Protein AF-0000000069867166 (afdb_homodimer)

InterPro domains:
  IPR003135 ATP-grasp fold, ATP-dependent carboxylate-amine ligase-type [PF02222] (115-287)
  IPR005875 Phosphoribosylaminoimidazole carboxylase, ATPase subunit [MF_01928] (12-357)
  IPR011054 Rudiment single hybrid motif [SSF51246] (306-370)
  IPR011761 ATP-grasp fold [PS50975] (113-295)
  IPR013815 ATP-grasp fold, subdomain 1 [G3DSA:3.30.1490.20] (120-182)
  IPR016185 Pre-ATP-grasp domain superfamily [SSF52440] (5-100)
  IPR040686 Phosphoribosylaminoimidazole carboxylase, C-terminal domain [PF17769] (308-362)
  IPR054350 PurT/PurK-like, preATP-grasp domain [PF22660] (12-107)

Nearest PDB structures (foldseek):
  3qff-assembly1_B  TM=9.651E-01  e=4.246E-53  Bacillus anthracis str. A0248
  4e4t-assembly1_B  TM=9.404E-01  e=1.998E-42  Burkholderia ambifaria MC40-6
  4izo-assembly1_A  TM=9.239E-01  e=4.432E-42  Burkholderia thailandensis E264
  3aw8-assembly1_B  TM=9.382E-01  e=7.109E-38  Thermus thermophilus HB8
  3k5i-assembly2_D  TM=9.437E-01  e=6.627E-36  Aspergillus clavatus

Organism: Enterococcus faecalis (strain ATCC 700802 / V583) (NCBI:txid226185)

Structure (mmCIF, N/CA/C/O backbone):
data_AF-0000000069867166-model_v1
#
loop_
_entity.id
_entity.type
_entity.pdbx_description
1 polymer 'N5-carboxyaminoimidazole ribonucleotide synthase'
#
loop_
_atom_site.group_PDB
_atom_site.id
_atom_site.type_symbol
_atom_site.label_atom_id
_atom_site.label_alt_id
_atom_site.label_comp_id
_atom_site.label_asym_id
_atom_site.label_entity_id
_atom_site.label_seq_id
_atom_site.pdbx_PDB_ins_code
_atom_site.Cartn_x
_atom_site.Cartn_y
_atom_site.Cartn_z
_atom_site.occupancy
_atom_site.B_iso_or_equiv
_atom_site.auth_seq_id
_atom_site.auth_comp_id
_atom_site.auth_asym_id
_atom_site.auth_atom_id
_atom_site.pdbx_PDB_model_num
ATOM 1 N N . MET A 1 1 ? 27.422 -7.039 -14.344 1 36.5 1 MET A N 1
ATOM 2 C CA . MET A 1 1 ? 26.766 -6.477 -13.164 1 36.5 1 MET A CA 1
ATOM 3 C C . MET A 1 1 ? 26.812 -7.457 -11.992 1 36.5 1 MET A C 1
ATOM 5 O O . MET A 1 1 ? 26.547 -8.648 -12.164 1 36.5 1 MET A O 1
ATOM 9 N N . ASN A 1 2 ? 27.656 -7.266 -11.102 1 44.03 2 ASN A N 1
ATOM 10 C CA . ASN A 1 2 ? 27.812 -8.125 -9.938 1 44.03 2 ASN A CA 1
ATOM 11 C C . ASN A 1 2 ? 26.469 -8.445 -9.289 1 44.03 2 ASN A C 1
ATOM 13 O O . ASN A 1 2 ? 25.828 -7.57 -8.695 1 44.03 2 ASN A O 1
ATOM 17 N N . LEU A 1 3 ? 25.812 -9.578 -9.727 1 56.19 3 LEU A N 1
ATOM 18 C CA . LEU A 1 3 ? 24.5 -10.117 -9.414 1 56.19 3 LEU A CA 1
ATOM 19 C C . LEU A 1 3 ? 24.297 -10.219 -7.902 1 56.19 3 LEU A C 1
ATOM 21 O O . LEU A 1 3 ? 23.172 -10.445 -7.438 1 56.19 3 LEU A O 1
ATOM 25 N N . ASP A 1 4 ? 25.391 -9.836 -7.125 1 65.5 4 ASP A N 1
ATOM 26 C CA . ASP A 1 4 ? 25.281 -10.07 -5.688 1 65.5 4 ASP A CA 1
ATOM 27 C C . ASP A 1 4 ? 24.953 -8.781 -4.945 1 65.5 4 ASP A C 1
ATOM 29 O O . ASP A 1 4 ? 24.562 -8.82 -3.773 1 65.5 4 ASP A O 1
ATOM 33 N N . LYS A 1 5 ? 25.062 -7.617 -5.684 1 83.94 5 LYS A N 1
ATOM 34 C CA . LYS A 1 5 ? 24.781 -6.391 -4.945 1 83.94 5 LYS A CA 1
ATOM 35 C C . LYS A 1 5 ? 23.297 -6.059 -4.953 1 83.94 5 LYS A C 1
ATOM 37 O O . LYS A 1 5 ? 22.641 -6.16 -5.992 1 83.94 5 LYS A O 1
ATOM 42 N N . PRO A 1 6 ? 22.844 -5.66 -3.846 1 93.5 6 PRO A N 1
ATOM 43 C CA . PRO A 1 6 ? 21.422 -5.332 -3.787 1 93.5 6 PRO A CA 1
ATOM 44 C C . PRO A 1 6 ? 21.047 -4.129 -4.656 1 93.5 6 PRO A C 1
ATOM 46 O O . PRO A 1 6 ? 21.859 -3.209 -4.812 1 93.5 6 PRO A O 1
ATOM 49 N N . LEU A 1 7 ? 20.016 -4.266 -5.375 1 96 7 LEU A N 1
ATOM 50 C CA . LEU A 1 7 ? 19.453 -3.096 -6.043 1 96 7 LEU A CA 1
ATOM 51 C C . LEU A 1 7 ? 18.984 -2.059 -5.027 1 96 7 LEU A C 1
ATOM 53 O O . LEU A 1 7 ? 18.406 -2.408 -3.996 1 96 7 LEU A O 1
ATOM 57 N N . LEU A 1 8 ? 19.234 -0.828 -5.301 1 96.44 8 LEU A N 1
ATOM 58 C CA . LEU A 1 8 ? 18.891 0.23 -4.355 1 96.44 8 LEU A CA 1
ATOM 59 C C . LEU A 1 8 ? 17.781 1.122 -4.918 1 96.44 8 LEU A C 1
ATOM 61 O O . LEU A 1 8 ? 17.609 1.203 -6.137 1 96.44 8 LEU A O 1
ATOM 65 N N . PRO A 1 9 ? 17.047 1.856 -4.031 1 95.94 9 PRO A N 1
ATOM 66 C CA . PRO A 1 9 ? 16.031 2.807 -4.5 1 95.94 9 PRO A CA 1
ATOM 67 C C . PRO A 1 9 ? 16.578 3.779 -5.543 1 95.94 9 PRO A C 1
ATOM 69 O O . PRO A 1 9 ? 17.703 4.246 -5.43 1 95.94 9 PRO A O 1
ATOM 72 N N . GLY A 1 10 ? 15.75 4.094 -6.523 1 95.5 10 GLY A N 1
ATOM 73 C CA . GLY A 1 10 ? 16.156 4.918 -7.648 1 95.5 10 GLY A CA 1
ATOM 74 C C . GLY A 1 10 ? 16.484 4.109 -8.891 1 95.5 10 GLY A C 1
ATOM 75 O O . GLY A 1 10 ? 16.406 4.617 -10.008 1 95.5 10 GLY A O 1
ATOM 76 N N . GLN A 1 11 ? 16.922 2.881 -8.68 1 96.88 11 GLN A N 1
ATOM 77 C CA . GLN A 1 11 ? 17.219 2.006 -9.805 1 96.88 11 GLN A CA 1
ATOM 78 C C . GLN A 1 11 ? 15.93 1.438 -10.414 1 96.88 11 GLN A C 1
ATOM 80 O O . GLN A 1 11 ? 14.867 1.506 -9.797 1 96.88 11 GLN A O 1
ATOM 85 N N . VAL A 1 12 ? 16.016 0.834 -11.617 1 97.94 12 VAL A N 1
ATOM 86 C CA . VAL A 1 12 ? 14.836 0.533 -12.414 1 97.94 12 VAL A CA 1
ATOM 87 C C . VAL A 1 12 ? 14.57 -0.971 -12.398 1 97.94 12 VAL A C 1
ATOM 89 O O . VAL A 1 12 ? 15.477 -1.77 -12.648 1 97.94 12 VAL A O 1
ATOM 92 N N . ILE A 1 13 ? 13.352 -1.356 -12.141 1 98.25 13 ILE A N 1
ATOM 93 C CA . ILE A 1 13 ? 12.844 -2.715 -12.289 1 98.25 13 ILE A CA 1
ATOM 94 C C . ILE A 1 13 ? 11.969 -2.805 -13.539 1 98.25 13 ILE A C 1
ATOM 96 O O . ILE A 1 13 ? 10.992 -2.07 -13.672 1 98.25 13 ILE A O 1
ATOM 100 N N . GLY A 1 14 ? 12.367 -3.627 -14.445 1 97.94 14 GLY A N 1
ATOM 101 C CA . GLY A 1 14 ? 11.555 -3.91 -15.617 1 97.94 14 GLY A CA 1
ATOM 102 C C . GLY A 1 14 ? 10.602 -5.07 -15.414 1 97.94 14 GLY A C 1
ATOM 103 O O . GLY A 1 14 ? 10.969 -6.094 -14.836 1 97.94 14 GLY A O 1
ATOM 104 N N . ILE A 1 15 ? 9.383 -4.938 -15.875 1 97.75 15 ILE A N 1
ATOM 105 C CA . ILE A 1 15 ? 8.391 -6 -15.758 1 97.75 15 ILE A CA 1
ATOM 106 C C . ILE A 1 15 ? 7.879 -6.391 -17.141 1 97.75 15 ILE A C 1
ATOM 108 O O . ILE A 1 15 ? 7.406 -5.543 -17.891 1 97.75 15 ILE A O 1
ATOM 112 N N . ILE A 1 16 ? 8 -7.609 -17.484 1 96.44 16 ILE A N 1
ATOM 113 C CA . ILE A 1 16 ? 7.398 -8.148 -18.703 1 96.44 16 ILE A CA 1
ATOM 114 C C . ILE A 1 16 ? 5.961 -8.578 -18.422 1 96.44 16 ILE A C 1
ATOM 116 O O . ILE A 1 16 ? 5.719 -9.453 -17.578 1 96.44 16 ILE A O 1
ATOM 120 N N . GLY A 1 17 ? 5.016 -8.055 -19.141 1 95.88 17 GLY A N 1
ATOM 121 C CA . GLY A 1 17 ? 3.605 -8.211 -18.812 1 95.88 17 GLY A CA 1
ATOM 122 C C . GLY A 1 17 ? 3.072 -7.102 -17.938 1 95.88 17 GLY A C 1
ATOM 123 O O . GLY A 1 17 ? 3.639 -6.82 -16.875 1 95.88 17 GLY A O 1
ATOM 124 N N . GLY A 1 18 ? 2.018 -6.488 -18.359 1 96.12 18 GLY A N 1
ATOM 125 C CA . GLY A 1 18 ? 1.523 -5.32 -17.641 1 96.12 18 GLY A CA 1
ATOM 126 C C . GLY A 1 18 ? 0.161 -5.535 -17.016 1 96.12 18 GLY A C 1
ATOM 127 O O . GLY A 1 18 ? -0.607 -4.586 -16.844 1 96.12 18 GLY A O 1
ATOM 128 N N . GLY A 1 19 ? -0.196 -6.801 -16.656 1 95.5 19 GLY A N 1
ATOM 129 C CA . GLY A 1 19 ? -1.481 -7.105 -16.047 1 95.5 19 GLY A CA 1
ATOM 130 C C . GLY A 1 19 ? -1.601 -6.613 -14.617 1 95.5 19 GLY A C 1
ATOM 131 O O . GLY A 1 19 ? -0.845 -5.738 -14.195 1 95.5 19 GLY A O 1
ATOM 132 N N . HIS A 1 20 ? -2.615 -7.117 -13.898 1 96.5 20 HIS A N 1
ATOM 133 C CA . HIS A 1 20 ? -2.916 -6.586 -12.57 1 96.5 20 HIS A CA 1
ATOM 134 C C . HIS A 1 20 ? -1.858 -7.004 -11.555 1 96.5 20 HIS A C 1
ATOM 136 O O . HIS A 1 20 ? -1.555 -6.258 -10.625 1 96.5 20 HIS A O 1
ATOM 142 N N . LEU A 1 21 ? -1.302 -8.219 -11.719 1 97.06 21 LEU A N 1
ATOM 143 C CA . LEU A 1 21 ? -0.232 -8.617 -10.812 1 97.06 21 LEU A CA 1
ATOM 144 C C . LEU A 1 21 ? 0.982 -7.707 -10.969 1 97.06 21 LEU A C 1
ATOM 146 O O . LEU A 1 21 ? 1.605 -7.32 -9.984 1 97.06 21 LEU A O 1
ATOM 150 N N . ALA A 1 22 ? 1.28 -7.383 -12.227 1 97.69 22 ALA A N 1
ATOM 151 C CA . ALA A 1 22 ? 2.365 -6.445 -12.516 1 97.69 22 ALA A CA 1
ATOM 152 C C . ALA A 1 22 ? 2.084 -5.078 -11.898 1 97.69 22 ALA A C 1
ATOM 154 O O . ALA A 1 22 ? 2.996 -4.422 -11.391 1 97.69 22 ALA A O 1
ATOM 155 N N . LYS A 1 23 ? 0.858 -4.676 -11.977 1 98.25 23 LYS A N 1
ATOM 156 C CA . LYS A 1 23 ? 0.491 -3.4 -11.367 1 98.25 23 LYS A CA 1
ATOM 157 C C . LYS A 1 23 ? 0.78 -3.406 -9.867 1 98.25 23 LYS A C 1
ATOM 159 O O . LYS A 1 23 ? 1.364 -2.457 -9.344 1 98.25 23 LYS A O 1
ATOM 164 N N . MET A 1 24 ? 0.369 -4.449 -9.18 1 98.12 24 MET A N 1
ATOM 165 C CA . MET A 1 24 ? 0.586 -4.539 -7.742 1 98.12 24 MET A CA 1
ATOM 166 C C . MET A 1 24 ? 2.074 -4.598 -7.418 1 98.12 24 MET A C 1
ATOM 168 O O . MET A 1 24 ? 2.529 -3.984 -6.449 1 98.12 24 MET A O 1
ATOM 172 N N . MET A 1 25 ? 2.848 -5.305 -8.25 1 98.44 25 MET A N 1
ATOM 173 C CA . MET A 1 25 ? 4.301 -5.312 -8.094 1 98.44 25 MET A CA 1
ATOM 174 C C . MET A 1 25 ? 4.871 -3.906 -8.25 1 98.44 25 MET A C 1
ATOM 176 O O . MET A 1 25 ? 5.723 -3.488 -7.465 1 98.44 25 MET A O 1
ATOM 180 N N . ALA A 1 26 ? 4.387 -3.232 -9.273 1 98.56 26 ALA A N 1
ATOM 181 C CA . ALA A 1 26 ? 4.871 -1.883 -9.547 1 98.56 26 ALA A CA 1
ATOM 182 C C . ALA A 1 26 ? 4.574 -0.942 -8.383 1 98.56 26 ALA A C 1
ATOM 184 O O . ALA A 1 26 ? 5.43 -0.146 -7.992 1 98.56 26 ALA A O 1
ATOM 185 N N . LEU A 1 27 ? 3.387 -1.034 -7.852 1 98.56 27 LEU A N 1
ATOM 186 C CA . LEU A 1 27 ? 3.01 -0.195 -6.719 1 98.56 27 LEU A CA 1
ATOM 187 C C . LEU A 1 27 ? 3.943 -0.429 -5.535 1 98.56 27 LEU A C 1
ATOM 189 O O . LEU A 1 27 ? 4.418 0.525 -4.914 1 98.56 27 LEU A O 1
ATOM 193 N N . SER A 1 28 ? 4.191 -1.678 -5.242 1 98.56 28 SER A N 1
ATOM 194 C CA . SER A 1 28 ? 5.105 -2.023 -4.156 1 98.56 28 SER A CA 1
ATOM 195 C C . SER A 1 28 ? 6.504 -1.48 -4.418 1 98.56 28 SER A C 1
ATOM 197 O O . SER A 1 28 ? 7.125 -0.89 -3.529 1 98.56 28 SER A O 1
ATOM 199 N N . ALA A 1 29 ? 6.988 -1.658 -5.621 1 98.69 29 ALA A N 1
ATOM 200 C CA . ALA A 1 29 ? 8.312 -1.168 -6.008 1 98.69 29 ALA A CA 1
ATOM 201 C C . ALA A 1 29 ? 8.398 0.348 -5.848 1 98.69 29 ALA A C 1
ATOM 203 O O . ALA A 1 29 ? 9.398 0.867 -5.336 1 98.69 29 ALA A O 1
ATOM 204 N N . ARG A 1 30 ? 7.359 1.004 -6.242 1 98.31 30 ARG A N 1
ATOM 205 C CA . ARG A 1 30 ? 7.34 2.461 -6.176 1 98.31 30 ARG A CA 1
ATOM 206 C C . ARG A 1 30 ? 7.383 2.947 -4.73 1 98.31 30 ARG A C 1
ATOM 208 O O . ARG A 1 30 ? 8.023 3.953 -4.43 1 98.31 30 ARG A O 1
ATOM 215 N N . GLU A 1 31 ? 6.691 2.299 -3.871 1 98.12 31 GLU A N 1
ATOM 216 C CA . GLU A 1 31 ? 6.727 2.645 -2.453 1 98.12 31 GLU A CA 1
ATOM 217 C C . GLU A 1 31 ? 8.141 2.531 -1.89 1 98.12 31 GLU A C 1
ATOM 219 O O . GLU A 1 31 ? 8.547 3.338 -1.049 1 98.12 31 GLU A O 1
ATOM 224 N N . MET A 1 32 ? 8.875 1.556 -2.393 1 98.31 32 MET A N 1
ATOM 225 C CA . MET A 1 32 ? 10.234 1.327 -1.926 1 98.31 32 MET A CA 1
ATOM 226 C C . MET A 1 32 ? 11.203 2.32 -2.562 1 98.31 32 MET A C 1
ATOM 228 O O . MET A 1 32 ? 12.359 2.414 -2.154 1 98.31 32 MET A O 1
ATOM 232 N N . GLY A 1 33 ? 10.75 3.043 -3.582 1 97.69 33 GLY A N 1
ATOM 233 C CA . GLY A 1 33 ? 11.547 4.094 -4.188 1 97.69 33 GLY A CA 1
ATOM 234 C C . GLY A 1 33 ? 12.148 3.695 -5.523 1 97.69 33 GLY A C 1
ATOM 235 O O . GLY A 1 33 ? 12.93 4.445 -6.105 1 97.69 33 GLY A O 1
ATOM 236 N N . PHE A 1 34 ? 11.758 2.541 -6.059 1 98.38 34 PHE A N 1
ATOM 237 C CA . PHE A 1 34 ? 12.297 2.08 -7.336 1 98.38 34 PHE A CA 1
ATOM 238 C C . PHE A 1 34 ? 11.562 2.732 -8.5 1 98.38 34 PHE A C 1
ATOM 240 O O . PHE A 1 34 ? 10.43 3.205 -8.344 1 98.38 34 PHE A O 1
ATOM 247 N N . ARG A 1 35 ? 12.219 2.766 -9.586 1 98.19 35 ARG A N 1
ATOM 248 C CA . ARG A 1 35 ? 11.586 3.07 -10.859 1 98.19 35 ARG A CA 1
ATOM 249 C C . ARG A 1 35 ? 11.102 1.8 -11.547 1 98.19 35 ARG A C 1
ATOM 251 O O . ARG A 1 35 ? 11.633 0.714 -11.305 1 98.19 35 ARG A O 1
ATOM 258 N N . VAL A 1 36 ? 10.094 1.964 -12.398 1 98.56 36 VAL A N 1
ATOM 259 C CA . VAL A 1 36 ? 9.5 0.777 -13.008 1 98.56 36 VAL A CA 1
ATOM 260 C C . VAL A 1 36 ? 9.305 1.005 -14.5 1 98.56 36 VAL A C 1
ATOM 262 O O . VAL A 1 36 ? 8.844 2.072 -14.922 1 98.56 36 VAL A O 1
ATOM 265 N N . GLY A 1 37 ? 9.695 0.122 -15.312 1 98.31 37 GLY A N 1
ATOM 266 C CA . GLY A 1 37 ? 9.344 0.015 -16.719 1 98.31 37 GLY A CA 1
ATOM 267 C C . GLY A 1 37 ? 8.539 -1.229 -17.047 1 98.31 37 GLY A C 1
ATOM 268 O O . GLY A 1 37 ? 8.742 -2.283 -16.438 1 98.31 37 GLY A O 1
ATOM 269 N N . VAL A 1 38 ? 7.656 -1.143 -18.047 1 98.06 38 VAL A N 1
ATOM 270 C CA . VAL A 1 38 ? 6.766 -2.256 -18.359 1 98.06 38 VAL A CA 1
ATOM 271 C C . VAL A 1 38 ? 6.809 -2.555 -19.844 1 98.06 38 VAL A C 1
ATOM 273 O O . VAL A 1 38 ? 6.82 -1.636 -20.672 1 98.06 38 VAL A O 1
ATOM 276 N N . LEU A 1 39 ? 6.949 -3.781 -20.172 1 97.56 39 LEU A N 1
ATOM 277 C CA . LEU A 1 39 ? 6.77 -4.254 -21.547 1 97.56 39 LEU A CA 1
ATOM 278 C C . LEU A 1 39 ? 5.422 -4.945 -21.703 1 97.56 39 LEU A C 1
ATOM 280 O O . LEU A 1 39 ? 5.168 -5.98 -21.078 1 97.56 39 LEU A O 1
ATOM 284 N N . ASP A 1 40 ? 4.605 -4.414 -22.469 1 97 40 ASP A N 1
ATOM 285 C CA . ASP A 1 40 ? 3.273 -4.945 -22.75 1 97 40 ASP A CA 1
ATOM 286 C C . ASP A 1 40 ? 2.734 -4.422 -24.078 1 97 40 ASP A C 1
ATOM 288 O O . ASP A 1 40 ? 2.928 -3.25 -24.422 1 97 40 ASP A O 1
ATOM 292 N N . PRO A 1 41 ? 2.072 -5.309 -24.844 1 96.38 41 PRO A N 1
ATOM 293 C CA . PRO A 1 41 ? 1.556 -4.848 -26.141 1 96.38 41 PRO A CA 1
ATOM 294 C C . PRO A 1 41 ? 0.361 -3.908 -25.984 1 96.38 41 PRO A C 1
ATOM 296 O O . PRO A 1 41 ? 0.017 -3.191 -26.938 1 96.38 41 PRO A O 1
ATOM 299 N N . GLN A 1 42 ? -0.328 -3.975 -24.906 1 95.31 42 GLN A N 1
ATOM 300 C CA . GLN A 1 42 ? -1.523 -3.16 -24.703 1 95.31 42 GLN A CA 1
ATOM 301 C C . GLN A 1 42 ? -1.169 -1.79 -24.141 1 95.31 42 GLN A C 1
ATOM 303 O O . GLN A 1 42 ? -0.563 -1.692 -23.078 1 95.31 42 GLN A O 1
ATOM 308 N N . ILE A 1 43 ? -1.596 -0.776 -24.844 1 95.94 43 ILE A N 1
ATOM 309 C CA . ILE A 1 43 ? -1.402 0.588 -24.359 1 95.94 43 ILE A CA 1
ATOM 310 C C . ILE A 1 43 ? -2.191 0.798 -23.078 1 95.94 43 ILE A C 1
ATOM 312 O O . ILE A 1 43 ? -3.326 0.332 -22.953 1 95.94 43 ILE A O 1
ATOM 316 N N . ASP A 1 44 ? -1.609 1.439 -22.094 1 96.62 44 ASP A N 1
ATOM 317 C CA . ASP A 1 44 ? -2.27 1.804 -20.844 1 96.62 44 ASP A CA 1
ATOM 318 C C . ASP A 1 44 ? -2.713 0.562 -20.062 1 96.62 44 ASP A C 1
ATOM 320 O O . ASP A 1 44 ? -3.785 0.55 -19.469 1 96.62 44 ASP A O 1
ATOM 324 N N . CYS A 1 45 ? -1.909 -0.5 -20.234 1 96.19 45 CYS A N 1
ATOM 325 C CA . CYS A 1 45 ? -2.188 -1.672 -19.406 1 96.19 45 CYS A CA 1
ATOM 326 C C . CYS A 1 45 ? -2.076 -1.336 -17.922 1 96.19 45 CYS A C 1
ATOM 328 O O . CYS A 1 45 ? -1.503 -0.309 -17.562 1 96.19 45 CYS A O 1
ATOM 330 N N . PRO A 1 46 ? -2.629 -2.086 -17.062 1 97.19 46 PRO A N 1
ATOM 331 C CA . PRO A 1 46 ? -2.705 -1.769 -15.633 1 97.19 46 PRO A CA 1
ATOM 332 C C . PRO A 1 46 ? -1.356 -1.353 -15.047 1 97.19 46 PRO A C 1
ATOM 334 O O . PRO A 1 46 ? -1.26 -0.314 -14.391 1 97.19 46 PRO A O 1
ATOM 337 N N . ALA A 1 47 ? -0.31 -2.061 -15.281 1 97.94 47 ALA A N 1
ATOM 338 C CA . ALA A 1 47 ? 0.995 -1.751 -14.703 1 97.94 47 ALA A CA 1
ATOM 339 C C . ALA A 1 47 ? 1.553 -0.45 -15.273 1 97.94 47 ALA A C 1
ATOM 341 O O . ALA A 1 47 ? 2.223 0.308 -14.57 1 97.94 47 ALA A O 1
ATOM 342 N N . ALA A 1 48 ? 1.298 -0.171 -16.547 1 97.81 48 ALA A N 1
ATOM 343 C CA . ALA A 1 48 ? 1.801 1.038 -17.188 1 97.81 48 ALA A CA 1
ATOM 344 C C . ALA A 1 48 ? 1.231 2.291 -16.531 1 97.81 48 ALA A C 1
ATOM 346 O O . ALA A 1 48 ? 1.874 3.344 -16.531 1 97.81 48 ALA A O 1
ATOM 347 N N . GLN A 1 49 ? 0.081 2.139 -15.961 1 97.81 49 GLN A N 1
ATOM 348 C CA . GLN A 1 49 ? -0.622 3.26 -15.344 1 97.81 49 GLN A CA 1
ATOM 349 C C . GLN A 1 49 ? 0.148 3.797 -14.141 1 97.81 49 GLN A C 1
ATOM 351 O O . GLN A 1 49 ? -0.106 4.914 -13.68 1 97.81 49 GLN A O 1
ATOM 356 N N . VAL A 1 50 ? 1.087 3.033 -13.578 1 98 50 VAL A N 1
ATOM 357 C CA . VAL A 1 50 ? 1.838 3.465 -12.398 1 98 50 VAL A CA 1
ATOM 358 C C . VAL A 1 50 ? 3.334 3.303 -12.656 1 98 50 VAL A C 1
ATOM 360 O O . VAL A 1 50 ? 4.129 3.268 -11.719 1 98 50 VAL A O 1
ATOM 363 N N . ALA A 1 51 ? 3.734 3.086 -13.906 1 98.25 51 ALA A N 1
ATOM 364 C CA . ALA A 1 51 ? 5.133 2.906 -14.289 1 98.25 51 ALA A CA 1
ATOM 365 C C . ALA A 1 51 ? 5.734 4.215 -14.797 1 98.25 51 ALA A C 1
ATOM 367 O O . ALA A 1 51 ? 5.008 5.148 -15.141 1 98.25 51 ALA A O 1
ATOM 368 N N . ASP A 1 52 ? 7.043 4.293 -14.828 1 97.75 52 ASP A N 1
ATOM 369 C CA . ASP A 1 52 ? 7.738 5.449 -15.383 1 97.75 52 ASP A CA 1
ATOM 370 C C . ASP A 1 52 ? 7.633 5.477 -16.906 1 97.75 52 ASP A C 1
ATOM 372 O O . ASP A 1 52 ? 7.52 6.547 -17.516 1 97.75 52 ASP A O 1
ATOM 376 N N . TRP A 1 53 ? 7.711 4.293 -17.453 1 97.62 53 TRP A N 1
ATOM 377 C CA . TRP A 1 53 ? 7.609 4.211 -18.906 1 97.62 53 TRP A CA 1
ATOM 378 C C . TRP A 1 53 ? 7.117 2.832 -19.344 1 97.62 53 TRP A C 1
ATOM 380 O O . TRP A 1 53 ? 7.176 1.875 -18.562 1 97.62 53 TRP A O 1
ATOM 390 N N . GLN A 1 54 ? 6.551 2.787 -20.531 1 98.19 54 GLN A N 1
ATOM 391 C CA . GLN A 1 54 ? 6.074 1.554 -21.141 1 98.19 54 GLN A CA 1
ATOM 392 C C . GLN A 1 54 ? 6.723 1.343 -22.516 1 98.19 54 GLN A C 1
ATOM 394 O O . GLN A 1 54 ? 6.844 2.283 -23.297 1 98.19 54 GLN A O 1
ATOM 399 N N . LEU A 1 55 ? 7.246 0.197 -22.734 1 98 55 LEU A N 1
ATOM 400 C CA . LEU A 1 55 ? 7.602 -0.263 -24.062 1 98 55 LEU A CA 1
ATOM 401 C C . LEU A 1 55 ? 6.453 -1.048 -24.688 1 98 55 LEU A C 1
ATOM 403 O O . LEU A 1 55 ? 6.016 -2.061 -24.141 1 98 55 LEU A O 1
ATOM 407 N N . LEU A 1 56 ? 5.984 -0.573 -25.828 1 97.56 56 LEU A N 1
ATOM 408 C CA . LEU A 1 56 ? 4.914 -1.268 -26.531 1 97.56 56 LEU A CA 1
ATOM 409 C C . LEU A 1 56 ? 5.477 -2.377 -27.422 1 97.56 56 LEU A C 1
ATOM 411 O O . LEU A 1 56 ? 6.324 -2.121 -28.281 1 97.56 56 LEU A O 1
ATOM 415 N N . GLY A 1 57 ? 5.094 -3.6 -27.141 1 95.62 57 GLY A N 1
ATOM 416 C CA . GLY A 1 57 ? 5.559 -4.75 -27.891 1 95.62 57 GLY A CA 1
ATOM 417 C C . GLY A 1 57 ? 5.09 -6.074 -27.328 1 95.62 57 GLY A C 1
ATOM 418 O O . GLY A 1 57 ? 4.613 -6.129 -26.188 1 95.62 57 GLY A O 1
ATOM 419 N N . ALA A 1 58 ? 5.242 -7.07 -28.172 1 94.88 58 ALA A N 1
ATOM 420 C CA . ALA A 1 58 ? 4.941 -8.414 -27.688 1 94.88 58 ALA A CA 1
ATOM 421 C C . ALA A 1 58 ? 5.91 -8.836 -26.578 1 94.88 58 ALA A C 1
ATOM 423 O O . ALA A 1 58 ? 7.051 -8.375 -26.547 1 94.88 58 ALA A O 1
ATOM 424 N N . TYR A 1 59 ? 5.512 -9.766 -25.781 1 90.94 59 TYR A N 1
ATOM 425 C CA . TYR A 1 59 ? 6.277 -10.219 -24.625 1 90.94 59 TYR A CA 1
ATOM 426 C C . TYR A 1 59 ? 7.57 -10.898 -25.062 1 90.94 59 TYR A C 1
ATOM 428 O O . TYR A 1 59 ? 8.555 -10.906 -24.312 1 90.94 59 TYR A O 1
ATOM 436 N N . ASN A 1 60 ? 7.457 -11.516 -26.219 1 91.62 60 ASN A N 1
ATOM 437 C CA . ASN A 1 60 ? 8.609 -12.273 -26.688 1 91.62 60 ASN A CA 1
ATOM 438 C C . ASN A 1 60 ? 9.328 -11.547 -27.828 1 91.62 60 ASN A C 1
ATOM 440 O O . ASN A 1 60 ? 10.125 -12.156 -28.547 1 91.62 60 ASN A O 1
ATOM 444 N N . ASP A 1 61 ? 9.031 -10.242 -28.031 1 94 61 ASP A N 1
ATOM 445 C CA . ASP A 1 61 ? 9.719 -9.453 -29.047 1 94 61 ASP A CA 1
ATOM 446 C C . ASP A 1 61 ? 11.18 -9.211 -28.656 1 94 61 ASP A C 1
ATOM 448 O O . ASP A 1 61 ? 11.453 -8.492 -27.688 1 94 61 ASP A O 1
ATOM 452 N N . PRO A 1 62 ? 12.078 -9.766 -29.484 1 93.19 62 PRO A N 1
ATOM 453 C CA . PRO A 1 62 ? 13.492 -9.656 -29.109 1 93.19 62 PRO A CA 1
ATOM 454 C C . PRO A 1 62 ? 13.969 -8.211 -29.016 1 93.19 62 PRO A C 1
ATOM 456 O O . PRO A 1 62 ? 14.758 -7.875 -28.141 1 93.19 62 PRO A O 1
ATOM 459 N N . GLU A 1 63 ? 13.484 -7.422 -29.875 1 95.25 63 GLU A N 1
ATOM 460 C CA . GLU A 1 63 ? 13.898 -6.023 -29.859 1 95.25 63 GLU A CA 1
ATOM 461 C C . GLU A 1 63 ? 13.391 -5.309 -28.609 1 95.25 63 GLU A C 1
ATOM 463 O O . GLU A 1 63 ? 14.133 -4.551 -27.984 1 95.25 63 GLU A O 1
ATOM 468 N N . ALA A 1 64 ? 12.148 -5.523 -28.328 1 95.94 64 ALA A N 1
ATOM 469 C CA . ALA A 1 64 ? 11.555 -4.914 -27.141 1 95.94 64 ALA A CA 1
ATOM 470 C C . ALA A 1 64 ? 12.242 -5.406 -25.875 1 95.94 64 ALA A C 1
ATOM 472 O O . ALA A 1 64 ? 12.5 -4.621 -24.953 1 95.94 64 ALA A O 1
ATOM 473 N N . LEU A 1 65 ? 12.531 -6.641 -25.859 1 95.5 65 LEU A N 1
ATOM 474 C CA . LEU A 1 65 ? 13.203 -7.238 -24.703 1 95.5 65 LEU A CA 1
ATOM 475 C C . LEU A 1 65 ? 14.609 -6.664 -24.531 1 95.5 65 LEU A C 1
ATOM 477 O O . LEU A 1 65 ? 15.047 -6.414 -23.406 1 95.5 65 LEU A O 1
ATOM 481 N N . GLU A 1 66 ? 15.281 -6.48 -25.609 1 95.62 66 GLU A N 1
ATOM 482 C CA . GLU A 1 66 ? 16.609 -5.875 -25.547 1 95.62 66 GLU A CA 1
ATOM 483 C C . GLU A 1 66 ? 16.547 -4.445 -25.016 1 95.62 66 GLU A C 1
ATOM 485 O O . GLU A 1 66 ? 17.391 -4.035 -24.219 1 95.62 66 GLU A O 1
ATOM 490 N N . LYS A 1 67 ? 15.57 -3.713 -25.516 1 97.12 67 LYS A N 1
ATOM 491 C CA . LYS A 1 67 ? 15.375 -2.348 -25.031 1 97.12 67 LYS A CA 1
ATOM 492 C C . LYS A 1 67 ? 15.094 -2.33 -23.531 1 97.12 67 LYS A C 1
ATOM 494 O O . LYS A 1 67 ? 15.625 -1.489 -22.797 1 97.12 67 LYS A O 1
ATOM 499 N N . LEU A 1 68 ? 14.273 -3.221 -23.094 1 97.06 68 LEU A N 1
ATOM 500 C CA . LEU A 1 68 ? 13.969 -3.34 -21.672 1 97.06 68 LEU A CA 1
ATOM 501 C C . LEU A 1 68 ? 15.234 -3.648 -20.875 1 97.06 68 LEU A C 1
ATOM 503 O O . LEU A 1 68 ? 15.477 -3.039 -19.828 1 97.06 68 LEU A O 1
ATOM 507 N N . ALA A 1 69 ? 16.016 -4.566 -21.359 1 95.31 69 ALA A N 1
ATOM 508 C CA . ALA A 1 69 ? 17.25 -5 -20.688 1 95.31 69 ALA A CA 1
ATOM 509 C C . ALA A 1 69 ? 18.234 -3.846 -20.562 1 95.31 69 ALA A C 1
ATOM 511 O O . ALA A 1 69 ? 18.953 -3.75 -19.562 1 95.31 69 ALA A O 1
ATOM 512 N N . LYS A 1 70 ? 18.25 -2.967 -21.5 1 95.69 70 LYS A N 1
ATOM 513 C CA . LYS A 1 70 ? 19.188 -1.846 -21.516 1 95.69 70 LYS A CA 1
ATOM 514 C C . LYS A 1 70 ? 18.75 -0.757 -20.531 1 95.69 70 LYS A C 1
ATOM 516 O O . LYS A 1 70 ? 19.594 0.024 -20.062 1 95.69 70 LYS A O 1
ATOM 521 N N . ARG A 1 71 ? 17.5 -0.767 -20.188 1 96.88 71 ARG A N 1
ATOM 522 C CA . ARG A 1 71 ? 16.969 0.359 -19.422 1 96.88 71 ARG A CA 1
ATOM 523 C C . ARG A 1 71 ? 16.672 -0.046 -17.984 1 96.88 71 ARG A C 1
ATOM 525 O O . ARG A 1 71 ? 16.312 0.795 -17.156 1 96.88 71 ARG A O 1
ATOM 532 N N . ALA A 1 72 ? 16.719 -1.305 -17.672 1 97.12 72 ALA A N 1
ATOM 533 C CA . ALA A 1 72 ? 16.391 -1.789 -16.328 1 97.12 72 ALA A CA 1
ATOM 534 C C . ALA A 1 72 ? 17.562 -2.529 -15.711 1 97.12 72 ALA A C 1
ATOM 536 O O . ALA A 1 72 ? 18.312 -3.219 -16.406 1 97.12 72 ALA A O 1
ATOM 537 N N . GLN A 1 73 ? 17.719 -2.424 -14.43 1 96.62 73 GLN A N 1
ATOM 538 C CA . GLN A 1 73 ? 18.781 -3.139 -13.734 1 96.62 73 GLN A CA 1
ATOM 539 C C . GLN A 1 73 ? 18.375 -4.586 -13.453 1 96.62 73 GLN A C 1
ATOM 541 O O . GLN A 1 73 ? 19.219 -5.477 -13.422 1 96.62 73 GLN A O 1
ATOM 546 N N . VAL A 1 74 ? 17.062 -4.816 -13.219 1 96.56 74 VAL A N 1
ATOM 547 C CA . VAL A 1 74 ? 16.531 -6.164 -13.062 1 96.56 74 VAL A CA 1
ATOM 548 C C . VAL A 1 74 ? 15.219 -6.289 -13.836 1 96.56 74 VAL A C 1
ATOM 550 O O . VAL A 1 74 ? 14.5 -5.301 -14.031 1 96.56 74 VAL A O 1
ATOM 553 N N . ILE A 1 75 ? 14.977 -7.477 -14.289 1 96.19 75 ILE A N 1
ATOM 554 C CA . ILE A 1 75 ? 13.758 -7.746 -15.039 1 96.19 75 ILE A CA 1
ATOM 555 C C . ILE A 1 75 ? 13 -8.898 -14.391 1 96.19 75 ILE A C 1
ATOM 557 O O . ILE A 1 75 ? 13.594 -9.898 -13.984 1 96.19 75 ILE A O 1
ATOM 561 N N . THR A 1 76 ? 11.742 -8.727 -14.219 1 95.88 76 THR A N 1
ATOM 562 C CA . THR A 1 76 ? 10.836 -9.773 -13.766 1 95.88 76 THR A CA 1
ATOM 563 C C . THR A 1 76 ? 9.672 -9.945 -14.734 1 95.88 76 THR A C 1
ATOM 565 O O . THR A 1 76 ? 9.609 -9.258 -15.758 1 95.88 76 THR A O 1
ATOM 568 N N . TYR A 1 77 ? 8.836 -10.953 -14.492 1 91.81 77 TYR A N 1
ATOM 569 C CA . TYR A 1 77 ? 7.695 -11.219 -15.359 1 91.81 77 TYR A CA 1
ATOM 570 C C . TYR A 1 77 ? 6.449 -11.547 -14.547 1 91.81 77 TYR A C 1
ATOM 572 O O . TYR A 1 77 ? 6.551 -12.047 -13.422 1 91.81 77 TYR A O 1
ATOM 580 N N . GLU A 1 78 ? 5.305 -11.312 -15.117 1 84.12 78 GLU A N 1
ATOM 581 C CA . GLU A 1 78 ? 4.055 -11.398 -14.367 1 84.12 78 GLU A CA 1
ATOM 582 C C . GLU A 1 78 ? 3.311 -12.688 -14.68 1 84.12 78 GLU A C 1
ATOM 584 O O . GLU A 1 78 ? 2.432 -13.109 -13.922 1 84.12 78 GLU A O 1
ATOM 589 N N . PHE A 1 79 ? 3.6 -13.336 -15.797 1 75.88 79 PHE A N 1
ATOM 590 C CA . PHE A 1 79 ? 2.732 -14.438 -16.203 1 75.88 79 PHE A CA 1
ATOM 591 C C . PHE A 1 79 ? 3.516 -15.742 -16.297 1 75.88 79 PHE A C 1
ATOM 593 O O . PHE A 1 79 ? 4.727 -15.727 -16.531 1 75.88 79 PHE A O 1
ATOM 600 N N . GLU A 1 80 ? 2.754 -16.75 -16.234 1 72.38 80 GLU A N 1
ATOM 601 C CA . GLU A 1 80 ? 3.305 -18.109 -16.172 1 72.38 80 GLU A CA 1
ATOM 602 C C . GLU A 1 80 ? 3.74 -18.594 -17.547 1 72.38 80 GLU A C 1
ATOM 604 O O . GLU A 1 80 ? 4.52 -19.547 -17.656 1 72.38 80 GLU A O 1
ATOM 609 N N . HIS A 1 81 ? 3.314 -17.891 -18.578 1 73.94 81 HIS A N 1
ATOM 610 C CA . HIS A 1 81 ? 3.627 -18.406 -19.906 1 73.94 81 HIS A CA 1
ATOM 611 C C . HIS A 1 81 ? 4.645 -17.516 -20.609 1 73.94 81 HIS A C 1
ATOM 613 O O . HIS A 1 81 ? 4.652 -17.422 -21.844 1 73.94 81 HIS A O 1
ATOM 619 N N . ALA A 1 82 ? 5.379 -16.859 -19.766 1 79.62 82 ALA A N 1
ATOM 620 C CA . ALA A 1 82 ? 6.461 -16.078 -20.359 1 79.62 82 ALA A CA 1
ATOM 621 C C . ALA A 1 82 ? 7.355 -16.953 -21.219 1 79.62 82 ALA A C 1
ATOM 623 O O . ALA A 1 82 ? 7.578 -18.125 -20.906 1 79.62 82 ALA A O 1
ATOM 624 N N . ASP A 1 83 ? 7.848 -16.422 -22.266 1 87.62 83 ASP A N 1
ATOM 625 C CA . ASP A 1 83 ? 8.633 -17.172 -23.25 1 87.62 83 ASP A CA 1
ATOM 626 C C . ASP A 1 83 ? 10.039 -17.453 -22.719 1 87.62 83 ASP A C 1
ATOM 628 O O . ASP A 1 83 ? 10.914 -16.594 -22.781 1 87.62 83 ASP A O 1
ATOM 632 N N . VAL A 1 84 ? 10.234 -18.641 -22.391 1 89.94 84 VAL A N 1
ATOM 633 C CA . VAL A 1 84 ? 11.492 -19.062 -21.781 1 89.94 84 VAL A CA 1
ATOM 634 C C . VAL A 1 84 ? 12.648 -18.812 -22.734 1 89.94 84 VAL A C 1
ATOM 636 O O . VAL A 1 84 ? 13.695 -18.297 -22.344 1 89.94 84 VAL A O 1
ATOM 639 N N . ASP A 1 85 ? 12.445 -19.156 -23.969 1 90.81 85 ASP A N 1
ATOM 640 C CA . ASP A 1 85 ? 13.5 -18.984 -24.969 1 90.81 85 ASP A CA 1
ATOM 641 C C . ASP A 1 85 ? 13.852 -17.516 -25.141 1 90.81 85 ASP A C 1
ATOM 643 O O . ASP A 1 85 ? 15.031 -17.156 -25.219 1 90.81 85 ASP A O 1
ATOM 647 N N . ALA A 1 86 ? 12.844 -16.734 -25.188 1 90.06 86 ALA A N 1
ATOM 648 C CA . ALA A 1 86 ? 13.062 -15.305 -25.344 1 90.06 86 ALA A CA 1
ATOM 649 C C . ALA A 1 86 ? 13.812 -14.727 -24.156 1 90.06 86 ALA A C 1
ATOM 651 O O . ALA A 1 86 ? 14.727 -13.914 -24.312 1 90.06 86 ALA A O 1
ATOM 652 N N . LEU A 1 87 ? 13.453 -15.156 -23 1 90.62 87 LEU A N 1
ATOM 653 C CA . LEU A 1 87 ? 14.102 -14.672 -21.781 1 90.62 87 LEU A CA 1
ATOM 654 C C . LEU A 1 87 ? 15.547 -15.148 -21.703 1 90.62 87 LEU A C 1
ATOM 656 O O . LEU A 1 87 ? 16.438 -14.375 -21.328 1 90.62 87 LEU A O 1
ATOM 660 N N . THR A 1 88 ? 15.75 -16.359 -22.078 1 90.25 88 THR A N 1
ATOM 661 C CA . THR A 1 88 ? 17.094 -16.922 -22.078 1 90.25 88 THR A CA 1
ATOM 662 C C . THR A 1 88 ? 18 -16.172 -23.031 1 90.25 88 THR A C 1
ATOM 664 O O . THR A 1 88 ? 19.188 -15.953 -22.75 1 90.25 88 THR A O 1
ATOM 667 N N . ALA A 1 89 ? 17.438 -15.766 -24.062 1 88.81 89 ALA A N 1
ATOM 668 C CA . ALA A 1 89 ? 18.203 -15.109 -25.125 1 88.81 89 ALA A CA 1
ATOM 669 C C . ALA A 1 89 ? 18.75 -13.766 -24.641 1 88.81 89 ALA A C 1
ATOM 671 O O . ALA A 1 89 ? 19.766 -13.281 -25.156 1 88.81 89 ALA A O 1
ATOM 672 N N . ILE A 1 90 ? 18.109 -13.203 -23.656 1 88.62 90 ILE A N 1
ATOM 673 C CA . ILE A 1 90 ? 18.531 -11.867 -23.266 1 88.62 90 ILE A CA 1
ATOM 674 C C . ILE A 1 90 ? 19.266 -11.93 -21.922 1 88.62 90 ILE A C 1
ATOM 676 O O . ILE A 1 90 ? 19.609 -10.891 -21.344 1 88.62 90 ILE A O 1
ATOM 680 N N . GLN A 1 91 ? 19.469 -13.031 -21.375 1 88.56 91 GLN A N 1
ATOM 681 C CA . GLN A 1 91 ? 20.062 -13.18 -20.062 1 88.56 91 GLN A CA 1
ATOM 682 C C . GLN A 1 91 ? 21.469 -12.586 -20.016 1 88.56 91 GLN A C 1
ATOM 684 O O . GLN A 1 91 ? 21.953 -12.188 -18.953 1 88.56 91 GLN A O 1
ATOM 689 N N . HIS A 1 92 ? 22.109 -12.555 -21.125 1 88.06 92 HIS A N 1
ATOM 690 C CA . HIS A 1 92 ? 23.453 -11.984 -21.172 1 88.06 92 HIS A CA 1
ATOM 691 C C . HIS A 1 92 ? 23.406 -10.461 -21.125 1 88.06 92 HIS A C 1
ATOM 693 O O . HIS A 1 92 ? 24.422 -9.82 -20.844 1 88.06 92 HIS A O 1
ATOM 699 N N . LEU A 1 93 ? 22.25 -9.852 -21.375 1 88.69 93 LEU A N 1
ATOM 700 C CA . LEU A 1 93 ? 22.078 -8.398 -21.391 1 88.69 93 LEU A CA 1
ATOM 701 C C . LEU A 1 93 ? 21.359 -7.922 -20.141 1 88.69 93 LEU A C 1
ATOM 703 O O . LEU A 1 93 ? 21.438 -6.742 -19.781 1 88.69 93 LEU A O 1
ATOM 707 N N . ALA A 1 94 ? 20.594 -8.812 -19.578 1 87 94 ALA A N 1
ATOM 708 C CA . ALA A 1 94 ? 19.672 -8.414 -18.516 1 87 94 ALA A CA 1
ATOM 709 C C . ALA A 1 94 ? 19.859 -9.289 -17.266 1 87 94 ALA A C 1
ATOM 711 O O . ALA A 1 94 ? 20.172 -10.477 -17.391 1 87 94 ALA A O 1
ATOM 712 N N . ASN A 1 95 ? 19.703 -8.688 -16.125 1 91.94 95 ASN A N 1
ATOM 713 C CA . ASN A 1 95 ? 19.625 -9.453 -14.883 1 91.94 95 ASN A CA 1
ATOM 714 C C . ASN A 1 95 ? 18.203 -9.906 -14.586 1 91.94 95 ASN A C 1
ATOM 716 O O . ASN A 1 95 ? 17.344 -9.086 -14.273 1 91.94 95 ASN A O 1
ATOM 720 N N . ILE A 1 96 ? 17.969 -11.148 -14.781 1 93.69 96 ILE A N 1
ATOM 721 C CA . ILE A 1 96 ? 16.688 -11.789 -14.469 1 93.69 96 ILE A CA 1
ATOM 722 C C . ILE A 1 96 ? 16.859 -12.734 -13.281 1 93.69 96 ILE A C 1
ATOM 724 O O . ILE A 1 96 ? 17.031 -13.945 -13.461 1 93.69 96 ILE A O 1
ATOM 728 N N . PRO A 1 97 ? 16.703 -12.188 -12.102 1 93.81 97 PRO A N 1
ATOM 729 C CA . PRO A 1 97 ? 17.125 -12.93 -10.906 1 93.81 97 PRO A CA 1
ATOM 730 C C . PRO A 1 97 ? 16.328 -14.219 -10.703 1 93.81 97 PRO A C 1
ATOM 732 O O . PRO A 1 97 ? 16.844 -15.188 -10.141 1 93.81 97 PRO A O 1
ATOM 735 N N . GLN A 1 98 ? 15.125 -14.305 -11.102 1 92.88 98 GLN A N 1
ATOM 736 C CA . GLN A 1 98 ? 14.289 -15.484 -10.93 1 92.88 98 GLN A CA 1
ATOM 737 C C . GLN A 1 98 ? 14.789 -16.656 -11.781 1 92.88 98 GLN A C 1
ATOM 739 O O . GLN A 1 98 ? 14.484 -17.812 -11.5 1 92.88 98 GLN A O 1
ATOM 744 N N . GLY A 1 99 ? 15.555 -16.266 -12.789 1 88.75 99 GLY A N 1
ATOM 745 C CA . GLY A 1 99 ? 15.977 -17.281 -13.734 1 88.75 99 GLY A CA 1
ATOM 746 C C . GLY A 1 99 ? 14.844 -17.797 -14.602 1 88.75 99 GLY A C 1
ATOM 747 O O . GLY A 1 99 ? 13.727 -17.297 -14.531 1 88.75 99 GLY A O 1
ATOM 748 N N . THR A 1 100 ? 15.164 -18.797 -15.414 1 89.94 100 THR A N 1
ATOM 749 C CA . THR A 1 100 ? 14.156 -19.328 -16.328 1 89.94 100 THR A CA 1
ATOM 750 C C . THR A 1 100 ? 13.867 -20.797 -16.031 1 89.94 100 THR A C 1
ATOM 752 O O . THR A 1 100 ? 12.891 -21.359 -16.531 1 89.94 100 THR A O 1
ATOM 755 N N . ASP A 1 101 ? 14.625 -21.375 -15.102 1 90.62 101 ASP A N 1
ATOM 756 C CA . ASP A 1 101 ? 14.484 -22.812 -14.828 1 90.62 101 ASP A CA 1
ATOM 757 C C . ASP A 1 101 ? 13.109 -23.125 -14.242 1 90.62 101 ASP A C 1
ATOM 759 O O . ASP A 1 101 ? 12.406 -24 -14.742 1 90.62 101 ASP A O 1
ATOM 763 N N . ILE A 1 102 ? 12.758 -22.438 -13.203 1 90.56 102 ILE A N 1
ATOM 764 C CA . ILE A 1 102 ? 11.484 -22.734 -12.555 1 90.56 102 ILE A CA 1
ATOM 765 C C . ILE A 1 102 ? 10.336 -22.422 -13.5 1 90.56 102 ILE A C 1
ATOM 767 O O .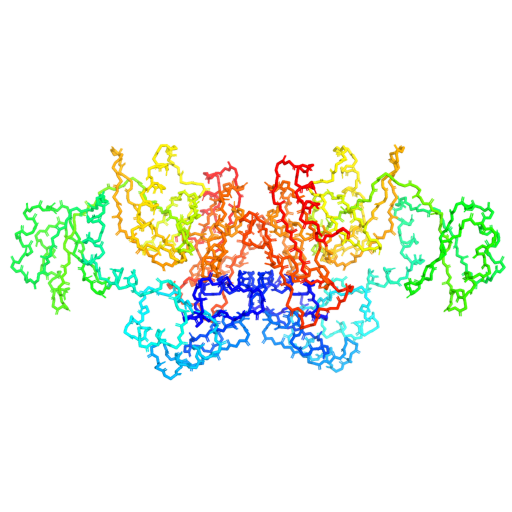 ILE A 1 102 ? 9.297 -23.094 -13.477 1 90.56 102 ILE A O 1
ATOM 771 N N . LEU A 1 103 ? 10.539 -21.406 -14.328 1 91.31 103 LEU A N 1
ATOM 772 C CA . LEU A 1 103 ? 9.539 -21.078 -15.3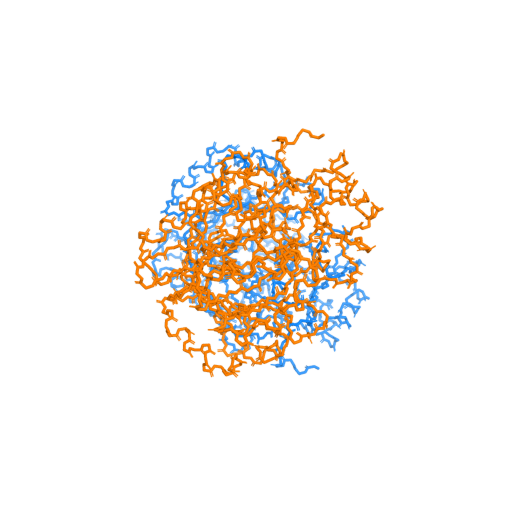44 1 91.31 103 LEU A CA 1
ATOM 773 C C . LEU A 1 103 ? 9.367 -22.234 -16.328 1 91.31 103 LEU A C 1
ATOM 775 O O . LEU A 1 103 ? 8.242 -22.625 -16.625 1 91.31 103 LEU A O 1
ATOM 779 N N . ALA A 1 104 ? 10.445 -22.766 -16.719 1 91.81 104 ALA A N 1
ATOM 780 C CA . ALA A 1 104 ? 10.422 -23.906 -17.625 1 91.81 104 ALA A CA 1
ATOM 781 C C . ALA A 1 104 ? 9.758 -25.109 -16.969 1 91.81 104 ALA A C 1
ATOM 783 O O . ALA A 1 104 ? 8.922 -25.781 -17.594 1 91.81 104 ALA A O 1
ATOM 784 N N . ILE A 1 105 ? 10.086 -25.328 -15.781 1 92.56 105 ILE A N 1
ATOM 785 C CA . ILE A 1 105 ? 9.562 -26.469 -15.031 1 92.56 105 ILE A CA 1
ATOM 786 C C . ILE A 1 105 ? 8.039 -26.359 -14.922 1 92.56 105 ILE A C 1
ATOM 788 O O . ILE A 1 105 ? 7.316 -27.312 -15.188 1 92.56 105 ILE A O 1
ATOM 792 N N . THR A 1 106 ? 7.551 -25.172 -14.617 1 92.31 106 THR A N 1
ATOM 793 C CA . THR A 1 106 ? 6.137 -25.016 -14.289 1 92.31 106 THR A CA 1
ATOM 794 C C . THR A 1 106 ? 5.301 -24.875 -15.562 1 92.31 106 THR A C 1
ATOM 796 O O . THR A 1 106 ? 4.07 -24.953 -15.508 1 92.31 106 THR A O 1
ATOM 799 N N . GLN A 1 107 ? 5.945 -24.75 -16.703 1 91.06 107 GLN A N 1
ATOM 800 C CA . GLN A 1 107 ? 5.211 -24.641 -17.969 1 91.06 107 GLN A CA 1
ATOM 801 C C . GLN A 1 107 ? 4.973 -26.016 -18.578 1 91.06 107 GLN A C 1
ATOM 803 O O . GLN A 1 107 ? 4.234 -26.141 -19.562 1 91.06 107 GLN A O 1
ATOM 808 N N . ASP A 1 108 ? 5.57 -27 -18.016 1 91.88 108 ASP A N 1
ATOM 809 C CA . ASP A 1 108 ? 5.395 -28.406 -18.422 1 91.88 108 ASP A CA 1
ATOM 810 C C . ASP A 1 108 ? 4.945 -29.266 -17.234 1 91.88 108 ASP A C 1
ATOM 812 O O . ASP A 1 108 ? 5.703 -29.469 -16.281 1 91.88 108 ASP A O 1
ATOM 816 N N . ARG A 1 109 ? 3.762 -29.828 -17.422 1 93.5 109 ARG A N 1
ATOM 817 C CA . ARG A 1 109 ? 3.168 -30.562 -16.297 1 93.5 109 ARG A CA 1
ATOM 818 C C . ARG A 1 109 ? 4.02 -31.766 -15.922 1 93.5 109 ARG A C 1
ATOM 820 O O . ARG A 1 109 ? 4.105 -32.125 -14.742 1 93.5 109 ARG A O 1
ATOM 827 N N . LEU A 1 110 ? 4.586 -32.375 -16.938 1 94.62 110 LEU A N 1
ATOM 828 C CA . LEU A 1 110 ? 5.402 -33.562 -16.641 1 94.62 110 LEU A CA 1
ATOM 829 C C . LEU A 1 110 ? 6.695 -33.156 -15.938 1 94.62 110 LEU A C 1
ATOM 831 O O . LEU A 1 110 ? 7.133 -33.844 -15.008 1 94.62 110 LEU A O 1
ATOM 835 N N . MET A 1 111 ? 7.262 -32.094 -16.375 1 94.56 111 MET A N 1
ATOM 836 C CA . MET A 1 111 ? 8.461 -31.594 -15.695 1 94.56 111 MET A CA 1
ATOM 837 C C . MET A 1 111 ? 8.156 -31.172 -14.266 1 94.56 111 MET A C 1
ATOM 839 O O . MET A 1 111 ? 8.945 -31.422 -13.359 1 94.56 111 MET A O 1
ATOM 843 N N . GLU A 1 112 ? 7.062 -30.516 -14.086 1 96.12 112 GLU A N 1
ATOM 844 C CA . GLU A 1 112 ? 6.637 -30.078 -12.758 1 96.12 112 GLU A CA 1
ATOM 845 C C . GLU A 1 112 ? 6.441 -31.266 -11.828 1 96.12 112 GLU A C 1
ATOM 847 O O . GLU A 1 112 ? 6.914 -31.266 -10.688 1 96.12 112 GLU A O 1
ATOM 852 N N . LYS A 1 113 ? 5.777 -32.312 -12.305 1 96.38 113 LYS A N 1
ATOM 853 C CA . LYS A 1 113 ? 5.535 -33.5 -11.5 1 96.38 113 LYS A CA 1
ATOM 854 C C . LYS A 1 113 ? 6.84 -34.219 -11.172 1 96.38 113 LYS A C 1
ATOM 856 O O . LYS A 1 113 ? 7.039 -34.656 -10.039 1 96.38 113 LYS A O 1
ATOM 861 N N . SER A 1 114 ? 7.699 -34.344 -12.195 1 96.56 114 SER A N 1
ATOM 862 C CA . SER A 1 114 ? 9 -34.938 -11.969 1 96.56 114 SER A CA 1
ATOM 863 C C . SER A 1 114 ? 9.797 -34.188 -10.914 1 96.56 114 SER A C 1
ATOM 865 O O . SER A 1 114 ? 10.398 -34.781 -10.023 1 96.56 114 SER A O 1
ATOM 867 N N . PHE A 1 115 ? 9.852 -32.938 -11.016 1 97.62 115 PHE A N 1
ATOM 868 C CA . PHE A 1 115 ? 10.547 -32.062 -10.055 1 97.62 115 PHE A CA 1
ATOM 869 C C . PHE A 1 115 ? 10.016 -32.312 -8.641 1 97.62 115 PHE A C 1
ATOM 871 O O . PHE A 1 115 ? 10.789 -32.469 -7.699 1 97.62 115 PHE A O 1
ATOM 878 N N . LEU A 1 116 ? 8.664 -32.281 -8.484 1 98.19 116 LEU A N 1
ATOM 879 C CA . LEU A 1 116 ? 8.039 -32.469 -7.176 1 98.19 116 LEU A CA 1
ATOM 880 C C . LEU A 1 116 ? 8.352 -33.844 -6.613 1 98.19 116 LEU A C 1
ATOM 882 O O . LEU A 1 116 ? 8.688 -34 -5.43 1 98.19 116 LEU A O 1
ATOM 886 N N . GLU A 1 117 ? 8.344 -34.875 -7.457 1 97.56 117 GLU A N 1
ATOM 887 C CA . GLU A 1 117 ? 8.68 -36.219 -7.031 1 97.56 117 GLU A CA 1
ATOM 888 C C . GLU A 1 117 ? 10.133 -36.312 -6.594 1 97.56 117 GLU A C 1
ATOM 890 O O . GLU A 1 117 ? 10.445 -36.969 -5.582 1 97.56 117 GLU A O 1
ATOM 895 N N . ASP A 1 118 ? 10.945 -35.688 -7.383 1 97.56 118 ASP A N 1
ATOM 896 C CA . ASP A 1 118 ? 12.375 -35.719 -7.086 1 97.56 118 ASP A CA 1
ATOM 897 C C . ASP A 1 118 ? 12.664 -35.062 -5.73 1 97.56 118 ASP A C 1
ATOM 899 O O . ASP A 1 118 ? 13.703 -35.312 -5.129 1 97.56 118 ASP A O 1
ATOM 903 N N . ASN A 1 119 ? 11.82 -34.281 -5.27 1 97.62 119 ASN A N 1
ATOM 904 C CA . ASN A 1 119 ? 11.984 -33.625 -3.982 1 97.62 119 ASN A CA 1
ATOM 905 C C . ASN A 1 119 ? 11.094 -34.219 -2.912 1 97.62 119 ASN A C 1
ATOM 907 O O . ASN A 1 119 ? 10.828 -33.625 -1.88 1 97.62 119 ASN A O 1
ATOM 911 N N . ASN A 1 120 ? 10.531 -35.375 -3.18 1 97.62 120 ASN A N 1
ATOM 912 C CA . ASN A 1 120 ? 9.742 -36.188 -2.256 1 97.62 120 ASN A CA 1
ATOM 913 C C . ASN A 1 120 ? 8.477 -35.469 -1.816 1 97.62 120 ASN A C 1
ATOM 915 O O . ASN A 1 120 ? 8.102 -35.5 -0.645 1 97.62 120 ASN A O 1
ATOM 919 N N . ILE A 1 121 ? 7.965 -34.719 -2.688 1 98.12 121 ILE A N 1
ATOM 920 C CA . ILE A 1 121 ? 6.695 -34.031 -2.439 1 98.12 121 ILE A CA 1
ATOM 921 C C . ILE A 1 121 ? 5.539 -34.906 -2.928 1 98.12 121 ILE A C 1
ATOM 923 O O . ILE A 1 121 ? 5.566 -35.406 -4.055 1 98.12 121 ILE A O 1
ATOM 927 N N . VAL A 1 122 ? 4.551 -35.125 -2.096 1 98 122 VAL A N 1
ATOM 928 C CA . VAL A 1 122 ? 3.406 -35.969 -2.416 1 98 122 VAL A CA 1
ATOM 929 C C . VAL A 1 122 ? 2.51 -35.25 -3.43 1 98 122 VAL A C 1
ATOM 931 O O . VAL A 1 122 ? 2.094 -34.125 -3.215 1 98 122 VAL A O 1
ATOM 934 N N . ILE A 1 123 ? 2.232 -35.906 -4.574 1 98.12 123 ILE A N 1
ATOM 935 C CA . ILE A 1 123 ? 1.333 -35.406 -5.613 1 98.12 123 ILE A CA 1
ATOM 936 C C . ILE A 1 123 ? 0.336 -36.5 -5.984 1 98.12 123 ILE A C 1
ATOM 938 O O . ILE A 1 123 ? 0.464 -37.656 -5.539 1 98.12 123 ILE A O 1
ATOM 942 N N . ALA A 1 124 ? -0.669 -36.156 -6.75 1 97.25 124 ALA A N 1
ATOM 943 C CA . ALA A 1 124 ? -1.622 -37.156 -7.219 1 97.25 124 ALA A CA 1
ATOM 944 C C . ALA A 1 124 ? -0.931 -38.219 -8.086 1 97.25 124 ALA A C 1
ATOM 946 O O . ALA A 1 124 ? -0.064 -37.875 -8.898 1 97.25 124 ALA A O 1
ATOM 947 N N . PRO A 1 125 ? -1.326 -39.469 -7.883 1 97.12 125 PRO A N 1
ATOM 948 C CA . PRO A 1 125 ? -0.828 -40.438 -8.836 1 97.12 125 PRO A CA 1
ATOM 949 C C . PRO A 1 125 ? -1.104 -40.062 -10.289 1 97.12 125 PRO A C 1
ATOM 951 O O . PRO A 1 125 ? -2.172 -39.531 -10.594 1 97.12 125 PRO A O 1
ATOM 954 N N . TYR A 1 126 ? -0.104 -40.312 -11.109 1 97.19 126 TYR A N 1
ATOM 955 C CA . TYR A 1 126 ? -0.292 -39.906 -12.492 1 97.19 126 TYR A CA 1
ATOM 956 C C . TYR A 1 126 ? 0.442 -40.844 -13.445 1 97.19 126 TYR A C 1
ATOM 958 O O . TYR A 1 126 ? 1.239 -41.688 -13.016 1 97.19 126 TYR A O 1
ATOM 966 N N . ALA A 1 127 ? 0.079 -40.719 -14.758 1 96.5 127 ALA A N 1
ATOM 967 C CA . ALA A 1 127 ? 0.737 -41.438 -15.844 1 96.5 127 ALA A CA 1
ATOM 968 C C . ALA A 1 127 ? 0.89 -40.562 -17.078 1 96.5 127 ALA A C 1
ATOM 970 O O . ALA A 1 127 ? 0.019 -39.75 -17.375 1 96.5 127 ALA A O 1
ATOM 971 N N . THR A 1 128 ? 1.993 -40.812 -17.781 1 95.5 128 THR A N 1
ATOM 972 C CA . THR A 1 128 ? 2.213 -40.094 -19.047 1 95.5 128 THR A CA 1
ATOM 973 C C . THR A 1 128 ? 1.473 -40.812 -20.188 1 95.5 128 THR A C 1
ATOM 975 O O . THR A 1 128 ? 1.555 -42.031 -20.328 1 95.5 128 THR A O 1
ATOM 978 N N . ILE A 1 129 ? 0.765 -39.969 -20.906 1 94.62 129 ILE A N 1
ATOM 979 C CA . ILE A 1 129 ? 0.002 -40.531 -22.031 1 94.62 129 ILE A CA 1
ATOM 980 C C . ILE A 1 129 ? 0.558 -39.969 -23.344 1 94.62 129 ILE A C 1
ATOM 982 O O . ILE A 1 129 ? 0.412 -38.781 -23.641 1 94.62 129 ILE A O 1
ATOM 986 N N . VAL A 1 130 ? 1.129 -40.844 -24.094 1 91.44 130 VAL A N 1
ATOM 987 C CA . VAL A 1 130 ? 1.718 -40.406 -25.359 1 91.44 130 VAL A CA 1
ATOM 988 C C . VAL A 1 130 ? 0.812 -40.844 -26.516 1 91.44 130 VAL A C 1
ATOM 990 O O . VAL A 1 130 ? 0.75 -40.156 -27.547 1 91.44 130 VAL A O 1
ATOM 993 N N . SER A 1 131 ? 0.124 -42 -26.344 1 88.88 131 SER A N 1
ATOM 994 C CA . SER A 1 131 ? -0.796 -42.5 -27.359 1 88.88 131 SER A CA 1
ATOM 995 C C . SER A 1 131 ? -2.104 -43 -26.734 1 88.88 131 SER A C 1
ATOM 997 O O . SER A 1 131 ? -2.162 -43.25 -25.516 1 88.88 131 SER A O 1
ATOM 999 N N . PRO A 1 132 ? -3.105 -43.031 -27.547 1 86.19 132 PRO A N 1
ATOM 1000 C CA . PRO A 1 132 ? -4.398 -43.469 -27.031 1 86.19 132 PRO A CA 1
ATOM 1001 C C . PRO A 1 132 ? -4.312 -44.844 -26.328 1 86.19 132 PRO A C 1
ATOM 1003 O O . PRO A 1 132 ? -5.074 -45.094 -25.406 1 86.19 132 PRO A O 1
ATOM 1006 N N . THR A 1 133 ? -3.375 -45.625 -26.797 1 87.94 133 THR A N 1
ATOM 1007 C CA . THR A 1 133 ? -3.273 -46.969 -26.25 1 87.94 133 THR A CA 1
ATOM 1008 C C . THR A 1 133 ? -2.75 -46.938 -24.812 1 87.94 133 THR A C 1
ATOM 1010 O O . THR A 1 133 ? -2.93 -47.906 -24.062 1 87.94 133 THR A O 1
ATOM 1013 N N . ASP A 1 134 ? -2.141 -45.875 -24.469 1 91.44 134 ASP A N 1
ATOM 1014 C CA . ASP A 1 134 ? -1.583 -45.75 -23.125 1 91.44 134 ASP A CA 1
ATOM 1015 C C . ASP A 1 134 ? -2.686 -45.5 -22.094 1 91.44 134 ASP A C 1
ATOM 1017 O O . ASP A 1 134 ? -2.488 -45.75 -20.906 1 91.44 134 ASP A O 1
ATOM 1021 N N . ILE A 1 135 ? -3.803 -44.969 -22.484 1 89.25 135 ILE A N 1
ATOM 1022 C CA . ILE A 1 135 ? -4.82 -44.438 -21.594 1 89.25 135 ILE A CA 1
ATOM 1023 C C . ILE A 1 135 ? -5.43 -45.562 -20.766 1 89.25 135 ILE A C 1
ATOM 1025 O O . ILE A 1 135 ? -5.566 -45.438 -19.547 1 89.25 135 ILE A O 1
ATOM 1029 N N . GLN A 1 136 ? -5.766 -46.656 -21.531 1 85.81 136 GLN A N 1
ATOM 1030 C CA . GLN A 1 136 ? -6.422 -47.75 -20.828 1 85.81 136 GLN A CA 1
ATOM 1031 C C . GLN A 1 136 ? -5.508 -48.344 -19.766 1 85.81 136 GLN A C 1
ATOM 1033 O O . GLN A 1 136 ? -5.941 -48.594 -18.641 1 85.81 136 GLN A O 1
ATOM 1038 N N . GLU A 1 137 ? -4.285 -48.594 -20.125 1 90.81 137 GLU A N 1
ATOM 1039 C CA . GLU A 1 137 ? -3.324 -49.125 -19.156 1 90.81 137 GLU A CA 1
ATOM 1040 C C . GLU A 1 137 ? -3.168 -48.188 -17.969 1 90.81 137 GLU A C 1
ATOM 1042 O O . GLU A 1 137 ? -3.078 -48.625 -16.828 1 90.81 137 GLU A O 1
ATOM 1047 N N . ALA A 1 138 ? -3.047 -46.969 -18.25 1 93.94 138 ALA A N 1
ATOM 1048 C CA . ALA A 1 138 ? -2.9 -45.969 -17.188 1 93.94 138 ALA A CA 1
ATOM 1049 C C . ALA A 1 138 ? -4.117 -45.938 -16.266 1 93.94 138 ALA A C 1
ATOM 1051 O O . ALA A 1 138 ? -3.98 -45.812 -15.055 1 93.94 138 ALA A O 1
ATOM 1052 N N . ILE A 1 139 ? -5.27 -46.094 -16.781 1 93.94 139 ILE A N 1
ATOM 1053 C CA . ILE A 1 139 ? -6.512 -46.094 -16.016 1 93.94 139 ILE A CA 1
ATOM 1054 C C . ILE A 1 139 ? -6.555 -47.281 -15.086 1 93.94 139 ILE A C 1
ATOM 1056 O O . ILE A 1 139 ? -7.047 -47.188 -13.953 1 93.94 139 ILE A O 1
ATOM 1060 N N . ASP A 1 140 ? -6.051 -48.375 -15.539 1 93.25 140 ASP A N 1
ATOM 1061 C CA . ASP A 1 140 ? -6.02 -49.562 -14.711 1 93.25 140 ASP A CA 1
ATOM 1062 C C . ASP A 1 140 ? -5.246 -49.312 -13.414 1 93.25 140 ASP A C 1
ATOM 1064 O O . ASP A 1 140 ? -5.586 -49.875 -12.367 1 93.25 140 ASP A O 1
ATOM 1068 N N . GLY A 1 141 ? -4.32 -48.562 -13.461 1 93.62 141 GLY A N 1
ATOM 1069 C CA . GLY A 1 141 ? -3.506 -48.25 -12.297 1 93.62 141 GLY A CA 1
ATOM 1070 C C . GLY A 1 141 ? -4.062 -47.125 -11.477 1 93.62 141 GLY A C 1
ATOM 1071 O O . GLY A 1 141 ? -4.078 -47.188 -10.242 1 93.62 141 GLY A O 1
ATOM 1072 N N . ILE A 1 142 ? -4.539 -46.031 -12.031 1 95.5 142 ILE A N 1
ATOM 1073 C CA . ILE A 1 142 ? -4.957 -44.781 -11.398 1 95.5 142 ILE A CA 1
ATOM 1074 C C . ILE A 1 142 ? -6.414 -44.906 -10.961 1 95.5 142 ILE A C 1
ATOM 1076 O O . ILE A 1 142 ? -6.785 -44.438 -9.883 1 95.5 142 ILE A O 1
ATOM 1080 N N . GLY A 1 143 ? -7.238 -45.5 -11.859 1 94.5 143 GLY A N 1
ATOM 1081 C CA . GLY A 1 143 ? -8.664 -45.625 -11.594 1 94.5 143 GLY A CA 1
ATOM 1082 C C . GLY A 1 143 ? -9.461 -44.406 -11.945 1 94.5 143 GLY A C 1
ATOM 1083 O O . GLY A 1 143 ? -8.891 -43.344 -12.266 1 94.5 143 GLY A O 1
ATOM 1084 N N . TYR A 1 144 ? -10.859 -44.594 -11.953 1 95.31 144 TYR A N 1
ATOM 1085 C CA . TYR A 1 144 ? -11.805 -43.469 -12.109 1 95.31 144 TYR A CA 1
ATOM 1086 C C . TYR A 1 144 ? -12.25 -42.969 -10.758 1 95.31 144 TYR A C 1
ATOM 1088 O O . TYR A 1 144 ? -12.328 -43.719 -9.781 1 95.31 144 TYR A O 1
ATOM 1096 N N . PRO A 1 145 ? -12.609 -41.75 -10.586 1 96.5 145 PRO A N 1
ATOM 1097 C CA . PRO A 1 145 ? -12.438 -40.688 -11.602 1 96.5 145 PRO A CA 1
ATOM 1098 C C . PRO A 1 145 ? -10.984 -40.25 -11.742 1 96.5 145 PRO A C 1
ATOM 1100 O O . PRO A 1 145 ? -10.195 -40.406 -10.812 1 96.5 145 PRO A O 1
ATOM 1103 N N . CYS A 1 146 ? -10.617 -39.812 -12.906 1 96.88 146 CYS A N 1
ATOM 1104 C CA . CYS A 1 146 ? -9.297 -39.25 -13.188 1 96.88 146 CYS A CA 1
ATOM 1105 C C . CYS A 1 146 ? -9.391 -38.094 -14.164 1 96.88 146 CYS A C 1
ATOM 1107 O O . CYS A 1 146 ? -10.477 -37.781 -14.664 1 96.88 146 CYS A O 1
ATOM 1109 N N . ILE A 1 147 ? -8.32 -37.375 -14.305 1 94.94 147 ILE A N 1
ATOM 1110 C CA . ILE A 1 147 ? -8.336 -36.188 -15.133 1 94.94 147 ILE A CA 1
ATOM 1111 C C . ILE A 1 147 ? -7.191 -36.25 -16.141 1 94.94 147 ILE A C 1
ATOM 1113 O O . ILE A 1 147 ? -6.043 -36.531 -15.773 1 94.94 147 ILE A O 1
ATOM 1117 N N . LEU A 1 148 ? -7.531 -36.062 -17.422 1 94.69 148 LEU A N 1
ATOM 1118 C CA . LEU A 1 148 ? -6.562 -36 -18.5 1 94.69 148 LEU A CA 1
ATOM 1119 C C . LEU A 1 148 ? -6.223 -34.531 -18.812 1 94.69 148 LEU A C 1
ATOM 1121 O O . LEU A 1 148 ? -7.117 -33.719 -19.062 1 94.69 148 LEU A O 1
ATOM 1125 N N . LYS A 1 149 ? -4.891 -34.25 -18.734 1 93.12 149 LYS A N 1
ATOM 1126 C CA . LYS A 1 149 ? -4.453 -32.875 -18.953 1 93.12 149 LYS A CA 1
ATOM 1127 C C . LYS A 1 149 ? -3.365 -32.812 -20.031 1 93.12 149 LYS A C 1
ATOM 1129 O O . LYS A 1 149 ? -2.48 -33.656 -20.078 1 93.12 149 LYS A O 1
ATOM 1134 N N . ASN A 1 150 ? -3.576 -31.844 -20.875 1 91.44 150 ASN A N 1
ATOM 1135 C CA . ASN A 1 150 ? -2.467 -31.578 -21.781 1 91.44 150 ASN A CA 1
ATOM 1136 C C . ASN A 1 150 ? -1.248 -31.031 -21.047 1 91.44 150 ASN A C 1
ATOM 1138 O O . ASN A 1 150 ? -1.385 -30.234 -20.125 1 91.44 150 ASN A O 1
ATOM 1142 N N . THR A 1 151 ? -0.048 -31.516 -21.422 1 89.06 151 THR A N 1
ATOM 1143 C CA . THR A 1 151 ? 1.156 -31.141 -20.688 1 89.06 151 THR A CA 1
ATOM 1144 C C . THR A 1 151 ? 1.492 -29.672 -20.891 1 89.06 151 THR A C 1
ATOM 1146 O O . THR A 1 151 ? 2.092 -29.031 -20.031 1 89.06 151 THR A O 1
ATOM 1149 N N . ARG A 1 152 ? 1.307 -29.078 -22.078 1 77.88 152 ARG A N 1
ATOM 1150 C CA . ARG A 1 152 ? 1.754 -27.734 -22.406 1 77.88 152 ARG A CA 1
ATOM 1151 C C . ARG A 1 152 ? 0.571 -26.781 -22.531 1 77.88 152 ARG A C 1
ATOM 1153 O O . ARG A 1 152 ? 0.752 -25.578 -22.766 1 77.88 152 ARG A O 1
ATOM 1160 N N . GLY A 1 153 ? -0.563 -27.266 -22.359 1 69.38 153 GLY A N 1
ATOM 1161 C CA . GLY A 1 153 ? -1.747 -26.469 -22.625 1 69.38 153 GLY A CA 1
ATOM 1162 C C . GLY A 1 153 ? -2.723 -26.438 -21.469 1 69.38 153 GLY A C 1
ATOM 1163 O O . GLY A 1 153 ? -2.42 -26.938 -20.375 1 69.38 153 GLY A O 1
ATOM 1164 N N . GLU A 1 154 ? -3.844 -25.719 -21.578 1 71.5 154 GLU A N 1
ATOM 1165 C CA . GLU A 1 154 ? -4.848 -25.578 -20.531 1 71.5 154 GLU A CA 1
ATOM 1166 C C . GLU A 1 154 ? -5.977 -26.594 -20.703 1 71.5 154 GLU A C 1
ATOM 1168 O O . GLU A 1 154 ? -6.902 -26.641 -19.906 1 71.5 154 GLU A O 1
ATOM 1173 N N . GLY A 1 155 ? -5.797 -27.469 -21.625 1 82.62 155 GLY A N 1
ATOM 1174 C CA . GLY A 1 155 ? -6.887 -28.406 -21.844 1 82.62 155 GLY A CA 1
ATOM 1175 C C . GLY A 1 155 ? -6.926 -29.531 -20.812 1 82.62 155 GLY A C 1
ATOM 1176 O O . GLY A 1 155 ? -5.883 -30.047 -20.422 1 82.62 155 GLY A O 1
ATOM 1177 N N . ARG A 1 156 ? -8.109 -29.781 -20.359 1 90.44 156 ARG A N 1
ATOM 1178 C CA . ARG A 1 156 ? -8.289 -30.875 -19.422 1 90.44 156 ARG A CA 1
ATOM 1179 C C . ARG A 1 156 ? -9.641 -31.562 -19.625 1 90.44 156 ARG A C 1
ATOM 1181 O O . ARG A 1 156 ? -10.562 -30.953 -20.188 1 90.44 156 ARG A O 1
ATOM 1188 N N . TYR A 1 157 ? -9.711 -32.781 -19.297 1 92.25 157 TYR A N 1
ATOM 1189 C CA . TYR A 1 157 ? -10.945 -33.562 -19.391 1 92.25 157 TYR A CA 1
ATOM 1190 C C . TYR A 1 157 ? -11.062 -34.562 -18.219 1 92.25 157 TYR A C 1
ATOM 1192 O O . TYR A 1 157 ? -10.172 -35.375 -18.016 1 92.25 157 TYR A O 1
ATOM 1200 N N . VAL A 1 158 ? -12.125 -34.469 -17.516 1 93.5 158 VAL A N 1
ATOM 1201 C CA . VAL A 1 158 ? -12.359 -35.375 -16.406 1 93.5 158 VAL A CA 1
ATOM 1202 C C . VAL A 1 158 ? -12.984 -36.688 -16.922 1 93.5 158 VAL A C 1
ATOM 1204 O O . VAL A 1 158 ? -13.969 -36.625 -17.672 1 93.5 158 VAL A O 1
ATOM 1207 N N . LEU A 1 159 ? -12.484 -37.781 -16.547 1 94.81 159 LEU A N 1
ATOM 1208 C CA . LEU A 1 159 ? -12.992 -39.125 -16.906 1 94.81 159 LEU A CA 1
ATOM 1209 C C . LEU A 1 159 ? -13.664 -39.781 -15.719 1 94.81 159 LEU A C 1
ATOM 1211 O O . LEU A 1 159 ? -13 -40.125 -14.734 1 94.81 159 LEU A O 1
ATOM 1215 N N . HIS A 1 160 ? -14.883 -39.969 -15.828 1 95.94 160 HIS A N 1
ATOM 1216 C CA . HIS A 1 160 ? -15.625 -40.625 -14.766 1 95.94 160 HIS A CA 1
ATOM 1217 C C . HIS A 1 160 ? -15.789 -42.094 -15.055 1 95.94 160 HIS A C 1
ATOM 1219 O O . HIS A 1 160 ? -16.016 -42.906 -14.141 1 95.94 160 HIS A O 1
ATOM 1225 N N . SER A 1 161 ? -15.805 -42.438 -16.359 1 94.69 161 SER A N 1
ATOM 1226 C CA . SER A 1 161 ? -15.977 -43.812 -16.812 1 94.69 161 SER A CA 1
ATOM 1227 C C . SER A 1 161 ? -15.391 -44.031 -18.203 1 94.69 161 SER A C 1
ATOM 1229 O O . SER A 1 161 ? -14.836 -43.094 -18.797 1 94.69 161 SER A O 1
ATOM 1231 N N . THR A 1 162 ? -15.531 -45.219 -18.703 1 92.06 162 THR A N 1
ATOM 1232 C CA . THR A 1 162 ? -15.008 -45.594 -20.016 1 92.06 162 THR A CA 1
ATOM 1233 C C . THR A 1 162 ? -15.695 -44.781 -21.125 1 92.06 162 THR A C 1
ATOM 1235 O O . THR A 1 162 ? -15.109 -44.531 -22.188 1 92.06 162 THR A O 1
ATOM 1238 N N . SER A 1 163 ? -16.844 -44.281 -20.828 1 93.38 163 SER A N 1
ATOM 1239 C CA . SER A 1 163 ? -17.594 -43.531 -21.828 1 93.38 163 SER A CA 1
ATOM 1240 C C . SER A 1 163 ? -16.953 -42.188 -22.094 1 93.38 163 SER A C 1
ATOM 1242 O O . SER A 1 163 ? -17.219 -41.562 -23.125 1 93.38 163 SER A O 1
ATOM 1244 N N . ASP A 1 164 ? -16.078 -41.719 -21.203 1 93 164 ASP A N 1
ATOM 1245 C CA . ASP A 1 164 ? -15.461 -40.406 -21.328 1 93 164 ASP A CA 1
ATOM 1246 C C . ASP A 1 164 ? -14.172 -40.5 -22.156 1 93 164 ASP A C 1
ATOM 1248 O O . ASP A 1 164 ? -13.57 -39.469 -22.453 1 93 164 ASP A O 1
ATOM 1252 N N . LEU A 1 165 ? -13.766 -41.656 -22.547 1 89.69 165 LEU A N 1
ATOM 1253 C CA . LEU A 1 165 ? -12.492 -41.844 -23.234 1 89.69 165 LEU A CA 1
ATOM 1254 C C . LEU A 1 165 ? -12.539 -41.25 -24.641 1 89.69 165 LEU A C 1
ATOM 1256 O O . LEU A 1 165 ? -11.641 -40.5 -25.031 1 89.69 165 LEU A O 1
ATOM 1260 N N . ALA A 1 166 ? -13.523 -41.469 -25.359 1 88.94 166 ALA A N 1
ATOM 1261 C CA . ALA A 1 166 ? -13.617 -41.062 -26.75 1 88.94 166 ALA A CA 1
ATOM 1262 C C . ALA A 1 166 ? -13.57 -39.531 -26.859 1 88.94 166 ALA A C 1
ATOM 1264 O O . ALA A 1 166 ? -12.75 -38.969 -27.609 1 88.94 166 ALA A O 1
ATOM 1265 N N . PRO A 1 167 ? -14.367 -38.875 -26.062 1 88.88 167 PRO A N 1
ATOM 1266 C CA . PRO A 1 167 ? -14.312 -37.406 -26.172 1 88.88 167 PRO A CA 1
ATOM 1267 C C . PRO A 1 167 ? -12.977 -36.812 -25.703 1 88.88 167 PRO A C 1
ATOM 1269 O O . PRO A 1 167 ? -12.602 -35.719 -26.109 1 88.88 167 PRO A O 1
ATOM 1272 N N . SER A 1 168 ? -12.273 -37.5 -24.891 1 88.06 168 SER A N 1
ATOM 1273 C CA . SER A 1 168 ? -11.023 -37.031 -24.344 1 88.06 168 SER A CA 1
ATOM 1274 C C . SER A 1 168 ? -9.883 -37.156 -25.344 1 88.06 168 SER A C 1
ATOM 1276 O O . SER A 1 168 ? -8.82 -36.531 -25.172 1 88.06 168 SER A O 1
ATOM 1278 N N . MET A 1 169 ? -10.102 -37.875 -26.406 1 86.94 169 MET A N 1
ATOM 1279 C CA . MET A 1 169 ? -9.039 -38.188 -27.359 1 86.94 169 MET A CA 1
ATOM 1280 C C . MET A 1 169 ? -8.586 -36.938 -28.109 1 86.94 169 MET A C 1
ATOM 1282 O O . MET A 1 169 ? -7.461 -36.906 -28.609 1 86.94 169 MET A O 1
ATOM 1286 N N . ASN A 1 170 ? -9.484 -36 -28.188 1 86.94 170 ASN A N 1
ATOM 1287 C CA . ASN A 1 170 ? -9.125 -34.75 -28.844 1 86.94 170 ASN A CA 1
ATOM 1288 C C . ASN A 1 170 ? -7.949 -34.062 -28.141 1 86.94 170 ASN A C 1
ATOM 1290 O O . ASN A 1 170 ? -7.141 -33.406 -28.797 1 86.94 170 ASN A O 1
ATOM 1294 N N . LEU A 1 171 ? -7.785 -34.281 -26.828 1 87.56 171 LEU A N 1
ATOM 1295 C CA . LEU A 1 171 ? -6.684 -33.688 -26.078 1 87.56 171 LEU A CA 1
ATOM 1296 C C . LEU A 1 171 ? -5.355 -34.344 -26.469 1 87.56 171 LEU A C 1
ATOM 1298 O O . LEU A 1 171 ? -4.324 -33.656 -26.5 1 87.56 171 LEU A O 1
ATOM 1302 N N . LEU A 1 172 ? -5.422 -35.594 -26.75 1 84.56 172 LEU A N 1
ATOM 1303 C CA . LEU A 1 172 ? -4.219 -36.344 -27.094 1 84.56 172 LEU A CA 1
ATOM 1304 C C . LEU A 1 172 ? -3.713 -35.969 -28.484 1 84.56 172 LEU A C 1
ATOM 1306 O O . LEU A 1 172 ? -2.523 -36.125 -28.766 1 84.56 172 LEU A O 1
ATOM 1310 N N . ARG A 1 173 ? -4.625 -35.562 -29.328 1 83.75 173 ARG A N 1
ATOM 1311 C CA . ARG A 1 173 ? -4.246 -35.156 -30.672 1 83.75 173 ARG A CA 1
ATOM 1312 C C . ARG A 1 173 ? -3.369 -33.906 -30.656 1 83.75 173 ARG A C 1
ATOM 1314 O O . ARG A 1 173 ? -2.576 -33.688 -31.578 1 83.75 173 ARG A O 1
ATOM 1321 N N . GLU A 1 174 ? -3.447 -33.25 -29.578 1 83 174 GLU A N 1
ATOM 1322 C CA . GLU A 1 174 ? -2.689 -32 -29.453 1 83 174 GLU A CA 1
ATOM 1323 C C . GLU A 1 174 ? -1.284 -32.281 -28.922 1 83 174 GLU A C 1
ATOM 1325 O O . GLU A 1 174 ? -0.402 -31.422 -29.047 1 83 174 GLU A O 1
ATOM 1330 N N . GLY A 1 175 ? -1.088 -33.438 -28.312 1 85.38 175 GLY A N 1
ATOM 1331 C CA . GLY A 1 175 ? 0.234 -33.781 -27.812 1 85.38 175 GLY A CA 1
ATOM 1332 C C . GLY A 1 175 ? 0.193 -34.656 -26.594 1 85.38 175 GLY A C 1
ATOM 1333 O O . GLY A 1 175 ? -0.835 -35.281 -26.297 1 85.38 175 GLY A O 1
ATOM 1334 N N . THR A 1 176 ? 1.365 -34.812 -25.969 1 91.81 176 THR A N 1
ATOM 1335 C CA . THR A 1 176 ? 1.504 -35.656 -24.797 1 91.81 176 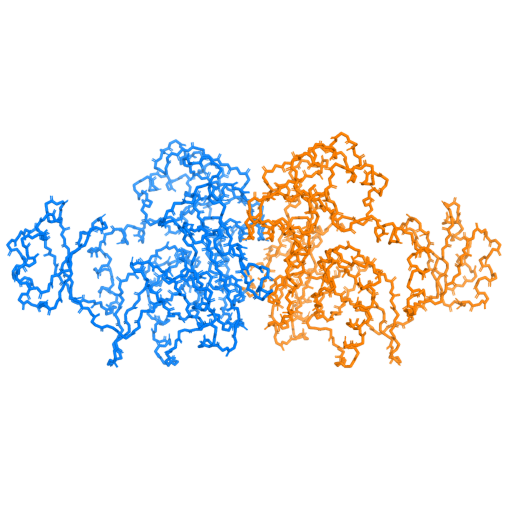THR A CA 1
ATOM 1336 C C . THR A 1 176 ? 0.605 -35.156 -23.656 1 91.81 176 THR A C 1
ATOM 1338 O O . THR A 1 176 ? 0.473 -33.938 -23.469 1 91.81 176 THR A O 1
ATOM 1341 N N . CYS A 1 177 ? -0.068 -36.062 -23 1 94.56 177 CYS A N 1
ATOM 1342 C CA . CYS A 1 177 ? -0.959 -35.719 -21.891 1 94.56 177 CYS A CA 1
ATOM 1343 C C . CYS A 1 177 ? -0.504 -36.406 -20.609 1 94.56 177 CYS A C 1
ATOM 1345 O O . CYS A 1 177 ? 0.386 -37.25 -20.625 1 94.56 177 CYS A O 1
ATOM 1347 N N . VAL A 1 178 ? -1.052 -35.906 -19.578 1 95.25 178 VAL A N 1
ATOM 1348 C CA . VAL A 1 178 ? -0.895 -36.531 -18.266 1 95.25 178 VAL A CA 1
ATOM 1349 C C . VAL A 1 178 ? -2.258 -36.969 -17.719 1 95.25 178 VAL A C 1
ATOM 1351 O O . VAL A 1 178 ? -3.229 -36.188 -17.797 1 95.25 178 VAL A O 1
ATOM 1354 N N . LEU A 1 179 ? -2.334 -38.188 -17.344 1 95.81 179 LEU A N 1
ATOM 1355 C CA . LEU A 1 179 ? -3.514 -38.656 -16.625 1 95.81 179 LEU A CA 1
ATOM 1356 C C . LEU A 1 179 ? -3.275 -38.688 -15.125 1 95.81 179 LEU A C 1
ATOM 1358 O O . LEU A 1 179 ? -2.338 -39.344 -14.648 1 95.81 179 LEU A O 1
ATOM 1362 N N . GLU A 1 180 ? -4.098 -37.969 -14.391 1 96.31 180 GLU A N 1
ATOM 1363 C CA . GLU A 1 180 ? -3.936 -37.875 -12.945 1 96.31 180 GLU A CA 1
ATOM 1364 C C . GLU A 1 180 ? -5.168 -38.375 -12.211 1 96.31 180 GLU A C 1
ATOM 1366 O O . GLU A 1 180 ? -6.297 -38.156 -12.648 1 96.31 180 GLU A O 1
ATOM 1371 N N . ALA A 1 181 ? -4.887 -39.062 -11.086 1 97 181 ALA A N 1
ATOM 1372 C CA . ALA A 1 181 ? -5.996 -39.469 -10.219 1 97 181 ALA A CA 1
ATOM 1373 C C . ALA A 1 181 ? -6.758 -38.25 -9.711 1 97 181 ALA A C 1
ATOM 1375 O O . ALA A 1 181 ? -6.148 -37.219 -9.375 1 97 181 ALA A O 1
ATOM 1376 N N . TRP A 1 182 ? -8.023 -38.344 -9.742 1 95.88 182 TRP A N 1
ATOM 1377 C CA . TRP A 1 182 ? -8.82 -37.344 -9.055 1 95.88 182 TRP A CA 1
ATOM 1378 C C . TRP A 1 182 ? -8.648 -37.438 -7.547 1 95.88 182 TRP A C 1
ATOM 1380 O O . TRP A 1 182 ? -8.859 -38.531 -6.965 1 95.88 182 TRP A O 1
ATOM 1390 N N . ILE A 1 183 ? -8.289 -36.406 -6.875 1 95.75 183 ILE A N 1
ATOM 1391 C CA . ILE A 1 183 ? -8.117 -36.375 -5.426 1 95.75 183 ILE A CA 1
ATOM 1392 C C . ILE A 1 183 ? -9.352 -35.781 -4.762 1 95.75 183 ILE A C 1
ATOM 1394 O O . ILE A 1 183 ? -9.586 -34.562 -4.859 1 95.75 183 ILE A O 1
ATOM 1398 N N . PRO A 1 184 ? -10.117 -36.625 -4.148 1 95 184 PRO A N 1
ATOM 1399 C CA . PRO A 1 184 ? -11.148 -36 -3.316 1 95 184 PRO A CA 1
ATOM 1400 C C . PRO A 1 184 ? -10.578 -35.188 -2.162 1 95 184 PRO A C 1
ATOM 1402 O O . PRO A 1 184 ? -9.758 -35.688 -1.39 1 95 184 PRO A O 1
ATOM 1405 N N . TYR A 1 185 ? -10.93 -33.906 -2.1 1 96.19 185 TYR A N 1
ATOM 1406 C CA . TYR A 1 185 ? -10.344 -33.094 -1.059 1 96.19 185 TYR A CA 1
ATOM 1407 C C . TYR A 1 185 ? -11.422 -3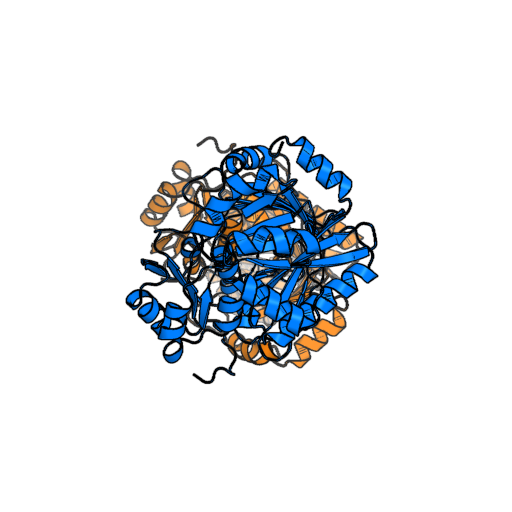2.375 -0.241 1 96.19 185 TYR A C 1
ATOM 1409 O O . TYR A 1 185 ? -12.547 -32.219 -0.713 1 96.19 185 TYR A O 1
ATOM 1417 N N . GLU A 1 186 ? -11.094 -32.062 0.996 1 97.25 186 GLU A N 1
ATOM 1418 C CA . GLU A 1 186 ? -11.945 -31.266 1.879 1 97.25 186 GLU A CA 1
ATOM 1419 C C . GLU A 1 186 ? -11.758 -29.766 1.635 1 97.25 186 GLU A C 1
ATOM 1421 O O . GLU A 1 186 ? -12.719 -29 1.632 1 97.25 186 GLU A O 1
ATOM 1426 N N . LYS A 1 187 ? -10.484 -29.375 1.485 1 98.19 187 LYS A N 1
ATOM 1427 C CA . LYS A 1 187 ? -10.141 -27.969 1.256 1 98.19 187 LYS A CA 1
ATOM 1428 C C . LYS A 1 187 ? -9.055 -27.844 0.191 1 98.19 187 LYS A C 1
ATOM 1430 O O . LYS A 1 187 ? -8.188 -28.719 0.068 1 98.19 187 LYS A O 1
ATOM 1435 N N . GLU A 1 188 ? -9.148 -26.812 -0.58 1 98.31 188 GLU A N 1
ATOM 1436 C CA . GLU A 1 188 ? -8.008 -26.344 -1.358 1 98.31 188 GLU A CA 1
ATOM 1437 C C . GLU A 1 188 ? -7.203 -25.297 -0.586 1 98.31 188 GLU A C 1
ATOM 1439 O O . GLU A 1 188 ? -7.777 -24.391 0.017 1 98.31 188 GLU A O 1
ATOM 1444 N N . LEU A 1 189 ? -5.945 -25.484 -0.544 1 98.75 189 LEU A N 1
ATOM 1445 C CA . LEU A 1 189 ? -5.066 -24.609 0.22 1 98.75 189 LEU A CA 1
ATOM 1446 C C . LEU A 1 189 ? -3.988 -24 -0.675 1 98.75 189 LEU A C 1
ATOM 1448 O O . LEU A 1 189 ? -3.658 -24.562 -1.722 1 98.75 189 LEU A O 1
ATOM 1452 N N . SER A 1 190 ? -3.531 -22.875 -0.311 1 98.62 190 SER A N 1
ATOM 1453 C CA . SER A 1 190 ? -2.404 -22.234 -0.975 1 98.62 190 SER A CA 1
ATOM 1454 C C . SER A 1 190 ? -1.438 -21.625 0.039 1 98.62 190 SER A C 1
ATOM 1456 O O . SER A 1 190 ? -1.852 -21.188 1.114 1 98.62 190 SER A O 1
ATOM 1458 N N . VAL A 1 191 ? -0.25 -21.703 -0.243 1 98.75 191 VAL A N 1
ATOM 1459 C CA . VAL A 1 191 ? 0.773 -21.016 0.542 1 98.75 191 VAL A CA 1
ATOM 1460 C C . VAL A 1 191 ? 1.744 -20.297 -0.39 1 98.75 191 VAL A C 1
ATOM 1462 O O . VAL A 1 191 ? 2.115 -20.828 -1.44 1 98.75 191 VAL A O 1
ATOM 1465 N N . LEU A 1 192 ? 1.99 -19.062 -0.07 1 98.75 192 LEU A N 1
ATOM 1466 C CA . LEU A 1 192 ? 2.955 -18.266 -0.819 1 98.75 192 LEU A CA 1
ATOM 1467 C C . LEU A 1 192 ? 4.277 -18.172 -0.065 1 98.75 192 LEU A C 1
ATOM 1469 O O . LEU A 1 192 ? 4.289 -18.047 1.162 1 98.75 192 LEU A O 1
ATOM 1473 N N . ILE A 1 193 ? 5.32 -18.188 -0.778 1 98.81 193 ILE A N 1
ATOM 1474 C CA . ILE A 1 193 ? 6.664 -18.047 -0.229 1 98.81 193 ILE A CA 1
ATOM 1475 C C . ILE A 1 193 ? 7.527 -17.219 -1.183 1 98.81 193 ILE A C 1
ATOM 1477 O O . ILE A 1 193 ? 7.391 -17.328 -2.404 1 98.81 193 ILE A O 1
ATOM 1481 N N . SER A 1 194 ? 8.336 -16.328 -0.641 1 98.81 194 SER A N 1
ATOM 1482 C CA . SER A 1 194 ? 9.273 -15.539 -1.434 1 98.81 194 SER A CA 1
ATOM 1483 C C . SER A 1 194 ? 10.711 -15.789 -0.993 1 98.81 194 SER A C 1
ATOM 1485 O O . SER A 1 194 ? 10.969 -16.062 0.18 1 98.81 194 SER A O 1
ATOM 1487 N N . GLY A 1 195 ? 11.594 -15.734 -1.908 1 98.44 195 GLY A N 1
ATOM 1488 C CA . GLY A 1 195 ? 13.008 -15.875 -1.627 1 98.44 195 GLY A CA 1
ATOM 1489 C C . GLY A 1 195 ? 13.859 -14.805 -2.293 1 98.44 195 GLY A C 1
ATOM 1490 O O . GLY A 1 195 ? 13.391 -14.117 -3.201 1 98.44 195 GLY A O 1
ATOM 1491 N N . ASN A 1 196 ? 15.156 -14.68 -1.768 1 97.69 196 ASN A N 1
ATOM 1492 C CA . ASN A 1 196 ? 16.047 -13.664 -2.318 1 97.69 196 ASN A CA 1
ATOM 1493 C C . ASN A 1 196 ? 17.297 -14.289 -2.941 1 97.69 196 ASN A C 1
ATOM 1495 O O . ASN A 1 196 ? 18.281 -13.594 -3.193 1 97.69 196 ASN A O 1
ATOM 1499 N N . GLY A 1 197 ? 17.359 -15.594 -3.086 1 93.75 197 GLY A N 1
ATOM 1500 C CA . GLY A 1 197 ? 18.484 -16.281 -3.713 1 93.75 197 GLY A CA 1
ATOM 1501 C C . GLY A 1 197 ? 19.609 -16.594 -2.75 1 93.75 197 GLY A C 1
ATOM 1502 O O . GLY A 1 197 ? 20.594 -17.234 -3.117 1 93.75 197 GLY A O 1
ATOM 1503 N N . ARG A 1 198 ? 19.5 -16.188 -1.474 1 93.25 198 ARG A N 1
ATOM 1504 C CA . ARG A 1 198 ? 20.547 -16.406 -0.469 1 93.25 198 ARG A CA 1
ATOM 1505 C C . ARG A 1 198 ? 20.078 -17.391 0.587 1 93.25 198 ARG A C 1
ATOM 1507 O O . ARG A 1 198 ? 20.641 -17.453 1.681 1 93.25 198 ARG A O 1
ATOM 1514 N N . GLY A 1 199 ? 19.016 -18.047 0.284 1 94.5 199 GLY A N 1
ATOM 1515 C CA . GLY A 1 199 ? 18.484 -19.016 1.225 1 94.5 199 GLY A CA 1
ATOM 1516 C C . GLY A 1 199 ? 17.578 -18.406 2.273 1 94.5 199 GLY A C 1
ATOM 1517 O O . GLY A 1 199 ? 17.234 -19.047 3.26 1 94.5 199 GLY A O 1
ATOM 1518 N N . GLU A 1 200 ? 17.297 -17.156 2.135 1 97.81 200 GLU A N 1
ATOM 1519 C CA . GLU A 1 200 ? 16.328 -16.5 3.02 1 97.81 200 GLU A CA 1
ATOM 1520 C C . GLU A 1 200 ? 14.93 -16.5 2.412 1 97.81 200 GLU A C 1
ATOM 1522 O O . GLU A 1 200 ? 14.766 -16.203 1.225 1 97.81 200 GLU A O 1
ATOM 1527 N N . PHE A 1 201 ? 13.961 -16.875 3.242 1 98.69 201 PHE A N 1
ATOM 1528 C CA . PHE A 1 201 ? 12.609 -17 2.721 1 98.69 201 PHE A CA 1
ATOM 1529 C C . PHE A 1 201 ? 11.609 -16.266 3.609 1 98.69 201 PHE A C 1
ATOM 1531 O O . PHE A 1 201 ? 11.805 -16.156 4.824 1 98.69 201 PHE A O 1
ATOM 1538 N N . ALA A 1 202 ? 10.633 -15.68 3.025 1 98.81 202 ALA A N 1
ATOM 1539 C CA . ALA A 1 202 ? 9.43 -15.18 3.682 1 98.81 202 ALA A CA 1
ATOM 1540 C C . ALA A 1 202 ? 8.219 -16.047 3.34 1 98.81 202 ALA A C 1
ATOM 1542 O O . ALA A 1 202 ? 7.781 -16.078 2.188 1 98.81 202 ALA A O 1
ATOM 1543 N N . THR A 1 203 ? 7.727 -16.719 4.312 1 98.81 203 THR A N 1
ATOM 1544 C CA . THR A 1 203 ? 6.57 -17.578 4.102 1 98.81 203 THR A CA 1
ATOM 1545 C C . THR A 1 203 ? 5.301 -16.922 4.625 1 98.81 203 THR A C 1
ATOM 1547 O O . THR A 1 203 ? 5.273 -16.422 5.75 1 98.81 203 THR A O 1
ATOM 1550 N N . PHE A 1 204 ? 4.273 -16.953 3.854 1 98.88 204 PHE A N 1
ATOM 1551 C CA . PHE A 1 204 ? 3.008 -16.344 4.23 1 98.88 204 PHE A CA 1
ATOM 1552 C C . PHE A 1 204 ? 2.098 -17.359 4.914 1 98.88 204 PHE A C 1
ATOM 1554 O O . PHE A 1 204 ? 2.33 -18.562 4.828 1 98.88 204 PHE A O 1
ATOM 1561 N N . PRO A 1 205 ? 1.055 -16.859 5.602 1 98.69 205 PRO A N 1
ATOM 1562 C CA . PRO A 1 205 ? 0.069 -17.781 6.176 1 98.69 205 PRO A CA 1
ATOM 1563 C C . PRO A 1 205 ? -0.611 -18.656 5.121 1 98.69 205 PRO A C 1
ATOM 1565 O O . PRO A 1 205 ? -0.902 -18.172 4.02 1 98.69 205 PRO A O 1
ATOM 1568 N N . VAL A 1 206 ? -0.807 -19.922 5.516 1 98.88 206 VAL A N 1
ATOM 1569 C CA . VAL A 1 206 ? -1.58 -20.797 4.641 1 98.88 206 VAL A CA 1
ATOM 1570 C C . VAL A 1 206 ? -3.012 -20.266 4.523 1 98.88 206 VAL A C 1
ATOM 1572 O O . VAL A 1 206 ? -3.613 -19.859 5.523 1 98.88 206 VAL A O 1
ATOM 1575 N N . VAL A 1 207 ? -3.486 -20.328 3.309 1 98.88 207 VAL A N 1
ATOM 1576 C CA . VAL A 1 207 ? -4.84 -19.828 3.107 1 98.88 207 VAL A CA 1
ATOM 1577 C C . VAL A 1 207 ? -5.711 -20.906 2.482 1 98.88 207 VAL A C 1
ATOM 1579 O O . VAL A 1 207 ? -5.199 -21.859 1.88 1 98.88 207 VAL A O 1
ATOM 1582 N N . GLU A 1 208 ? -6.98 -20.766 2.748 1 98.81 208 GLU A N 1
ATOM 1583 C CA . GLU A 1 208 ? -8 -21.578 2.094 1 98.81 208 GLU A CA 1
ATOM 1584 C C . GLU A 1 208 ? -8.57 -20.875 0.868 1 98.81 208 GLU A C 1
ATOM 1586 O O . GLU A 1 208 ? -8.969 -19.703 0.948 1 98.81 208 GLU A O 1
ATOM 1591 N N . THR A 1 209 ? -8.516 -21.547 -0.27 1 98.62 209 THR A N 1
ATOM 1592 C CA . THR A 1 209 ? -9.016 -20.969 -1.504 1 98.62 209 THR A CA 1
ATOM 1593 C C . THR A 1 209 ? -10.312 -21.641 -1.944 1 98.62 209 THR A C 1
ATOM 1595 O O . THR A 1 209 ? -10.383 -22.875 -1.995 1 98.62 209 THR A O 1
ATOM 1598 N N . ILE A 1 210 ? -11.258 -20.844 -2.172 1 97.69 210 ILE A N 1
ATOM 1599 C CA . ILE A 1 210 ? -12.539 -21.312 -2.689 1 97.69 210 ILE A CA 1
ATOM 1600 C C . ILE A 1 210 ? -12.695 -20.891 -4.148 1 97.69 210 ILE A C 1
ATOM 1602 O O . ILE A 1 210 ? -12.555 -19.703 -4.48 1 97.69 210 ILE A O 1
ATOM 1606 N N . LYS A 1 211 ? -12.992 -21.844 -4.996 1 94.75 211 LYS A N 1
ATOM 1607 C CA . LYS A 1 211 ? -13.109 -21.578 -6.426 1 94.75 211 LYS A CA 1
ATOM 1608 C C . LYS A 1 211 ? -14.539 -21.781 -6.906 1 94.75 211 LYS A C 1
ATOM 1610 O O . LYS A 1 211 ? -15.281 -22.594 -6.352 1 94.75 211 LYS A O 1
ATOM 1615 N N . LYS A 1 212 ? -14.945 -20.938 -7.789 1 90.75 212 LYS A N 1
ATOM 1616 C CA . LYS A 1 212 ? -16.188 -21.062 -8.547 1 90.75 212 LYS A CA 1
ATOM 1617 C C . LYS A 1 212 ? -15.914 -21.141 -10.047 1 90.75 212 LYS A C 1
ATOM 1619 O O . LYS A 1 212 ? -15.266 -20.266 -10.609 1 90.75 212 LYS A O 1
ATOM 1624 N N . GLU A 1 213 ? -16.375 -22.266 -10.703 1 84.75 213 GLU A N 1
ATOM 1625 C CA . GLU A 1 213 ? -16.125 -22.5 -12.117 1 84.75 213 GLU A CA 1
ATOM 1626 C C . GLU A 1 213 ? -14.633 -22.453 -12.43 1 84.75 213 GLU A C 1
ATOM 1628 O O . GLU A 1 213 ? -14.211 -21.781 -13.375 1 84.75 213 GLU A O 1
ATOM 1633 N N . ARG A 1 214 ? -13.812 -22.938 -11.547 1 83.19 214 ARG A N 1
ATOM 1634 C CA . ARG A 1 214 ? -12.383 -23.156 -11.703 1 83.19 214 ARG A CA 1
ATOM 1635 C C . ARG A 1 214 ? -11.609 -21.844 -11.602 1 83.19 214 ARG A C 1
ATOM 1637 O O . ARG A 1 214 ? -10.453 -21.766 -12.008 1 83.19 214 ARG A O 1
ATOM 1644 N N . LYS A 1 215 ? -12.258 -20.844 -11.07 1 90.38 215 LYS A N 1
ATOM 1645 C CA . LYS A 1 215 ? -11.609 -19.562 -10.812 1 90.38 215 LYS A CA 1
ATOM 1646 C C . LYS A 1 215 ? -11.633 -19.219 -9.328 1 90.38 215 LYS A C 1
ATOM 1648 O O . LYS A 1 215 ? -12.594 -19.516 -8.625 1 90.38 215 LYS A O 1
ATOM 1653 N N . LEU A 1 216 ? -10.68 -18.578 -8.945 1 95.88 216 LEU A N 1
ATOM 1654 C CA . LEU A 1 216 ? -10.602 -18.188 -7.539 1 95.88 216 LEU A CA 1
ATOM 1655 C C . LEU A 1 216 ? -11.727 -17.219 -7.184 1 95.88 216 LEU A C 1
ATOM 1657 O O . LEU A 1 216 ? -11.867 -16.172 -7.812 1 95.88 216 LEU A O 1
ATOM 1661 N N . HIS A 1 217 ? -12.469 -17.578 -6.23 1 96.44 217 HIS A N 1
ATOM 1662 C CA . HIS A 1 217 ? -13.578 -16.766 -5.77 1 96.44 217 HIS A CA 1
ATOM 1663 C C . HIS A 1 217 ? -13.242 -16.078 -4.449 1 96.44 217 HIS A C 1
ATOM 1665 O O . HIS A 1 217 ? -13.305 -14.844 -4.355 1 96.44 217 HIS A O 1
ATOM 1671 N N . GLU A 1 218 ? -12.836 -16.859 -3.473 1 98.31 218 GLU A N 1
ATOM 1672 C CA . GLU A 1 218 ? -12.523 -16.312 -2.156 1 98.31 218 GLU A CA 1
ATOM 1673 C C . GLU A 1 218 ? -11.219 -16.891 -1.609 1 98.31 218 GLU A C 1
ATOM 1675 O O . GLU A 1 218 ? -10.852 -18.016 -1.937 1 98.31 218 GLU A O 1
ATOM 1680 N N . THR A 1 219 ? -10.578 -16.125 -0.882 1 98.88 219 THR A N 1
ATOM 1681 C CA . THR A 1 219 ? -9.422 -16.531 -0.088 1 98.88 219 THR A CA 1
ATOM 1682 C C . THR A 1 219 ? -9.656 -16.234 1.392 1 98.88 219 THR A C 1
ATOM 1684 O O . THR A 1 219 ? -9.977 -15.109 1.766 1 98.88 219 THR A O 1
ATOM 1687 N N . ILE A 1 220 ? -9.562 -17.25 2.207 1 98.88 220 ILE A N 1
ATOM 1688 C CA . ILE A 1 220 ? -9.703 -17.125 3.652 1 98.88 220 ILE A CA 1
ATOM 1689 C C . ILE A 1 220 ? -8.336 -17.188 4.316 1 98.88 220 ILE A C 1
ATOM 1691 O O . ILE A 1 220 ? -7.621 -18.188 4.18 1 98.88 220 ILE A O 1
ATOM 1695 N N . ALA A 1 221 ? -7.934 -16.172 4.969 1 98.88 221 ALA A N 1
ATOM 1696 C CA . ALA A 1 221 ? -6.633 -16.078 5.625 1 98.88 221 ALA A CA 1
ATOM 1697 C C . ALA A 1 221 ? -6.793 -15.875 7.129 1 98.88 221 ALA A C 1
ATOM 1699 O O . ALA A 1 221 ? -7.383 -14.883 7.57 1 98.88 221 ALA A O 1
ATOM 1700 N N . PRO A 1 222 ? -6.328 -16.828 8.008 1 98.56 222 PRO A N 1
ATOM 1701 C CA . PRO A 1 222 ? -5.656 -18.078 7.645 1 98.56 222 PRO A CA 1
ATOM 1702 C C . PRO A 1 222 ? -6.633 -19.172 7.246 1 98.56 222 PRO A C 1
ATOM 1704 O O . PRO A 1 222 ? -7.844 -19.016 7.414 1 98.56 222 PRO A O 1
ATOM 1707 N N . ALA A 1 223 ? -6.09 -20.156 6.641 1 98.69 223 ALA A N 1
ATOM 1708 C CA . ALA A 1 223 ? -6.902 -21.328 6.344 1 98.69 223 ALA A CA 1
ATOM 1709 C C . ALA A 1 223 ? -7.5 -21.922 7.621 1 98.69 223 ALA A C 1
ATOM 1711 O O . ALA A 1 223 ? -6.867 -21.891 8.68 1 98.69 223 ALA A O 1
ATOM 1712 N N . ARG A 1 224 ? -8.773 -22.453 7.531 1 97.5 224 ARG A N 1
ATOM 1713 C CA . ARG A 1 224 ? -9.445 -23.094 8.656 1 97.5 224 ARG A CA 1
ATOM 1714 C C . ARG A 1 224 ? -8.984 -24.547 8.828 1 97.5 224 ARG A C 1
ATOM 1716 O O . ARG A 1 224 ? -9.742 -25.484 8.57 1 97.5 224 ARG A O 1
ATOM 1723 N N . ILE A 1 225 ? -7.68 -24.625 9.312 1 97.88 225 ILE A N 1
ATOM 1724 C CA . ILE A 1 225 ? -7.012 -25.906 9.516 1 97.88 225 ILE A CA 1
ATOM 1725 C C . ILE A 1 225 ? -6.211 -25.859 10.82 1 97.88 225 ILE A C 1
ATOM 1727 O O . ILE A 1 225 ? -6.02 -24.797 11.398 1 97.88 225 ILE A O 1
ATOM 1731 N N . ASP A 1 226 ? -5.707 -27.031 11.219 1 97 226 ASP A N 1
ATOM 1732 C CA . ASP A 1 226 ? -4.898 -27.109 12.43 1 97 226 ASP A CA 1
ATOM 1733 C C . ASP A 1 226 ? -3.506 -26.531 12.203 1 97 226 ASP A C 1
ATOM 1735 O O . ASP A 1 226 ? -2.98 -26.578 11.086 1 97 226 ASP A O 1
ATOM 1739 N N . ASP A 1 227 ? -2.914 -26.109 13.25 1 97.25 227 ASP A N 1
ATOM 1740 C CA . ASP A 1 227 ? -1.589 -25.5 13.188 1 97.25 227 ASP A CA 1
ATOM 1741 C C . ASP A 1 227 ? -0.556 -26.484 12.648 1 97.25 227 ASP A C 1
ATOM 1743 O O . ASP A 1 227 ? 0.387 -26.094 11.961 1 97.25 227 ASP A O 1
ATOM 1747 N N . GLU A 1 228 ? -0.754 -27.672 12.969 1 97 228 GLU A N 1
ATOM 1748 C CA . GLU A 1 228 ? 0.185 -28.703 12.523 1 97 228 GLU A CA 1
ATOM 1749 C C . GLU A 1 228 ? 0.153 -28.844 11 1 97 228 GLU A C 1
ATOM 1751 O O . GLU A 1 228 ? 1.197 -29.016 10.367 1 97 228 GLU A O 1
ATOM 1756 N N . VAL A 1 229 ? -1.068 -28.859 10.492 1 97.19 229 VAL A N 1
ATOM 1757 C CA . VAL A 1 229 ? -1.233 -28.953 9.039 1 97.19 229 VAL A CA 1
ATOM 1758 C C . VAL A 1 229 ? -0.619 -27.719 8.367 1 97.19 229 VAL A C 1
ATOM 1760 O O . VAL A 1 229 ? 0.103 -27.844 7.379 1 97.19 229 VAL A O 1
ATOM 1763 N N . SER A 1 230 ? -0.885 -26.562 8.953 1 97.81 230 SER A N 1
ATOM 1764 C CA . SER A 1 230 ? -0.292 -25.328 8.438 1 97.81 230 SER A CA 1
ATOM 1765 C C . SER A 1 230 ? 1.23 -25.406 8.43 1 97.81 230 SER A C 1
ATOM 1767 O O . SER A 1 230 ? 1.874 -25.031 7.453 1 97.81 230 SER A O 1
ATOM 1769 N N . GLY A 1 231 ? 1.777 -25.859 9.547 1 97.56 231 GLY A N 1
ATOM 1770 C CA . GLY A 1 231 ? 3.221 -26.016 9.641 1 97.56 231 GLY A CA 1
ATOM 1771 C C . GLY A 1 231 ? 3.789 -26.938 8.578 1 97.56 231 GLY A C 1
ATOM 1772 O O . GLY A 1 231 ? 4.844 -26.656 8.008 1 97.56 231 GLY A O 1
ATOM 1773 N N . GLU A 1 232 ? 3.078 -28.016 8.297 1 97.56 232 GLU A N 1
ATOM 1774 C CA . GLU A 1 232 ? 3.516 -28.953 7.273 1 97.56 232 GLU A CA 1
ATOM 1775 C C . GLU A 1 232 ? 3.502 -28.312 5.887 1 97.56 232 GLU A C 1
ATOM 1777 O O . GLU A 1 232 ? 4.414 -28.531 5.086 1 97.56 232 GLU A O 1
ATOM 1782 N N . LEU A 1 233 ? 2.506 -27.594 5.609 1 97.62 233 LEU A N 1
ATOM 1783 C CA . LEU A 1 233 ? 2.412 -26.922 4.312 1 97.62 233 LEU A CA 1
ATOM 1784 C C . LEU A 1 233 ? 3.541 -25.922 4.141 1 97.62 233 LEU A C 1
ATOM 1786 O O . LEU A 1 233 ? 4.117 -25.797 3.059 1 97.62 233 LEU A O 1
ATOM 1790 N N . GLN A 1 234 ? 3.822 -25.188 5.16 1 97.94 234 GLN A N 1
ATOM 1791 C CA . GLN A 1 234 ? 4.918 -24.219 5.109 1 97.94 234 GLN A CA 1
ATOM 1792 C C . GLN A 1 234 ? 6.262 -24.922 4.938 1 97.94 234 GLN A C 1
ATOM 1794 O O . GLN A 1 234 ? 7.156 -24.422 4.258 1 97.94 234 GLN A O 1
ATOM 1799 N N . ARG A 1 235 ? 6.383 -26.062 5.594 1 97.75 235 ARG A N 1
ATOM 1800 C CA . ARG A 1 235 ? 7.594 -26.859 5.406 1 97.75 235 ARG A CA 1
ATOM 1801 C C . ARG A 1 235 ? 7.75 -27.281 3.949 1 97.75 235 ARG A C 1
ATOM 1803 O O . ARG A 1 235 ? 8.836 -27.172 3.381 1 97.75 235 ARG A O 1
ATOM 1810 N N . ILE A 1 236 ? 6.688 -27.75 3.348 1 98.12 236 ILE A N 1
ATOM 1811 C CA . ILE A 1 236 ? 6.688 -28.156 1.946 1 98.12 236 ILE A CA 1
ATOM 1812 C C . ILE A 1 236 ? 7.105 -26.984 1.067 1 98.12 236 ILE A C 1
ATOM 1814 O O . ILE A 1 236 ? 7.934 -27.125 0.167 1 98.12 236 ILE A O 1
ATOM 1818 N N . ALA A 1 237 ? 6.547 -25.828 1.367 1 98.44 237 ALA A N 1
ATOM 1819 C CA . ALA A 1 237 ? 6.879 -24.625 0.61 1 98.44 237 ALA A CA 1
ATOM 1820 C C . ALA A 1 237 ? 8.375 -24.328 0.685 1 98.44 237 ALA A C 1
ATOM 1822 O O . ALA A 1 237 ? 9 -24 -0.328 1 98.44 237 ALA A O 1
ATOM 1823 N N . LYS A 1 238 ? 8.953 -24.438 1.829 1 98.38 238 LYS A N 1
ATOM 1824 C CA . LYS A 1 238 ? 10.375 -24.156 2.023 1 98.38 238 LYS A CA 1
ATOM 1825 C C . LYS A 1 238 ? 11.242 -25.156 1.271 1 98.38 238 LYS A C 1
ATOM 1827 O O . LYS A 1 238 ? 12.273 -24.797 0.697 1 98.38 238 LYS A O 1
ATOM 1832 N N . VAL A 1 239 ? 10.828 -26.422 1.297 1 98.31 239 VAL A N 1
ATOM 1833 C CA . VAL A 1 239 ? 11.562 -27.469 0.575 1 98.31 239 VAL A CA 1
ATOM 1834 C C . VAL A 1 239 ? 11.594 -27.125 -0.915 1 98.31 239 VAL A C 1
ATOM 1836 O O . VAL A 1 239 ? 12.656 -27.188 -1.545 1 98.31 239 VAL A O 1
ATOM 1839 N N . ILE A 1 240 ? 10.469 -26.75 -1.435 1 97.94 240 ILE A N 1
ATOM 1840 C CA . ILE A 1 240 ? 10.367 -26.438 -2.855 1 97.94 240 ILE A CA 1
ATOM 1841 C C . ILE A 1 240 ? 11.195 -25.188 -3.164 1 97.94 240 ILE A C 1
ATOM 1843 O O . ILE A 1 240 ? 11.953 -25.156 -4.133 1 97.94 240 ILE A O 1
ATOM 1847 N N . ALA A 1 241 ? 11.039 -24.203 -2.346 1 97.94 241 ALA A N 1
ATOM 1848 C CA . ALA A 1 241 ? 11.758 -22.953 -2.547 1 97.94 241 ALA A CA 1
ATOM 1849 C C . ALA A 1 241 ? 13.266 -23.172 -2.543 1 97.94 241 ALA A C 1
ATOM 1851 O O . ALA A 1 241 ? 13.992 -22.625 -3.381 1 97.94 241 ALA A O 1
ATOM 1852 N N . LYS A 1 242 ? 13.75 -23.969 -1.608 1 97.69 242 LYS A N 1
ATOM 1853 C CA . LYS A 1 242 ? 15.172 -24.281 -1.521 1 97.69 242 LYS A CA 1
ATOM 1854 C C . LYS A 1 242 ? 15.641 -25.031 -2.762 1 97.69 242 LYS A C 1
ATOM 1856 O O . LYS A 1 242 ? 16.719 -24.734 -3.303 1 97.69 242 LYS A O 1
ATOM 1861 N N . ALA A 1 243 ? 14.852 -25.938 -3.191 1 96.75 243 ALA A N 1
ATOM 1862 C CA . ALA A 1 243 ? 15.219 -26.797 -4.312 1 96.75 243 ALA A CA 1
ATOM 1863 C C . ALA A 1 243 ? 15.398 -25.969 -5.594 1 96.75 243 ALA A C 1
ATOM 1865 O O . ALA A 1 243 ? 16.25 -26.297 -6.426 1 96.75 243 ALA A O 1
ATOM 1866 N N . VAL A 1 244 ? 14.672 -24.938 -5.738 1 95 244 VAL A N 1
ATOM 1867 C CA . VAL A 1 244 ? 14.734 -24.188 -6.988 1 95 244 VAL A CA 1
ATOM 1868 C C . VAL A 1 244 ? 15.602 -22.938 -6.809 1 95 244 VAL A C 1
ATOM 1870 O O . VAL A 1 244 ? 15.789 -22.172 -7.746 1 95 244 VAL A O 1
ATOM 1873 N N . GLY A 1 245 ? 16.141 -22.719 -5.598 1 95.75 245 GLY A N 1
ATOM 1874 C CA . GLY A 1 245 ? 16.859 -21.469 -5.375 1 95.75 245 GLY A CA 1
ATOM 1875 C C . GLY A 1 245 ? 16 -20.234 -5.641 1 95.75 245 GLY A C 1
ATOM 1876 O O . GLY A 1 245 ? 16.406 -19.328 -6.371 1 95.75 245 GLY A O 1
ATOM 1877 N N . LEU A 1 246 ? 14.945 -20.203 -4.969 1 97.06 246 LEU A N 1
ATOM 1878 C CA . LEU A 1 246 ? 13.859 -19.281 -5.281 1 97.06 246 LEU A CA 1
ATOM 1879 C C . LEU A 1 246 ? 14.312 -17.828 -5.141 1 97.06 246 LEU A C 1
ATOM 1881 O O . LEU A 1 246 ? 14.898 -17.453 -4.121 1 97.06 246 LEU A O 1
ATOM 1885 N N . VAL A 1 247 ? 14.164 -17.062 -6.152 1 97.19 247 VAL A N 1
ATOM 1886 C CA . VAL A 1 247 ? 14.148 -15.602 -6.145 1 97.19 247 VAL A CA 1
ATOM 1887 C C . VAL A 1 247 ? 12.773 -15.094 -6.57 1 97.19 247 VAL A C 1
ATOM 1889 O O . VAL A 1 247 ? 12.234 -15.523 -7.598 1 97.19 247 VAL A O 1
ATOM 1892 N N . GLY A 1 248 ? 12.234 -14.188 -5.766 1 97.5 248 GLY A N 1
ATOM 1893 C CA . GLY A 1 248 ? 10.852 -13.797 -6 1 97.5 248 GLY A CA 1
ATOM 1894 C C . GLY A 1 248 ? 9.844 -14.695 -5.305 1 97.5 248 GLY A C 1
ATOM 1895 O O . GLY A 1 248 ? 10.156 -15.305 -4.277 1 97.5 248 GLY A O 1
ATOM 1896 N N . THR A 1 249 ? 8.609 -14.734 -5.812 1 98.06 249 THR A N 1
ATOM 1897 C CA . THR A 1 249 ? 7.512 -15.391 -5.105 1 98.06 249 THR A CA 1
ATOM 1898 C C . THR A 1 249 ? 7.098 -16.672 -5.82 1 98.06 249 THR A C 1
ATOM 1900 O O . THR A 1 249 ? 7.172 -16.75 -7.047 1 98.06 249 THR A O 1
ATOM 1903 N N . LEU A 1 250 ? 6.715 -17.594 -5.035 1 97.25 250 LEU A N 1
ATOM 1904 C CA . LEU A 1 250 ? 6.164 -18.875 -5.465 1 97.25 250 LEU A CA 1
ATOM 1905 C C . LEU A 1 250 ? 4.844 -19.172 -4.754 1 97.25 250 LEU A C 1
ATOM 1907 O O . LEU A 1 250 ? 4.738 -19 -3.537 1 97.25 250 LEU A O 1
ATOM 1911 N N . SER A 1 251 ? 3.875 -19.484 -5.527 1 97.62 251 SER A N 1
ATOM 1912 C CA . SER A 1 251 ? 2.604 -19.938 -4.969 1 97.62 251 SER A CA 1
ATOM 1913 C C . SER A 1 251 ? 2.438 -21.453 -5.121 1 97.62 251 SER A C 1
ATOM 1915 O O . SER A 1 251 ? 2.699 -22 -6.188 1 97.62 251 SER A O 1
ATOM 1917 N N . ILE A 1 252 ? 2.043 -22.078 -4.086 1 98.25 252 ILE A N 1
ATOM 1918 C CA . ILE A 1 252 ? 1.854 -23.516 -4.086 1 98.25 252 ILE A CA 1
ATOM 1919 C C . ILE A 1 252 ? 0.402 -23.859 -3.742 1 98.25 252 ILE A C 1
ATOM 1921 O O . ILE A 1 252 ? -0.095 -23.469 -2.682 1 98.25 252 ILE A O 1
ATOM 1925 N N . GLU A 1 253 ? -0.225 -24.547 -4.629 1 97.94 253 GLU A N 1
ATOM 1926 C CA . GLU A 1 253 ? -1.604 -24.984 -4.43 1 97.94 253 GLU A CA 1
ATOM 1927 C C . GLU A 1 253 ? -1.661 -26.453 -4.016 1 97.94 253 GLU A C 1
ATOM 1929 O O . GLU A 1 253 ? -0.966 -27.297 -4.594 1 97.94 253 GLU A O 1
ATOM 1934 N N . MET A 1 254 ? -2.516 -26.719 -3.047 1 98.12 254 MET A N 1
ATOM 1935 C CA . MET A 1 254 ? -2.566 -28.078 -2.504 1 98.12 254 MET A CA 1
ATOM 1936 C C . MET A 1 254 ? -4.008 -28.5 -2.217 1 98.12 254 MET A C 1
ATOM 1938 O O . MET A 1 254 ? -4.867 -27.641 -1.985 1 98.12 254 MET A O 1
ATOM 1942 N N . PHE A 1 255 ? -4.191 -29.797 -2.225 1 98.06 255 PHE A N 1
ATOM 1943 C CA . PHE A 1 255 ? -5.434 -30.406 -1.75 1 98.06 255 PHE A CA 1
ATOM 1944 C C . PHE A 1 255 ? -5.25 -31 -0.359 1 98.06 255 PHE A C 1
ATOM 1946 O O . PHE A 1 255 ? -4.25 -31.672 -0.092 1 98.06 255 PHE A O 1
ATOM 1953 N N . TYR A 1 256 ? -6.117 -30.578 0.499 1 98.44 256 TYR A N 1
ATOM 1954 C CA . TYR A 1 256 ? -6.188 -31.156 1.831 1 98.44 256 TYR A CA 1
ATOM 1955 C C . TYR A 1 256 ? -7.383 -32.094 1.951 1 98.44 256 TYR A C 1
ATOM 1957 O O . TYR A 1 256 ? -8.531 -31.672 1.772 1 98.44 256 TYR A O 1
ATOM 1965 N N . THR A 1 257 ? -7.105 -33.438 2.23 1 97.69 257 THR A N 1
ATOM 1966 C CA . THR A 1 257 ? -8.172 -34.438 2.211 1 97.69 257 THR A CA 1
ATOM 1967 C C . THR A 1 257 ? -8.773 -34.594 3.602 1 97.69 257 THR A C 1
ATOM 1969 O O . THR A 1 257 ? -8.188 -34.188 4.598 1 97.69 257 THR A O 1
ATOM 1972 N N . GLU A 1 258 ? -9.883 -35.219 3.641 1 96.75 258 GLU A N 1
ATOM 1973 C CA . GLU A 1 258 ? -10.578 -35.469 4.902 1 96.75 258 GLU A CA 1
ATOM 1974 C C . GLU A 1 258 ? -9.742 -36.375 5.82 1 96.75 258 GLU A C 1
ATOM 1976 O O . GLU A 1 258 ? -9.828 -36.25 7.043 1 96.75 258 GLU A O 1
ATOM 1981 N N . THR A 1 259 ? -8.906 -37.156 5.242 1 95.88 259 THR A N 1
ATOM 1982 C CA . THR A 1 259 ? -8.117 -38.125 6.02 1 95.88 259 THR A CA 1
ATOM 1983 C C . THR A 1 259 ? -6.785 -37.5 6.426 1 95.88 259 THR A C 1
ATOM 1985 O O . THR A 1 259 ? -5.93 -38.188 6.996 1 95.88 259 THR A O 1
ATOM 1988 N N . GLY A 1 260 ? -6.566 -36.25 6.027 1 95.88 260 GLY A N 1
ATOM 1989 C CA . GLY A 1 260 ? -5.367 -35.562 6.465 1 95.88 260 GLY A CA 1
ATOM 1990 C C . GLY A 1 260 ? -4.254 -35.594 5.438 1 95.88 260 GLY A C 1
ATOM 1991 O O . GLY A 1 260 ? -3.146 -35.125 5.703 1 95.88 260 GLY A O 1
ATOM 1992 N N . GLY A 1 261 ? -4.527 -36.125 4.312 1 96.81 261 GLY A N 1
ATOM 1993 C CA . GLY A 1 261 ? -3.537 -36.125 3.25 1 96.81 261 GLY A CA 1
ATOM 1994 C C . GLY A 1 261 ? -3.359 -34.781 2.596 1 96.81 261 GLY A C 1
ATOM 1995 O O . GLY A 1 261 ? -4.328 -34.031 2.428 1 96.81 261 GLY A O 1
ATOM 1996 N N . ILE A 1 262 ? -2.086 -34.438 2.299 1 97.94 262 ILE A N 1
ATOM 1997 C CA . ILE A 1 262 ? -1.746 -33.219 1.594 1 97.94 262 ILE A CA 1
ATOM 1998 C C . ILE A 1 262 ? -1.136 -33.531 0.235 1 97.94 262 ILE A C 1
ATOM 2000 O O . ILE A 1 262 ? -0.157 -34.281 0.154 1 97.94 262 ILE A O 1
ATOM 2004 N N . TYR A 1 263 ? -1.751 -33.062 -0.86 1 98.31 263 TYR A N 1
ATOM 2005 C CA . TYR A 1 263 ? -1.274 -33.25 -2.223 1 98.31 263 TYR A CA 1
ATOM 2006 C C . TYR A 1 263 ? -0.983 -31.938 -2.912 1 98.31 263 TYR A C 1
ATOM 2008 O O . TYR A 1 263 ? -1.88 -31.109 -3.076 1 98.31 263 TYR A O 1
ATOM 2016 N N . VAL A 1 264 ? 0.259 -31.719 -3.293 1 98.31 264 VAL A N 1
ATOM 2017 C CA . VAL A 1 264 ? 0.569 -30.531 -4.074 1 98.31 264 VAL A CA 1
ATOM 2018 C C . VAL A 1 264 ? -0.038 -30.656 -5.473 1 98.31 264 VAL A C 1
ATOM 2020 O O . VAL A 1 264 ? 0.129 -31.672 -6.137 1 98.31 264 VAL A O 1
ATOM 2023 N N . ASN A 1 265 ? -0.752 -29.688 -5.875 1 95.81 265 ASN A N 1
ATOM 2024 C CA . ASN A 1 265 ? -1.457 -29.688 -7.152 1 95.81 265 ASN A CA 1
ATOM 2025 C C . ASN A 1 265 ? -0.704 -28.875 -8.211 1 95.81 265 ASN A C 1
ATOM 2027 O O . ASN A 1 265 ? -0.62 -29.297 -9.367 1 95.81 265 ASN A O 1
ATOM 2031 N N . LYS A 1 266 ? -0.216 -27.75 -7.82 1 94.19 266 LYS A N 1
ATOM 2032 C CA . LYS A 1 266 ? 0.398 -26.844 -8.773 1 94.19 266 LYS A CA 1
ATOM 2033 C C . LYS A 1 266 ? 1.334 -25.859 -8.07 1 94.19 266 LYS A C 1
ATOM 2035 O O . LYS A 1 266 ? 1.104 -25.484 -6.918 1 94.19 266 LYS A O 1
ATOM 2040 N N . ILE A 1 267 ? 2.381 -25.5 -8.688 1 95.69 267 ILE A N 1
ATOM 2041 C CA . ILE A 1 267 ? 3.256 -24.438 -8.219 1 95.69 267 ILE A CA 1
ATOM 2042 C C . ILE A 1 267 ? 3.365 -23.344 -9.281 1 95.69 267 ILE A C 1
ATOM 2044 O O . ILE A 1 267 ? 3.445 -23.641 -10.477 1 95.69 267 ILE A O 1
ATOM 2048 N N . LEU A 1 268 ? 3.252 -22.156 -8.906 1 94.81 268 LEU A N 1
ATOM 2049 C CA . LEU A 1 268 ? 3.312 -21 -9.789 1 94.81 268 LEU A CA 1
ATOM 2050 C C . LEU A 1 268 ? 4.422 -20.047 -9.359 1 94.81 268 LEU A C 1
ATOM 2052 O O . LEU A 1 268 ? 4.375 -19.484 -8.258 1 94.81 268 LEU A O 1
ATOM 2056 N N . PRO A 1 269 ? 5.434 -19.812 -10.195 1 94.62 269 PRO A N 1
ATOM 2057 C CA . PRO A 1 269 ? 6.59 -19 -9.812 1 94.62 269 PRO A CA 1
ATOM 2058 C C . PRO A 1 269 ? 6.352 -17.5 -10 1 94.62 269 PRO A C 1
ATOM 2060 O O . PRO A 1 269 ? 7.137 -16.828 -10.672 1 94.62 269 PRO A O 1
ATOM 2063 N N . ARG A 1 270 ? 5.324 -17.031 -9.398 1 95 270 ARG A N 1
ATOM 2064 C CA . ARG A 1 270 ? 4.93 -15.625 -9.406 1 95 270 ARG A CA 1
ATOM 2065 C C . ARG A 1 270 ? 3.951 -15.32 -8.281 1 95 270 ARG A C 1
ATOM 2067 O O . ARG A 1 270 ? 3.404 -16.234 -7.664 1 95 270 ARG A O 1
ATOM 2074 N N . PRO A 1 271 ? 3.719 -14.031 -7.996 1 97 271 PRO A N 1
ATOM 2075 C CA . PRO A 1 271 ? 2.58 -13.711 -7.129 1 97 271 PRO A CA 1
ATOM 2076 C C . PRO A 1 271 ? 1.251 -14.203 -7.699 1 97 271 PRO A C 1
ATOM 2078 O O . PRO A 1 271 ? 1.143 -14.445 -8.906 1 97 271 PRO A O 1
ATOM 2081 N N . GLU A 1 272 ? 0.325 -14.398 -6.82 1 96.81 272 GLU A N 1
ATOM 2082 C CA . GLU A 1 272 ? -0.979 -14.914 -7.223 1 96.81 272 GLU A CA 1
ATOM 2083 C C . GLU A 1 272 ? -2.109 -14.172 -6.516 1 96.81 272 GLU A C 1
ATOM 2085 O O . GLU A 1 272 ? -1.904 -13.586 -5.449 1 96.81 272 GLU A O 1
ATOM 2090 N N . ASP A 1 273 ? -3.309 -14.266 -7.098 1 97.12 273 ASP A N 1
ATOM 2091 C CA . ASP A 1 273 ? -4.492 -13.625 -6.539 1 97.12 273 ASP A CA 1
ATOM 2092 C C . ASP A 1 273 ? -4.797 -14.148 -5.137 1 97.12 273 ASP A C 1
ATOM 2094 O O . ASP A 1 273 ? -5.293 -13.414 -4.285 1 97.12 273 ASP A O 1
ATOM 2098 N N . ALA A 1 274 ? -4.488 -15.398 -4.902 1 98.19 274 ALA A N 1
ATOM 2099 C CA . ALA A 1 274 ? -4.73 -16 -3.594 1 98.19 274 ALA A CA 1
ATOM 2100 C C . ALA A 1 274 ? -3.922 -15.289 -2.508 1 98.19 274 ALA A C 1
ATOM 2102 O O . ALA A 1 274 ? -4.223 -15.422 -1.318 1 98.19 274 ALA A O 1
ATOM 2103 N N . GLY A 1 275 ? -2.891 -14.578 -2.893 1 98.69 275 GLY A N 1
ATOM 2104 C CA . GLY A 1 275 ? -2.043 -13.875 -1.942 1 98.69 275 GLY A CA 1
ATOM 2105 C C . GLY A 1 275 ? -2.439 -12.43 -1.749 1 98.69 275 GLY A C 1
ATOM 2106 O O . GLY A 1 275 ? -1.832 -11.711 -0.946 1 98.69 275 GLY A O 1
ATOM 2107 N N . ASN A 1 276 ? -3.508 -11.969 -2.375 1 98.81 276 ASN A N 1
ATOM 2108 C CA . ASN A 1 276 ? -3.869 -10.555 -2.357 1 98.81 276 ASN A CA 1
ATOM 2109 C C . ASN A 1 276 ? -4.281 -10.094 -0.961 1 98.81 276 ASN A C 1
ATOM 2111 O O . ASN A 1 276 ? -4.172 -8.914 -0.633 1 98.81 276 ASN A O 1
ATOM 2115 N N . PHE A 1 277 ? -4.676 -11.062 -0.083 1 98.88 277 PHE A N 1
ATOM 2116 C CA . PHE A 1 277 ? -5.012 -10.719 1.293 1 98.88 277 PHE A CA 1
ATOM 2117 C C . PHE A 1 277 ? -3.836 -10.047 1.991 1 98.88 277 PHE A C 1
ATOM 2119 O O . PHE A 1 277 ? -4.023 -9.25 2.912 1 98.88 277 PHE A O 1
ATOM 2126 N N . SER A 1 278 ? -2.629 -10.391 1.566 1 98.94 278 SER A N 1
ATOM 2127 C CA . SER A 1 278 ? -1.417 -9.977 2.268 1 98.94 278 SER A CA 1
ATOM 2128 C C . SER A 1 278 ? -1.206 -8.469 2.176 1 98.94 278 SER A C 1
ATOM 2130 O O . SER A 1 278 ? -0.486 -7.891 2.99 1 98.94 278 SER A O 1
ATOM 2132 N N . ILE A 1 279 ? -1.815 -7.82 1.18 1 98.81 279 ILE A N 1
ATOM 2133 C CA . ILE A 1 279 ? -1.697 -6.375 1.028 1 98.81 279 ILE A CA 1
ATOM 2134 C C . ILE A 1 279 ? -2.268 -5.68 2.262 1 98.81 279 ILE A C 1
ATOM 2136 O O . ILE A 1 279 ? -1.655 -4.75 2.797 1 98.81 279 ILE A O 1
ATOM 2140 N N . ASP A 1 280 ? -3.4 -6.176 2.713 1 98.81 280 ASP A N 1
ATOM 2141 C CA . ASP A 1 280 ? -4.145 -5.477 3.754 1 98.81 280 ASP A CA 1
ATOM 2142 C C . ASP A 1 280 ? -3.938 -6.137 5.117 1 98.81 280 ASP A C 1
ATOM 2144 O O . ASP A 1 280 ? -4.031 -5.477 6.152 1 98.81 280 ASP A O 1
ATOM 2148 N N . ALA A 1 281 ? -3.592 -7.434 5.102 1 98.88 281 ALA A N 1
ATOM 2149 C CA . ALA A 1 281 ? -3.744 -8.188 6.344 1 98.88 281 ALA A CA 1
ATOM 2150 C C . ALA A 1 281 ? -2.385 -8.586 6.914 1 98.88 281 ALA A C 1
ATOM 2152 O O . ALA A 1 281 ? -2.299 -9.086 8.039 1 98.88 281 ALA A O 1
ATOM 2153 N N . CYS A 1 282 ? -1.277 -8.414 6.156 1 98.88 282 CYS A N 1
ATOM 2154 C CA . CYS A 1 282 ? 0.031 -8.867 6.617 1 98.88 282 CYS A CA 1
ATOM 2155 C C . CYS A 1 282 ? 0.977 -7.684 6.809 1 98.88 282 CYS A C 1
ATOM 2157 O O . CYS A 1 282 ? 0.731 -6.598 6.285 1 98.88 282 CYS A O 1
ATOM 2159 N N . SER A 1 283 ? 2.08 -7.926 7.523 1 98.81 283 SER A N 1
ATOM 2160 C CA . SER A 1 283 ? 3.117 -6.918 7.727 1 98.81 283 SER A CA 1
ATOM 2161 C C . SER A 1 283 ? 3.764 -6.52 6.406 1 98.81 283 SER A C 1
ATOM 2163 O O . SER A 1 283 ? 4.145 -5.359 6.223 1 98.81 283 SER A O 1
ATOM 2165 N N . PHE A 1 284 ? 3.949 -7.473 5.562 1 98.88 284 PHE A N 1
ATOM 2166 C CA . PHE A 1 284 ? 4.391 -7.266 4.191 1 98.88 284 PHE A CA 1
ATOM 2167 C C . PHE A 1 284 ? 3.492 -8.016 3.213 1 98.88 284 PHE A C 1
ATOM 2169 O O . PHE A 1 284 ? 2.994 -9.094 3.523 1 98.88 284 PHE A O 1
ATOM 2176 N N . SER A 1 285 ? 3.283 -7.473 2.057 1 98.88 285 SER A N 1
ATOM 2177 C CA . SER A 1 285 ? 2.508 -8.172 1.032 1 98.88 285 SER A CA 1
ATOM 2178 C C . SER A 1 285 ? 3.385 -9.125 0.23 1 98.88 285 SER A C 1
ATOM 2180 O O . SER A 1 285 ? 4.613 -9.031 0.266 1 98.88 285 SER A O 1
ATOM 2182 N N . GLN A 1 286 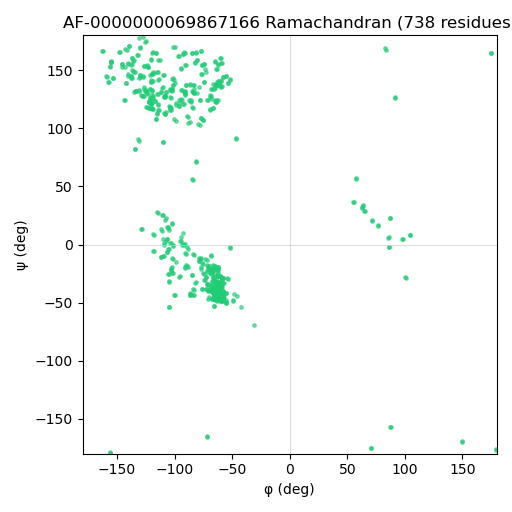? 2.742 -10.023 -0.502 1 98.81 286 GLN A N 1
ATOM 2183 C CA . GLN A 1 286 ? 3.479 -10.906 -1.408 1 98.81 286 GLN A CA 1
ATOM 2184 C C . GLN A 1 286 ? 4.254 -10.094 -2.445 1 98.81 286 GLN A C 1
ATOM 2186 O O . GLN A 1 286 ? 5.301 -10.531 -2.924 1 98.81 286 GLN A O 1
ATOM 2191 N N . TYR A 1 287 ? 3.787 -8.93 -2.785 1 98.81 287 TYR A N 1
ATOM 2192 C CA . TYR A 1 287 ? 4.449 -8.086 -3.773 1 98.81 287 TYR A CA 1
ATOM 2193 C C . TYR A 1 287 ? 5.684 -7.414 -3.182 1 98.81 287 TYR A C 1
ATOM 2195 O O . TYR A 1 287 ? 6.703 -7.266 -3.859 1 98.81 287 TYR A O 1
ATOM 2203 N N . ASP A 1 288 ? 5.539 -7.008 -1.908 1 98.81 288 ASP A N 1
ATOM 2204 C CA . ASP A 1 288 ? 6.711 -6.48 -1.215 1 98.81 288 ASP A CA 1
ATOM 2205 C C . ASP A 1 288 ? 7.863 -7.48 -1.239 1 98.81 288 ASP A C 1
ATOM 2207 O O . ASP A 1 288 ? 8.984 -7.137 -1.623 1 98.81 288 ASP A O 1
ATOM 2211 N N . THR A 1 289 ? 7.539 -8.703 -0.858 1 98.88 289 THR A N 1
ATOM 2212 C CA . THR A 1 289 ? 8.602 -9.695 -0.72 1 98.88 289 THR A CA 1
ATOM 2213 C C . THR A 1 289 ? 9.094 -10.156 -2.088 1 98.88 289 THR A C 1
ATOM 2215 O O . THR A 1 289 ? 10.266 -10.5 -2.248 1 98.88 289 THR A O 1
ATOM 2218 N N . HIS A 1 290 ? 8.219 -10.164 -3.084 1 98.75 290 HIS A N 1
ATOM 2219 C CA . HIS A 1 290 ? 8.672 -10.438 -4.441 1 98.75 290 HIS A CA 1
ATOM 2220 C C . HIS A 1 290 ? 9.719 -9.422 -4.887 1 98.75 290 HIS A C 1
ATOM 2222 O O . HIS A 1 290 ? 10.789 -9.797 -5.367 1 98.75 290 HIS A O 1
ATOM 2228 N N . ILE A 1 291 ? 9.43 -8.125 -4.691 1 98.69 291 ILE A N 1
ATOM 2229 C CA . ILE A 1 291 ? 10.328 -7.051 -5.094 1 98.69 291 ILE A CA 1
ATOM 2230 C C . ILE A 1 291 ? 11.625 -7.133 -4.289 1 98.69 291 ILE A C 1
ATOM 2232 O O . ILE A 1 291 ? 12.719 -7.012 -4.844 1 98.69 291 ILE A O 1
ATOM 2236 N N . ARG A 1 292 ? 11.469 -7.348 -2.971 1 98.62 292 ARG A N 1
ATOM 2237 C CA . ARG A 1 292 ? 12.656 -7.488 -2.143 1 98.62 292 ARG A CA 1
ATOM 2238 C C . ARG A 1 292 ? 13.539 -8.633 -2.635 1 98.62 292 ARG A C 1
ATOM 2240 O O . ARG A 1 292 ? 14.758 -8.5 -2.709 1 98.62 292 ARG A O 1
ATOM 2247 N N . GLY A 1 293 ? 12.891 -9.719 -2.955 1 98.12 293 GLY A N 1
ATOM 2248 C CA . GLY A 1 293 ? 13.633 -10.852 -3.486 1 98.12 293 GLY A CA 1
ATOM 2249 C C . GLY A 1 293 ? 14.398 -10.523 -4.754 1 98.12 293 GLY A C 1
ATOM 2250 O O . GLY A 1 293 ? 15.578 -10.852 -4.875 1 98.12 293 GLY A O 1
ATOM 2251 N N . LEU A 1 294 ? 13.742 -9.867 -5.703 1 97.31 294 LEU A N 1
ATOM 2252 C CA . LEU A 1 294 ? 14.367 -9.461 -6.957 1 97.31 294 LEU A CA 1
ATOM 2253 C C . LEU A 1 294 ? 15.586 -8.578 -6.699 1 97.31 294 LEU A C 1
ATOM 2255 O O . LEU A 1 294 ? 16.562 -8.625 -7.453 1 97.31 294 LEU A O 1
ATOM 2259 N N . CYS A 1 295 ? 15.484 -7.789 -5.621 1 97.44 295 CYS A N 1
ATOM 2260 C CA . CYS A 1 295 ? 16.5 -6.773 -5.336 1 97.44 295 CYS A CA 1
ATOM 2261 C C . CYS A 1 295 ? 17.578 -7.316 -4.41 1 97.44 295 CYS A C 1
ATOM 2263 O O . CYS A 1 295 ? 18.469 -6.578 -3.994 1 97.44 295 CYS A O 1
ATOM 2265 N N . ASN A 1 296 ? 17.438 -8.555 -4.039 1 97 296 ASN A N 1
ATOM 2266 C CA . ASN A 1 296 ? 18.375 -9.203 -3.129 1 97 296 ASN A CA 1
ATOM 2267 C C . ASN A 1 296 ? 18.344 -8.555 -1.747 1 97 296 ASN A C 1
ATOM 2269 O O . ASN A 1 296 ? 19.391 -8.398 -1.117 1 97 296 ASN A O 1
ATOM 2273 N N . TRP A 1 297 ? 17.219 -7.988 -1.34 1 98.25 297 TRP A N 1
ATOM 2274 C CA . TRP A 1 297 ? 17.016 -7.508 0.022 1 98.25 297 TRP A CA 1
ATOM 2275 C C . TRP A 1 297 ? 16.766 -8.672 0.977 1 98.25 297 TRP A C 1
ATOM 2277 O O . TRP A 1 297 ? 16.344 -9.75 0.553 1 98.25 297 TRP A O 1
ATOM 2287 N N . PRO A 1 298 ? 17.062 -8.523 2.26 1 98.25 298 PRO A N 1
ATOM 2288 C CA . PRO A 1 298 ? 16.75 -9.602 3.197 1 98.25 298 PRO A CA 1
ATOM 2289 C C . PRO A 1 298 ? 15.258 -9.875 3.312 1 98.25 298 PRO A C 1
ATOM 2291 O O . PRO A 1 298 ? 14.445 -8.977 3.072 1 98.25 298 PRO A O 1
ATOM 2294 N N . MET A 1 299 ? 14.898 -11.125 3.621 1 98.75 299 MET A N 1
ATOM 2295 C CA . MET A 1 299 ? 13.5 -11.523 3.682 1 98.75 299 MET A CA 1
ATOM 2296 C C . MET A 1 299 ? 12.945 -11.344 5.09 1 98.75 299 MET A C 1
ATOM 2298 O O . MET A 1 299 ? 13.57 -11.758 6.066 1 98.75 299 MET A O 1
ATOM 2302 N N . PRO A 1 300 ? 11.805 -10.727 5.188 1 98.75 300 PRO A N 1
ATOM 2303 C CA . PRO A 1 300 ? 11.195 -10.523 6.504 1 98.75 300 PRO A CA 1
ATOM 2304 C C . PRO A 1 300 ? 10.453 -11.758 7.008 1 98.75 300 PRO A C 1
ATOM 2306 O O . PRO A 1 300 ? 10.141 -12.656 6.219 1 98.75 300 PRO A O 1
ATOM 2309 N N . THR A 1 301 ? 10.266 -11.797 8.328 1 98.31 301 THR A N 1
ATOM 2310 C CA . THR A 1 301 ? 9.258 -12.688 8.891 1 98.31 301 THR A CA 1
ATOM 2311 C C . THR A 1 301 ? 7.863 -12.094 8.719 1 98.31 301 THR A C 1
ATOM 2313 O O . THR A 1 301 ? 7.59 -10.984 9.188 1 98.31 301 THR A O 1
ATOM 2316 N N . ILE A 1 302 ? 6.996 -12.82 8.102 1 98.75 302 ILE A N 1
ATOM 2317 C CA . ILE A 1 302 ? 5.668 -12.297 7.797 1 98.75 302 ILE A CA 1
ATOM 2318 C C . ILE A 1 302 ? 4.762 -12.453 9.016 1 98.75 302 ILE A C 1
ATOM 2320 O O . ILE A 1 302 ? 4.676 -13.539 9.594 1 98.75 302 ILE A O 1
ATOM 2324 N N . GLN A 1 303 ? 4.117 -11.398 9.375 1 98.56 303 GLN A N 1
ATOM 2325 C CA . GLN A 1 303 ? 3.104 -11.43 10.422 1 98.56 303 GLN A CA 1
ATOM 2326 C C . GLN A 1 303 ? 1.705 -11.242 9.844 1 98.56 303 GLN A C 1
ATOM 2328 O O . GLN A 1 303 ? 1.476 -10.336 9.039 1 98.56 303 GLN A O 1
ATOM 2333 N N . LEU A 1 304 ? 0.833 -12.148 10.18 1 98.69 304 LEU A N 1
ATOM 2334 C CA . LEU A 1 304 ? -0.58 -11.906 9.914 1 98.69 304 LEU A CA 1
ATOM 2335 C C . LEU A 1 304 ? -1.166 -10.938 10.938 1 98.69 304 LEU A C 1
ATOM 2337 O O . LEU A 1 304 ? -1.365 -11.312 12.102 1 98.69 304 LEU A O 1
ATOM 2341 N N . LEU A 1 305 ? -1.473 -9.742 10.57 1 98.69 305 LEU A N 1
ATOM 2342 C CA . LEU A 1 305 ? -1.878 -8.695 11.5 1 98.69 305 LEU A 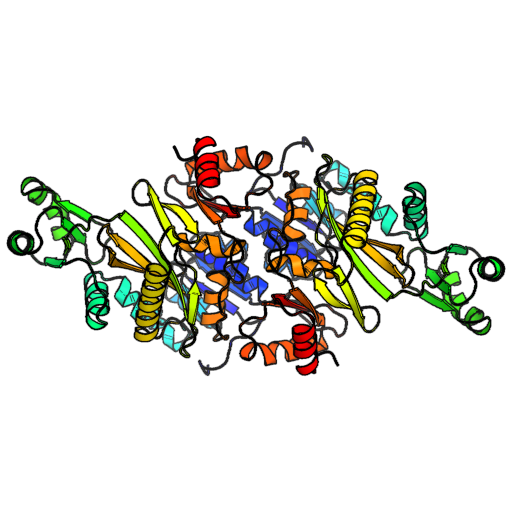CA 1
ATOM 2343 C C . LEU A 1 305 ? -3.373 -8.773 11.789 1 98.69 305 LEU A C 1
ATOM 2345 O O . LEU A 1 305 ? -3.836 -8.281 12.82 1 98.69 305 LEU A O 1
ATOM 2349 N N . SER A 1 306 ? -4.109 -9.312 10.867 1 98.75 306 SER A N 1
ATOM 2350 C CA . SER A 1 306 ? -5.543 -9.547 11 1 98.75 306 SER A CA 1
ATOM 2351 C C . SER A 1 306 ? -5.996 -10.719 10.125 1 98.75 306 SER A C 1
ATOM 2353 O O . SER A 1 306 ? -5.473 -10.914 9.031 1 98.75 306 SER A O 1
ATOM 2355 N N . GLU A 1 307 ? -6.965 -11.5 10.656 1 98.75 307 GLU A N 1
ATOM 2356 C CA . GLU A 1 307 ? -7.648 -12.422 9.758 1 98.75 307 GLU A CA 1
ATOM 2357 C C . GLU A 1 307 ? -8.398 -11.664 8.664 1 98.75 307 GLU A C 1
ATOM 2359 O O . GLU A 1 307 ? -8.75 -10.5 8.836 1 98.75 307 GLU A O 1
ATOM 2364 N N . ALA A 1 308 ? -8.609 -12.352 7.535 1 98.88 308 ALA A N 1
ATOM 2365 C CA . ALA A 1 308 ? -9.219 -11.633 6.418 1 98.88 308 ALA A CA 1
ATOM 2366 C C . ALA A 1 308 ? -9.914 -12.602 5.461 1 98.88 308 ALA A C 1
ATOM 2368 O O . ALA A 1 308 ? -9.578 -13.789 5.422 1 98.88 308 ALA A O 1
ATOM 2369 N N . VAL A 1 309 ? -10.875 -12.109 4.805 1 98.88 309 VAL A N 1
ATOM 2370 C CA . VAL A 1 309 ? -11.469 -12.75 3.635 1 98.88 309 VAL A CA 1
ATOM 2371 C C . VAL A 1 309 ? -11.312 -11.844 2.416 1 98.88 309 VAL A C 1
ATOM 2373 O O . VAL A 1 309 ? -11.625 -10.648 2.475 1 98.88 309 VAL A O 1
ATOM 2376 N N . THR A 1 310 ? -10.75 -12.383 1.389 1 98.81 310 THR A N 1
ATOM 2377 C CA . THR A 1 310 ? -10.641 -11.656 0.128 1 98.81 310 THR A CA 1
ATOM 2378 C C . THR A 1 310 ? -11.547 -12.273 -0.933 1 98.81 310 THR A C 1
ATOM 2380 O O . THR A 1 310 ? -11.609 -13.5 -1.067 1 98.81 310 THR A O 1
ATOM 2383 N N . VAL A 1 311 ? -12.25 -11.461 -1.644 1 98.38 311 VAL A N 1
ATOM 2384 C CA . VAL A 1 311 ? -13.094 -11.93 -2.734 1 98.38 311 VAL A CA 1
ATOM 2385 C C . VAL A 1 311 ? -12.641 -11.305 -4.051 1 98.38 311 VAL A C 1
ATOM 2387 O O . VAL A 1 311 ? -12.367 -10.102 -4.113 1 98.38 311 VAL A O 1
ATOM 2390 N N . ASN A 1 312 ? -12.508 -12.109 -5.051 1 97.12 312 ASN A N 1
ATOM 2391 C CA . ASN A 1 312 ? -12.109 -11.633 -6.371 1 97.12 312 ASN A CA 1
ATOM 2392 C C . ASN A 1 312 ? -13.281 -10.969 -7.094 1 97.12 312 ASN A C 1
ATOM 2394 O O . ASN A 1 312 ? -14.438 -11.352 -6.906 1 97.12 312 ASN A O 1
ATOM 2398 N N . VAL A 1 313 ? -12.969 -10 -7.852 1 96.69 313 VAL A N 1
ATOM 2399 C CA . VAL A 1 313 ? -13.945 -9.273 -8.656 1 96.69 313 VAL A CA 1
ATOM 2400 C C . VAL A 1 313 ? -13.68 -9.516 -10.141 1 96.69 313 VAL A C 1
ATOM 2402 O O . VAL A 1 313 ? -12.672 -9.055 -10.68 1 96.69 313 VAL A O 1
ATOM 2405 N N . LEU A 1 314 ? -14.641 -10.156 -10.766 1 93.06 314 LEU A N 1
ATOM 2406 C CA . LEU A 1 314 ? -14.508 -10.438 -12.195 1 93.06 314 LEU A CA 1
ATOM 2407 C C . LEU A 1 314 ? -15.336 -9.453 -13.016 1 93.06 314 LEU A C 1
ATOM 2409 O O . LEU A 1 314 ? -16.062 -8.633 -12.461 1 93.06 314 LEU A O 1
ATOM 2413 N N . GLY A 1 315 ? -15.133 -9.461 -14.367 1 87.38 315 GLY A N 1
ATOM 2414 C CA . GLY A 1 315 ? -15.688 -8.539 -15.344 1 87.38 315 GLY A CA 1
ATOM 2415 C C . GLY A 1 315 ? -17.047 -8.008 -14.953 1 87.38 315 GLY A C 1
ATOM 2416 O O . GLY A 1 315 ? -17.156 -6.922 -14.375 1 87.38 315 GLY A O 1
ATOM 2417 N N . ASN A 1 316 ? -18.109 -8.82 -14.945 1 79.62 316 ASN A N 1
ATOM 2418 C CA . ASN A 1 316 ? -19.484 -8.383 -14.75 1 79.62 316 ASN A CA 1
ATOM 2419 C C . ASN A 1 316 ? -19.734 -7.965 -13.305 1 79.62 316 ASN A C 1
ATOM 2421 O O . ASN A 1 316 ? -20.703 -7.266 -13.016 1 79.62 316 ASN A O 1
ATOM 2425 N N . GLU A 1 317 ? -18.859 -8.281 -12.453 1 91.5 317 GLU A N 1
ATOM 2426 C CA . GLU A 1 317 ? -19.031 -8.031 -11.023 1 91.5 317 GLU A CA 1
ATOM 2427 C C . GLU A 1 317 ? -18.484 -6.668 -10.625 1 91.5 317 GLU A C 1
ATOM 2429 O O . GLU A 1 317 ? -18.812 -6.145 -9.555 1 91.5 317 GLU A O 1
ATOM 2434 N N . ALA A 1 318 ? -17.672 -6.109 -11.469 1 91.88 318 ALA A N 1
ATOM 2435 C CA . ALA A 1 318 ? -16.938 -4.883 -11.133 1 91.88 318 ALA A CA 1
ATOM 2436 C C . ALA A 1 318 ? -17.906 -3.742 -10.836 1 91.88 318 ALA A C 1
ATOM 2438 O O . ALA A 1 318 ? -17.797 -3.078 -9.797 1 91.88 318 ALA A O 1
ATOM 2439 N N . TYR A 1 319 ? -18.891 -3.543 -11.641 1 92 319 TYR A N 1
ATOM 2440 C CA . TYR A 1 319 ? -19.828 -2.443 -11.445 1 92 319 TYR A CA 1
ATOM 2441 C C . TYR A 1 319 ? -20.719 -2.693 -10.242 1 92 319 TYR A C 1
ATOM 2443 O O . TYR A 1 319 ? -21.031 -1.767 -9.484 1 92 319 TYR A O 1
ATOM 2451 N N . GLU A 1 320 ? -21.109 -3.938 -10.094 1 95 320 GLU A N 1
ATOM 2452 C CA . GLU A 1 320 ? -21.922 -4.277 -8.938 1 95 320 GLU A CA 1
ATOM 2453 C C . GLU A 1 320 ? -21.172 -4.02 -7.633 1 95 320 GLU A C 1
ATOM 2455 O O . GLU A 1 320 ? -21.766 -3.566 -6.652 1 95 320 GLU A O 1
ATOM 2460 N N . THR A 1 321 ? -19.922 -4.355 -7.637 1 97.12 321 THR A N 1
ATOM 2461 C CA . THR A 1 321 ? -19.141 -4.129 -6.422 1 97.12 321 THR A CA 1
ATOM 2462 C C . THR A 1 321 ? -18.969 -2.637 -6.16 1 97.12 321 THR A C 1
ATOM 2464 O O . THR A 1 321 ? -18.906 -2.207 -5.004 1 97.12 321 THR A O 1
ATOM 2467 N N . MET A 1 322 ? -18.906 -1.796 -7.211 1 95.94 322 MET A N 1
ATOM 2468 C CA . MET A 1 322 ? -18.797 -0.35 -7.039 1 95.94 322 MET A CA 1
ATOM 2469 C C . MET A 1 322 ? -20.078 0.21 -6.422 1 95.94 322 MET A C 1
ATOM 2471 O O . MET A 1 322 ? -20.031 1.17 -5.648 1 95.94 322 MET A O 1
ATOM 2475 N N . ASP A 1 323 ? -21.188 -0.451 -6.668 1 95.44 323 ASP A N 1
ATOM 2476 C CA . ASP A 1 323 ? -22.5 -0.002 -6.176 1 95.44 323 ASP A CA 1
ATOM 2477 C C . ASP A 1 323 ? -22.594 -0.162 -4.66 1 95.44 323 ASP A C 1
ATOM 2479 O O . ASP A 1 323 ? -23.391 0.51 -4.008 1 95.44 323 ASP A O 1
ATOM 2483 N N . ILE A 1 324 ? -21.75 -1.02 -4.094 1 96.69 324 ILE A N 1
ATOM 2484 C CA . ILE A 1 324 ? -21.922 -1.304 -2.674 1 96.69 324 ILE A CA 1
ATOM 2485 C C . ILE A 1 324 ? -20.812 -0.634 -1.872 1 96.69 324 ILE A C 1
ATOM 2487 O O . ILE A 1 324 ? -20.75 -0.79 -0.65 1 96.69 324 ILE A O 1
ATOM 2491 N N . ILE A 1 325 ? -19.969 0.13 -2.484 1 97.31 325 ILE A N 1
ATOM 2492 C CA . ILE A 1 325 ? -18.891 0.829 -1.804 1 97.31 325 ILE A CA 1
ATOM 2493 C C . ILE A 1 325 ? -19.453 1.69 -0.678 1 97.31 325 ILE A C 1
ATOM 2495 O O . ILE A 1 325 ? -18.922 1.711 0.43 1 97.31 325 ILE A O 1
ATOM 2499 N N . ASN A 1 326 ? -20.531 2.332 -0.924 1 95.56 326 ASN A N 1
ATOM 2500 C CA . ASN A 1 326 ? -21.125 3.285 0.009 1 95.56 326 ASN A CA 1
ATOM 2501 C C . ASN A 1 326 ? -21.672 2.586 1.248 1 95.56 326 ASN A C 1
ATOM 2503 O O . ASN A 1 326 ? -21.984 3.236 2.246 1 95.56 326 ASN A O 1
ATOM 2507 N N . GLU A 1 327 ? -21.719 1.302 1.226 1 96.56 327 GLU A N 1
ATOM 2508 C CA . GLU A 1 327 ? -22.344 0.546 2.307 1 96.56 327 GLU A CA 1
ATOM 2509 C C . GLU A 1 327 ? -21.297 -0.144 3.176 1 96.56 327 GLU A C 1
ATOM 2511 O O . GLU A 1 327 ? -21.625 -0.673 4.242 1 96.56 327 GLU A O 1
ATOM 2516 N N . HIS A 1 328 ? -20.094 -0.084 2.785 1 97.81 328 HIS A N 1
ATOM 2517 C CA . HIS A 1 328 ? -19.094 -0.895 3.463 1 97.81 328 HIS A CA 1
ATOM 2518 C C . HIS A 1 328 ? -17.844 -0.08 3.77 1 97.81 328 HIS A C 1
ATOM 2520 O O . HIS A 1 328 ? -16.828 -0.214 3.082 1 97.81 328 HIS A O 1
ATOM 2526 N N . PRO A 1 329 ? -17.859 0.665 4.832 1 98.19 329 PRO A N 1
ATOM 2527 C CA . PRO A 1 329 ? -16.734 1.561 5.148 1 98.19 329 PRO A CA 1
ATOM 2528 C C . PRO A 1 329 ? -15.453 0.807 5.477 1 98.19 329 PRO A C 1
ATOM 2530 O O . PRO A 1 329 ? -14.352 1.331 5.27 1 98.19 329 PRO A O 1
ATOM 2533 N N . ASP A 1 330 ? -15.602 -0.488 5.867 1 98.19 330 ASP A N 1
ATOM 2534 C CA . ASP A 1 330 ? -14.43 -1.18 6.383 1 98.19 330 ASP A CA 1
ATOM 2535 C C . ASP A 1 330 ? -13.859 -2.143 5.344 1 98.19 330 ASP A C 1
ATOM 2537 O O . ASP A 1 330 ? -12.93 -2.896 5.633 1 98.19 330 ASP A O 1
ATOM 2541 N N . TRP A 1 331 ? -14.469 -2.215 4.117 1 98.81 331 TRP A N 1
ATOM 2542 C CA . TRP A 1 331 ? -13.961 -3.076 3.053 1 98.81 331 TRP A CA 1
ATOM 2543 C C . TRP A 1 331 ? -12.836 -2.387 2.283 1 98.81 331 TRP A C 1
ATOM 2545 O O . TRP A 1 331 ? -12.914 -1.187 2.008 1 98.81 331 TRP A O 1
ATOM 2555 N N . HIS A 1 332 ? -11.805 -3.104 1.977 1 98.88 332 HIS A N 1
ATOM 2556 C CA . HIS A 1 332 ? -10.75 -2.617 1.099 1 98.88 332 HIS A CA 1
ATOM 2557 C C . HIS A 1 332 ? -11.055 -2.932 -0.362 1 98.88 332 HIS A C 1
ATOM 2559 O O . HIS A 1 332 ? -10.984 -4.09 -0.781 1 98.88 332 HIS A O 1
ATOM 2565 N N . PHE A 1 333 ? -11.352 -1.937 -1.146 1 98.69 333 PHE A N 1
ATOM 2566 C CA . PHE A 1 333 ? -11.656 -2.104 -2.562 1 98.69 333 PHE A CA 1
ATOM 2567 C C . PHE A 1 333 ? -10.414 -1.844 -3.412 1 98.69 333 PHE A C 1
ATOM 2569 O O . PHE A 1 333 ? -9.828 -0.762 -3.348 1 98.69 333 PHE A O 1
ATOM 2576 N N . HIS A 1 334 ? -9.984 -2.826 -4.156 1 98.69 334 HIS A N 1
ATOM 2577 C CA . HIS A 1 334 ? -8.891 -2.697 -5.113 1 98.69 334 HIS A CA 1
ATOM 2578 C C . HIS A 1 334 ? -9.375 -2.945 -6.539 1 98.69 334 HIS A C 1
ATOM 2580 O O . HIS A 1 334 ? -9.93 -4.004 -6.836 1 98.69 334 HIS A O 1
ATOM 2586 N N . TYR A 1 335 ? -9.164 -1.995 -7.391 1 97.94 335 TYR A N 1
ATOM 2587 C CA . TYR A 1 335 ? -9.5 -2.154 -8.797 1 97.94 335 TYR A CA 1
ATOM 2588 C C . TYR A 1 335 ? -8.266 -1.991 -9.68 1 97.94 335 TYR A C 1
ATOM 2590 O O . TYR A 1 335 ? -7.449 -1.099 -9.445 1 97.94 335 TYR A O 1
ATOM 2598 N N . TYR A 1 336 ? -8.148 -2.773 -10.664 1 97.12 336 TYR A N 1
ATOM 2599 C CA . TYR A 1 336 ? -6.875 -2.932 -11.344 1 97.12 336 TYR A CA 1
ATOM 2600 C C . TYR A 1 336 ? -6.742 -1.94 -12.5 1 97.12 336 TYR A C 1
ATOM 2602 O O . TYR A 1 336 ? -5.641 -1.687 -12.984 1 97.12 336 TYR A O 1
ATOM 2610 N N . GLY A 1 337 ? -7.852 -1.401 -12.977 1 93.44 337 GLY A N 1
ATOM 2611 C CA . GLY A 1 337 ? -7.777 -0.365 -13.992 1 93.44 337 GLY A CA 1
ATOM 2612 C C . GLY A 1 337 ? -7.723 -0.918 -15.406 1 93.44 337 GLY A C 1
ATOM 2613 O O . GLY A 1 337 ? -7.246 -0.245 -16.328 1 93.44 337 GLY A O 1
ATOM 2614 N N . HIS A 1 338 ? -8.203 -2.168 -15.609 1 91.56 338 HIS A N 1
ATOM 2615 C CA . HIS A 1 338 ? -8.359 -2.668 -16.969 1 91.56 338 HIS A CA 1
ATOM 2616 C C . HIS A 1 338 ? -9.352 -1.822 -17.766 1 91.56 338 HIS A C 1
ATOM 2618 O O . HIS A 1 338 ? -10.367 -1.386 -17.219 1 91.56 338 HIS A O 1
ATOM 2624 N N . SER A 1 339 ? -9.062 -1.591 -19 1 83.19 339 SER A N 1
ATOM 2625 C CA . SER A 1 339 ? -9.891 -0.721 -19.828 1 83.19 339 SER A CA 1
ATOM 2626 C C . SER A 1 339 ? -11.266 -1.34 -20.094 1 83.19 339 SER A C 1
ATOM 2628 O O . SER A 1 339 ? -12.266 -0.629 -20.156 1 83.19 339 SER A O 1
ATOM 2630 N N . GLU A 1 340 ? -11.242 -2.648 -20.266 1 82.38 340 GLU A N 1
ATOM 2631 C CA . GLU A 1 340 ? -12.5 -3.32 -20.578 1 82.38 340 GLU A CA 1
ATOM 2632 C C . GLU A 1 340 ? -12.797 -4.438 -19.578 1 82.38 340 GLU A C 1
ATOM 2634 O O . GLU A 1 340 ? -11.906 -5.227 -19.25 1 82.38 340 GLU A O 1
ATOM 2639 N N . ALA A 1 341 ? -14.047 -4.332 -19.156 1 80.94 341 ALA A N 1
ATOM 2640 C CA . ALA A 1 341 ? -14.516 -5.43 -18.312 1 80.94 341 ALA A CA 1
ATOM 2641 C C . ALA A 1 341 ? -14.906 -6.641 -19.156 1 80.94 341 ALA A C 1
ATOM 2643 O O . ALA A 1 341 ? -15.891 -6.598 -19.891 1 80.94 341 ALA A O 1
ATOM 2644 N N . LYS A 1 342 ? -14.062 -7.582 -19.141 1 81.94 342 LYS A N 1
ATOM 2645 C CA . LYS A 1 342 ? -14.383 -8.844 -19.797 1 81.94 342 LYS A CA 1
ATOM 2646 C C . LYS A 1 342 ? -14.828 -9.891 -18.781 1 81.94 342 LYS A C 1
ATOM 2648 O O . LYS A 1 342 ? -14.344 -9.914 -17.656 1 81.94 342 LYS A O 1
ATOM 2653 N N . ALA A 1 343 ? -15.766 -10.695 -19.062 1 77.12 343 ALA A N 1
ATOM 2654 C CA . ALA A 1 343 ? -16.453 -11.617 -18.156 1 77.12 343 ALA A CA 1
ATOM 2655 C C . ALA A 1 343 ? -15.445 -12.414 -17.328 1 77.12 343 ALA A C 1
ATOM 2657 O O . ALA A 1 343 ? -15.625 -12.586 -16.109 1 77.12 343 ALA A O 1
ATOM 2658 N N . GLN A 1 344 ? -14.375 -12.922 -17.781 1 81.81 344 GLN A N 1
ATOM 2659 C CA . GLN A 1 344 ? -13.492 -13.82 -17.047 1 81.81 344 GLN A CA 1
ATOM 2660 C C . GLN A 1 344 ? -12.188 -13.125 -16.672 1 81.81 344 GLN A C 1
ATOM 2662 O O . GLN A 1 344 ? -11.25 -13.766 -16.188 1 81.81 344 GLN A O 1
ATOM 2667 N N . ARG A 1 345 ? -12.312 -11.859 -16.672 1 87.62 345 ARG A N 1
ATOM 2668 C CA . ARG A 1 345 ? -11.102 -11.117 -16.344 1 87.62 345 ARG A CA 1
ATOM 2669 C C . ARG A 1 345 ? -11.133 -10.617 -14.906 1 87.62 345 ARG A C 1
ATOM 2671 O O . ARG A 1 345 ? -12.141 -10.062 -14.461 1 87.62 345 ARG A O 1
ATOM 2678 N N . ALA A 1 346 ? -10.062 -10.844 -14.227 1 90.88 346 ALA A N 1
ATOM 2679 C CA . ALA A 1 346 ? -9.945 -10.266 -12.891 1 90.88 346 ALA A CA 1
ATOM 2680 C C . ALA A 1 346 ? -9.867 -8.742 -12.953 1 90.88 346 ALA A C 1
ATOM 2682 O O . ALA A 1 346 ? -8.938 -8.188 -13.547 1 90.88 346 ALA A O 1
ATOM 2683 N N . MET A 1 347 ? -10.852 -8.07 -12.367 1 95.81 347 MET A N 1
ATOM 2684 C CA . MET A 1 347 ? -10.945 -6.613 -12.438 1 95.81 347 MET A CA 1
ATOM 2685 C C . MET A 1 347 ? -10.492 -5.977 -11.133 1 95.81 347 MET A C 1
ATOM 2687 O O . MET A 1 347 ? -10.203 -4.777 -11.086 1 95.81 347 MET A O 1
ATOM 2691 N N . GLY A 1 348 ? -10.539 -6.707 -10.156 1 97.62 348 GLY A N 1
ATOM 2692 C CA . GLY A 1 348 ? -10.18 -6.23 -8.828 1 97.62 348 GLY A CA 1
ATOM 2693 C C . GLY A 1 348 ? -10.336 -7.289 -7.754 1 97.62 348 GLY A C 1
ATOM 2694 O O . GLY A 1 348 ? -10.516 -8.469 -8.055 1 97.62 348 GLY A O 1
ATOM 2695 N N . HIS A 1 349 ? -10.109 -6.945 -6.547 1 98.62 349 HIS A N 1
ATOM 2696 C CA . HIS A 1 349 ? -10.406 -7.762 -5.375 1 98.62 349 HIS A CA 1
ATOM 2697 C C . HIS A 1 349 ? -10.82 -6.895 -4.191 1 98.62 349 HIS A C 1
ATOM 2699 O O . HIS A 1 349 ? -10.555 -5.691 -4.172 1 98.62 349 HIS A O 1
ATOM 2705 N N . ILE A 1 350 ? -11.539 -7.461 -3.316 1 98.81 350 ILE A N 1
ATOM 2706 C CA . ILE A 1 350 ? -11.969 -6.82 -2.08 1 98.81 350 ILE A CA 1
ATOM 2707 C C . ILE A 1 350 ? -11.469 -7.625 -0.881 1 98.81 350 ILE A C 1
ATOM 2709 O O . ILE A 1 350 ? -11.664 -8.844 -0.82 1 98.81 350 ILE A O 1
ATOM 2713 N N . THR A 1 351 ? -10.797 -7.023 0.014 1 98.94 351 THR A N 1
ATOM 2714 C CA . THR A 1 351 ? -10.336 -7.684 1.231 1 98.94 351 THR A CA 1
ATOM 2715 C C . THR A 1 351 ? -11.055 -7.125 2.455 1 98.94 351 THR A C 1
ATOM 2717 O O . THR A 1 351 ? -11.18 -5.906 2.602 1 98.94 351 THR A O 1
ATOM 2720 N N . ILE A 1 352 ? -11.547 -7.953 3.273 1 98.88 352 ILE A N 1
ATOM 2721 C CA . ILE A 1 352 ? -12.227 -7.594 4.516 1 98.88 352 ILE A CA 1
ATOM 2722 C C . ILE A 1 352 ? -11.43 -8.125 5.707 1 98.88 352 ILE A C 1
ATOM 2724 O O . ILE A 1 352 ? -11.32 -9.336 5.895 1 98.88 352 ILE A O 1
ATOM 2728 N N . LEU A 1 353 ? -10.781 -7.211 6.449 1 98.88 353 LEU A N 1
ATOM 2729 C CA . LEU A 1 353 ? -10.195 -7.598 7.723 1 98.88 353 LEU A CA 1
ATOM 2730 C C . LEU A 1 353 ? -11.273 -7.953 8.734 1 98.88 353 LEU A C 1
ATOM 2732 O O . LEU A 1 353 ? -12.281 -7.246 8.859 1 98.88 353 LEU A O 1
ATOM 2736 N N . THR A 1 354 ? -11.125 -9.07 9.453 1 98.44 354 THR A N 1
ATOM 2737 C CA . THR A 1 354 ? -12.219 -9.516 10.312 1 98.44 354 THR A CA 1
ATOM 2738 C C . THR A 1 354 ? -11.695 -10.375 11.453 1 98.44 354 THR A C 1
ATOM 2740 O O . THR A 1 354 ? -10.578 -10.898 11.383 1 98.44 354 THR A O 1
ATOM 2743 N N . LYS A 1 355 ? -12.477 -10.445 12.5 1 97.12 355 LYS A N 1
ATOM 2744 C CA . LYS A 1 355 ? -12.25 -11.406 13.578 1 97.12 355 LYS A CA 1
ATOM 2745 C C . LYS A 1 355 ? -13.258 -12.547 13.523 1 97.12 355 LYS A C 1
ATOM 2747 O O . LYS A 1 355 ? -13.164 -13.5 14.297 1 97.12 355 LYS A O 1
ATOM 2752 N N . GLU A 1 356 ? -14.172 -12.43 12.602 1 97.94 356 GLU A N 1
ATOM 2753 C CA . GLU A 1 356 ? -15.25 -13.398 12.445 1 97.94 356 GLU A CA 1
ATOM 2754 C C . GLU A 1 356 ? -15.398 -13.828 10.984 1 97.94 356 GLU A C 1
ATOM 2756 O O . GLU A 1 356 ? -16.281 -13.344 10.281 1 97.94 356 GLU A O 1
ATOM 2761 N N . ILE A 1 357 ? -14.719 -14.852 10.625 1 98.19 357 ILE A N 1
ATOM 2762 C CA . ILE A 1 357 ? -14.609 -15.281 9.234 1 98.19 357 ILE A CA 1
ATOM 2763 C C . ILE A 1 357 ? -15.984 -15.711 8.719 1 98.19 357 ILE A C 1
ATOM 2765 O O . ILE A 1 357 ? -16.422 -15.273 7.652 1 98.19 357 ILE A O 1
ATOM 2769 N N . ASP A 1 358 ? -16.688 -16.531 9.5 1 97.88 358 ASP A N 1
ATOM 2770 C CA . ASP A 1 358 ? -17.969 -17.062 9.055 1 97.88 358 ASP A CA 1
ATOM 2771 C C . ASP A 1 358 ? -18.984 -15.945 8.836 1 97.88 358 ASP A C 1
ATOM 2773 O O . ASP A 1 358 ? -19.734 -15.961 7.848 1 97.88 358 ASP A O 1
ATOM 2777 N N . GLU A 1 359 ? -18.984 -14.992 9.75 1 98.06 359 GLU A N 1
ATOM 2778 C CA . GLU A 1 359 ? -19.875 -13.852 9.594 1 98.06 359 GLU A CA 1
ATOM 2779 C C . GLU A 1 359 ? -19.531 -13.039 8.352 1 98.06 359 GLU A C 1
ATOM 2781 O O . GLU A 1 359 ? -20.422 -12.555 7.652 1 98.06 359 GLU A O 1
ATOM 2786 N N . THR A 1 360 ? -18.266 -12.867 8.133 1 98.44 360 THR A N 1
ATOM 2787 C CA . THR A 1 360 ? -17.797 -12.117 6.973 1 98.44 360 THR A CA 1
ATOM 2788 C C . THR A 1 360 ? -18.188 -12.82 5.676 1 98.44 360 THR A C 1
ATOM 2790 O O . THR A 1 360 ? -18.641 -12.172 4.723 1 98.44 360 THR A O 1
ATOM 2793 N N . LEU A 1 361 ? -18.062 -14.156 5.613 1 98.12 361 LEU A N 1
ATOM 2794 C CA . LEU A 1 361 ? -18.469 -14.93 4.445 1 98.12 361 LEU A CA 1
ATOM 2795 C C . LEU A 1 361 ? -19.953 -14.781 4.176 1 98.12 361 LEU A C 1
ATOM 2797 O O . LEU A 1 361 ? -20.375 -14.648 3.021 1 98.12 361 LEU A O 1
ATOM 2801 N N . GLU A 1 362 ? -20.734 -14.766 5.242 1 98 362 GLU A N 1
ATOM 2802 C CA . GLU A 1 362 ? -22.172 -14.562 5.105 1 98 362 GLU A CA 1
ATOM 2803 C C . GLU A 1 362 ? -22.484 -13.156 4.594 1 98 362 GLU A C 1
ATOM 2805 O O . GLU A 1 362 ? -23.391 -12.969 3.775 1 98 362 GLU A O 1
ATOM 2810 N N . GLU A 1 363 ? -21.766 -12.164 5.117 1 97.75 363 GLU A N 1
ATOM 2811 C CA . GLU A 1 363 ? -21.938 -10.781 4.66 1 97.75 363 GLU A CA 1
ATOM 2812 C C . GLU A 1 363 ? -21.688 -10.664 3.16 1 97.75 363 GLU A C 1
ATOM 2814 O O . GLU A 1 363 ? -22.422 -9.984 2.453 1 97.75 363 GLU A O 1
ATOM 2819 N N . ILE A 1 364 ? -20.609 -11.289 2.674 1 97.88 364 ILE A N 1
ATOM 2820 C CA . ILE A 1 364 ? -20.281 -11.289 1.253 1 97.88 364 ILE A CA 1
ATOM 2821 C C . ILE A 1 364 ? -21.422 -11.938 0.46 1 97.88 364 ILE A C 1
ATOM 2823 O O . ILE A 1 364 ? -21.875 -11.383 -0.547 1 97.88 364 ILE A O 1
ATOM 2827 N N . LYS A 1 365 ? -21.922 -13.062 0.9 1 96.81 365 LYS A N 1
ATOM 2828 C CA . LYS A 1 365 ? -23.016 -13.773 0.24 1 96.81 365 LYS A CA 1
ATOM 2829 C C . LYS A 1 365 ? -24.266 -12.906 0.157 1 96.81 365 LYS A C 1
ATOM 2831 O O . LYS A 1 365 ? -24.969 -12.922 -0.851 1 96.81 365 LYS A O 1
ATOM 2836 N N . GLU A 1 366 ? -24.484 -12.148 1.194 1 96.75 366 GLU A N 1
ATOM 2837 C CA . GLU A 1 366 ? -25.703 -11.336 1.312 1 96.75 366 GLU A CA 1
ATOM 2838 C C . GLU A 1 366 ? -25.688 -10.188 0.304 1 96.75 366 GLU A C 1
ATOM 2840 O O . GLU A 1 366 ? -26.734 -9.617 -0.003 1 96.75 366 GLU A O 1
ATOM 2845 N N . THR A 1 367 ? -24.5 -9.805 -0.189 1 96.38 367 THR A N 1
ATOM 2846 C CA . THR A 1 367 ? -24.453 -8.758 -1.203 1 96.38 367 THR A CA 1
ATOM 2847 C C . THR A 1 367 ? -25.109 -9.227 -2.498 1 96.38 367 THR A C 1
ATOM 2849 O O . THR A 1 367 ? -25.516 -8.414 -3.33 1 96.38 367 THR A O 1
ATOM 2852 N N . LYS A 1 368 ? -25.094 -10.602 -2.846 1 94.75 368 LYS A N 1
ATOM 2853 C CA . LYS A 1 368 ? -25.703 -11.258 -3.994 1 94.75 368 LYS A CA 1
ATOM 2854 C C . LYS A 1 368 ? -24.969 -10.922 -5.285 1 94.75 368 LYS A C 1
ATOM 2856 O O . LYS A 1 368 ? -25.531 -11.023 -6.375 1 94.75 368 LYS A O 1
ATOM 2861 N N . ILE A 1 369 ? -23.781 -10.508 -5.121 1 94.5 369 ILE A N 1
ATOM 2862 C CA . ILE A 1 369 ? -23.016 -10.125 -6.293 1 94.5 369 ILE A CA 1
ATOM 2863 C C . ILE A 1 369 ? -22.391 -11.367 -6.93 1 94.5 369 ILE A C 1
ATOM 2865 O O . ILE A 1 369 ? -22.312 -11.477 -8.156 1 94.5 369 ILE A O 1
ATOM 2869 N N . TRP A 1 370 ? -21.906 -12.328 -6.082 1 90.25 370 TRP A N 1
ATOM 2870 C CA . TRP A 1 370 ? -21.172 -13.492 -6.562 1 90.25 370 TRP A CA 1
ATOM 2871 C C . TRP A 1 370 ? -22.062 -14.734 -6.578 1 90.25 370 TRP A C 1
ATOM 2873 O O . TRP A 1 370 ? -21.562 -15.867 -6.586 1 90.25 370 TRP A O 1
ATOM 2883 N N . SER A 1 371 ? -23.328 -14.617 -6.543 1 78.31 371 SER A N 1
ATOM 2884 C CA . SER A 1 371 ? -24.25 -15.742 -6.555 1 78.31 371 SER A CA 1
ATOM 2885 C C . SER A 1 371 ? -24.344 -16.359 -7.945 1 78.31 371 SER A C 1
ATOM 2887 O O . SER A 1 371 ? -24.156 -15.688 -8.953 1 78.31 371 SER A O 1
ATOM 2889 N N . MET B 1 1 ? -22.078 19.203 -11.555 1 36.34 1 MET B N 1
ATOM 2890 C CA . MET B 1 1 ? -21.75 17.875 -11.078 1 36.34 1 MET B CA 1
ATOM 2891 C C . MET B 1 1 ? -22.312 17.641 -9.68 1 36.34 1 MET B C 1
ATOM 2893 O O . MET B 1 1 ? -22.188 18.484 -8.797 1 36.34 1 MET B O 1
ATOM 2897 N N . ASN B 1 2 ? -23.344 16.969 -9.578 1 44 2 ASN B N 1
ATOM 2898 C CA . ASN B 1 2 ? -23.984 16.672 -8.305 1 44 2 ASN B CA 1
ATOM 2899 C C . ASN B 1 2 ? -22.969 16.203 -7.262 1 44 2 ASN B C 1
ATOM 2901 O O . ASN B 1 2 ? -22.422 15.102 -7.367 1 44 2 ASN B O 1
ATOM 2905 N N . LEU B 1 3 ? -22.406 17.156 -6.461 1 56.59 3 LEU B N 1
ATOM 2906 C CA . LEU B 1 3 ? -21.359 17.094 -5.457 1 56.59 3 LEU B CA 1
ATOM 2907 C C . LEU B 1 3 ? -21.641 16 -4.434 1 56.59 3 LEU B C 1
ATOM 2909 O O . LEU B 1 3 ? -20.781 15.664 -3.625 1 56.59 3 LEU B O 1
ATOM 2913 N N . ASP B 1 4 ? -22.844 15.336 -4.605 1 65.44 4 ASP B N 1
ATOM 2914 C CA . ASP B 1 4 ? -23.234 14.391 -3.557 1 65.44 4 ASP B CA 1
ATOM 2915 C C . ASP B 1 4 ? -22.953 12.953 -3.984 1 65.44 4 ASP B C 1
ATOM 2917 O O . ASP B 1 4 ? -22.953 12.039 -3.154 1 65.44 4 ASP B O 1
ATOM 2921 N N . LYS B 1 5 ? -22.656 12.773 -5.332 1 83.62 5 LYS B N 1
ATOM 2922 C CA . LYS B 1 5 ? -22.438 11.391 -5.738 1 83.62 5 LYS B CA 1
ATOM 2923 C C . LYS B 1 5 ? -20.984 10.969 -5.527 1 83.62 5 LYS B C 1
ATOM 2925 O O . LYS B 1 5 ? -20.078 11.727 -5.852 1 83.62 5 LYS B O 1
ATOM 2930 N N . PRO B 1 6 ? -20.844 9.805 -5.035 1 93.56 6 PRO B N 1
ATOM 2931 C CA . PRO B 1 6 ? -19.469 9.344 -4.809 1 93.56 6 PRO B CA 1
ATOM 2932 C C . PRO B 1 6 ? -18.688 9.18 -6.105 1 93.56 6 PRO B C 1
ATOM 2934 O O . PRO B 1 6 ? -19.25 8.82 -7.137 1 93.56 6 PRO B O 1
ATOM 2937 N N . LEU B 1 7 ? -17.5 9.664 -6.098 1 96.06 7 LEU B N 1
ATOM 2938 C CA . LEU B 1 7 ? -16.594 9.344 -7.191 1 96.06 7 LEU B CA 1
ATOM 2939 C C . LEU B 1 7 ? -16.312 7.844 -7.238 1 96.06 7 LEU B C 1
ATOM 2941 O O . LEU B 1 7 ? -16.141 7.207 -6.199 1 96.06 7 LEU B O 1
ATOM 2945 N N . LEU B 1 8 ? -16.266 7.297 -8.406 1 96.38 8 LEU B N 1
ATOM 2946 C CA . LEU B 1 8 ? -16.078 5.855 -8.547 1 96.38 8 LEU B CA 1
ATOM 2947 C C . LEU B 1 8 ? -14.742 5.551 -9.211 1 96.38 8 LEU B C 1
ATOM 2949 O O . LEU B 1 8 ? -14.188 6.395 -9.914 1 96.38 8 LEU B O 1
ATOM 2953 N N . PRO B 1 9 ? -14.211 4.297 -9.023 1 95.88 9 PRO B N 1
ATOM 2954 C CA . PRO B 1 9 ? -12.977 3.891 -9.695 1 95.88 9 PRO B CA 1
ATOM 2955 C C . PRO B 1 9 ? -13.016 4.137 -11.203 1 95.88 9 PRO B C 1
ATOM 2957 O O . PRO B 1 9 ? -14.055 3.924 -11.836 1 95.88 9 PRO B O 1
ATOM 2960 N N . GLY B 1 10 ? -11.883 4.562 -11.75 1 95.44 10 GLY B N 1
ATOM 2961 C CA . GLY B 1 10 ? -11.812 4.945 -13.148 1 95.44 10 GLY B CA 1
ATOM 2962 C C . GLY B 1 10 ? -11.852 6.445 -13.359 1 95.44 10 GLY B C 1
ATOM 2963 O O . GLY B 1 10 ? -11.344 6.953 -14.359 1 95.44 10 GLY B O 1
ATOM 2964 N N . GLN B 1 11 ? -12.508 7.133 -12.445 1 96.94 11 GLN B N 1
ATOM 2965 C CA . GLN B 1 11 ? -12.562 8.586 -12.523 1 96.94 11 GLN B CA 1
ATOM 2966 C C . GLN B 1 11 ? -11.25 9.219 -12.055 1 96.94 11 GLN B C 1
ATOM 2968 O O . GLN B 1 11 ? -10.438 8.555 -11.414 1 96.94 11 GLN B O 1
ATOM 2973 N N . VAL B 1 12 ? -11.055 10.523 -12.328 1 98 12 VAL B N 1
ATOM 2974 C CA . VAL B 1 12 ? -9.742 11.148 -12.195 1 98 12 VAL B CA 1
ATOM 2975 C C . VAL B 1 12 ? -9.719 12.055 -10.969 1 98 12 VAL B C 1
ATOM 2977 O O . VAL B 1 12 ? -10.617 12.891 -10.797 1 98 12 VAL B O 1
ATOM 2980 N N . ILE B 1 13 ? -8.719 11.93 -10.148 1 98.31 13 ILE B N 1
ATOM 2981 C CA . ILE B 1 13 ? -8.391 12.828 -9.047 1 98.31 13 ILE B CA 1
ATOM 2982 C C . ILE B 1 13 ? -7.199 13.703 -9.43 1 98.31 13 ILE B C 1
ATOM 2984 O O . ILE B 1 13 ? -6.125 13.188 -9.758 1 98.31 13 ILE B O 1
ATOM 2988 N N . GLY B 1 14 ? -7.406 14.977 -9.461 1 98 14 GLY B N 1
ATOM 2989 C CA . GLY B 1 14 ? -6.316 15.922 -9.672 1 98 14 GLY B CA 1
ATOM 2990 C C . GLY B 1 14 ? -5.656 16.375 -8.383 1 98 14 GLY B C 1
ATOM 2991 O O . GLY B 1 14 ? -6.34 16.641 -7.395 1 98 14 GLY B O 1
ATOM 2992 N N . ILE B 1 15 ? -4.355 16.453 -8.367 1 97.75 15 ILE B N 1
ATOM 2993 C CA . ILE B 1 15 ? -3.617 16.891 -7.188 1 97.75 15 ILE B CA 1
ATOM 2994 C C . ILE B 1 15 ? -2.768 18.109 -7.531 1 97.75 15 ILE B C 1
ATOM 2996 O O . ILE B 1 15 ? -1.961 18.062 -8.461 1 97.75 15 ILE B O 1
ATOM 3000 N N . ILE B 1 16 ? -2.959 19.172 -6.855 1 96.44 16 ILE B N 1
ATOM 3001 C CA . ILE B 1 16 ? -2.098 20.344 -6.961 1 96.44 16 ILE B CA 1
ATOM 3002 C C . ILE B 1 16 ? -0.899 20.188 -6.027 1 96.44 16 ILE B C 1
ATOM 3004 O O . ILE B 1 16 ? -1.061 20.078 -4.809 1 96.44 16 ILE B O 1
ATOM 3008 N N . GLY B 1 17 ? 0.299 20.25 -6.551 1 95.88 17 GLY B N 1
ATOM 3009 C CA . GLY B 1 17 ? 1.499 19.891 -5.809 1 95.88 17 GLY B CA 1
ATOM 3010 C C . GLY B 1 17 ? 1.888 18.438 -5.961 1 95.88 17 GLY B C 1
ATOM 3011 O O . GLY B 1 17 ? 1.069 17.547 -5.734 1 95.88 17 GLY B O 1
ATOM 3012 N N . GLY B 1 18 ? 3.096 18.203 -6.355 1 96.12 18 GLY B N 1
ATOM 3013 C CA . GLY B 1 18 ? 3.512 16.844 -6.672 1 96.12 18 GLY B CA 1
ATOM 3014 C C . GLY B 1 18 ? 4.566 16.297 -5.723 1 96.12 18 GLY B C 1
ATOM 3015 O O . GLY B 1 18 ? 5.371 15.453 -6.102 1 96.12 18 GLY B O 1
ATOM 3016 N N . GLY B 1 19 ? 4.602 16.797 -4.445 1 95.5 19 GLY B N 1
ATOM 3017 C CA . GLY B 1 19 ? 5.578 16.344 -3.463 1 95.5 19 GLY B CA 1
ATOM 3018 C C . GLY B 1 19 ? 5.316 14.938 -2.967 1 95.5 19 GLY B C 1
ATOM 3019 O O . GLY B 1 19 ? 4.598 14.164 -3.609 1 95.5 19 GLY B O 1
ATOM 3020 N N . HIS B 1 20 ? 5.973 14.562 -1.863 1 96.5 20 HIS B N 1
ATOM 3021 C CA . HIS B 1 20 ? 5.926 13.18 -1.401 1 96.5 20 HIS B CA 1
ATOM 3022 C C . HIS B 1 20 ? 4.555 12.836 -0.823 1 96.5 20 HIS B C 1
ATOM 3024 O O . HIS B 1 20 ? 4.09 11.703 -0.94 1 96.5 20 HIS B O 1
ATOM 3030 N N . LEU B 1 21 ? 3.904 13.82 -0.174 1 97.12 21 LEU B N 1
ATOM 3031 C CA . LEU B 1 21 ? 2.559 13.547 0.321 1 97.12 21 LEU B CA 1
ATOM 3032 C C . LEU B 1 21 ? 1.602 13.266 -0.833 1 97.12 21 LEU B C 1
ATOM 3034 O O . LEU B 1 21 ? 0.769 12.359 -0.749 1 97.12 21 LEU B O 1
ATOM 3038 N N . ALA B 1 22 ? 1.755 14.047 -1.901 1 97.69 22 ALA B N 1
ATOM 3039 C CA . ALA B 1 22 ? 0.962 13.828 -3.107 1 97.69 22 ALA B CA 1
ATOM 3040 C C . ALA B 1 22 ? 1.234 12.445 -3.693 1 97.69 22 ALA B C 1
ATOM 3042 O O . ALA B 1 22 ? 0.318 11.773 -4.18 1 97.69 22 ALA B O 1
ATOM 3043 N N . LYS B 1 23 ? 2.475 12.07 -3.666 1 98.25 23 LYS B N 1
ATOM 3044 C CA . LYS B 1 23 ? 2.818 10.742 -4.164 1 98.25 23 LYS B CA 1
ATOM 3045 C C . LYS B 1 23 ? 2.082 9.656 -3.381 1 98.25 23 LYS B C 1
ATOM 3047 O O . LYS B 1 23 ? 1.51 8.742 -3.971 1 98.25 23 LYS B O 1
ATOM 3052 N N . MET B 1 24 ? 2.1 9.742 -2.066 1 98.19 24 MET B N 1
ATOM 3053 C CA . MET B 1 24 ? 1.434 8.742 -1.232 1 98.19 24 MET B CA 1
ATOM 3054 C C . MET B 1 24 ? -0.073 8.758 -1.468 1 98.19 24 MET B C 1
ATOM 3056 O O . MET B 1 24 ? -0.708 7.703 -1.515 1 98.19 24 MET B O 1
ATOM 3060 N N . MET B 1 25 ? -0.643 9.961 -1.654 1 98.44 25 MET B N 1
ATOM 3061 C CA . MET B 1 25 ? -2.055 10.062 -2.012 1 98.44 25 MET B CA 1
ATOM 3062 C C . MET B 1 25 ? -2.334 9.359 -3.338 1 98.44 25 MET B C 1
ATOM 3064 O O . MET B 1 25 ? -3.314 8.625 -3.461 1 98.44 25 MET B O 1
ATOM 3068 N N . ALA B 1 26 ? -1.463 9.633 -4.281 1 98.62 26 ALA B N 1
ATOM 3069 C CA . ALA B 1 26 ? -1.631 9.047 -5.609 1 98.62 26 ALA B CA 1
ATOM 3070 C C . ALA B 1 26 ? -1.575 7.523 -5.555 1 98.62 26 ALA B C 1
ATOM 3072 O O . ALA B 1 26 ? -2.385 6.844 -6.188 1 98.62 26 ALA B O 1
ATOM 3073 N N . LEU B 1 27 ? -0.637 7.004 -4.812 1 98.56 27 LEU B N 1
ATOM 3074 C CA . LEU B 1 27 ? -0.512 5.559 -4.672 1 98.56 27 LEU B CA 1
ATOM 3075 C C . LEU B 1 27 ? -1.79 4.953 -4.102 1 98.56 27 LEU B C 1
ATOM 3077 O O . LEU B 1 27 ? -2.287 3.945 -4.609 1 98.56 27 LEU B O 1
ATOM 3081 N N . SER B 1 28 ? -2.303 5.562 -3.062 1 98.56 28 SER B N 1
ATOM 3082 C CA . SER B 1 28 ? -3.547 5.098 -2.459 1 98.56 28 SER B CA 1
ATOM 3083 C C . SER B 1 28 ? -4.699 5.156 -3.453 1 98.56 28 SER B C 1
ATOM 3085 O O . SER B 1 28 ? -5.469 4.199 -3.58 1 98.56 28 SER B O 1
ATOM 3087 N N . ALA B 1 29 ? -4.805 6.258 -4.168 1 98.69 29 ALA B N 1
ATOM 3088 C CA . ALA B 1 29 ? -5.852 6.43 -5.172 1 98.69 29 ALA B CA 1
ATOM 3089 C C . ALA B 1 29 ? -5.762 5.355 -6.254 1 98.69 29 ALA B C 1
ATOM 3091 O O . ALA B 1 29 ? -6.773 4.781 -6.656 1 98.69 29 ALA B O 1
ATOM 3092 N N . ARG B 1 30 ? -4.57 5.086 -6.652 1 98.38 30 ARG B N 1
ATOM 3093 C CA . ARG B 1 30 ? -4.355 4.105 -7.711 1 98.38 30 ARG B CA 1
ATOM 3094 C C . ARG B 1 30 ? -4.77 2.709 -7.254 1 98.38 30 ARG B C 1
ATOM 3096 O O . ARG B 1 30 ? -5.32 1.933 -8.039 1 98.38 30 ARG B O 1
ATOM 3103 N N . GLU B 1 31 ? -4.484 2.359 -6.059 1 98.19 31 GLU B N 1
ATOM 3104 C CA . GLU B 1 31 ? -4.906 1.074 -5.508 1 98.19 31 GLU B CA 1
ATOM 3105 C C . GLU B 1 31 ? -6.426 0.933 -5.539 1 98.19 31 GLU B C 1
ATOM 3107 O O . GLU B 1 31 ? -6.949 -0.154 -5.797 1 98.19 31 GLU B O 1
ATOM 3112 N N . MET B 1 32 ? -7.098 2.047 -5.305 1 98.31 32 MET B N 1
ATOM 3113 C CA . MET B 1 32 ? -8.555 2.041 -5.285 1 98.31 32 MET B CA 1
ATOM 3114 C C . MET B 1 32 ? -9.125 2.027 -6.699 1 98.31 32 MET B C 1
ATOM 3116 O O . MET B 1 32 ? -10.32 1.827 -6.895 1 98.31 32 MET B O 1
ATOM 3120 N N . GLY B 1 33 ? -8.273 2.273 -7.695 1 97.69 33 GLY B N 1
ATOM 3121 C CA . GLY B 1 33 ? -8.68 2.174 -9.086 1 97.69 33 GLY B CA 1
ATOM 3122 C C . GLY B 1 33 ? -8.891 3.525 -9.75 1 97.69 33 GLY B C 1
ATOM 3123 O O . GLY B 1 33 ? -9.336 3.602 -10.891 1 97.69 33 GLY B O 1
ATOM 3124 N N . PHE B 1 34 ? -8.531 4.609 -9.07 1 98.44 34 PHE B N 1
ATOM 3125 C CA . PHE B 1 34 ? -8.703 5.945 -9.625 1 98.44 34 PHE B CA 1
ATOM 3126 C C . PHE B 1 34 ? -7.555 6.297 -10.562 1 98.44 34 PHE B C 1
ATOM 3128 O O . PHE B 1 34 ? -6.48 5.699 -10.484 1 98.44 34 PHE B O 1
ATOM 3135 N N . ARG B 1 35 ? -7.836 7.191 -11.422 1 98.25 35 ARG B N 1
ATOM 3136 C CA . ARG B 1 35 ? -6.801 7.867 -12.188 1 98.25 35 ARG B CA 1
ATOM 3137 C C . ARG B 1 35 ? -6.32 9.125 -11.477 1 98.25 35 ARG B C 1
ATOM 3139 O O . ARG B 1 35 ? -7.051 9.711 -10.672 1 98.25 35 ARG B O 1
ATOM 3146 N N . VAL B 1 36 ? -5.086 9.516 -11.781 1 98.56 36 VAL B N 1
ATOM 3147 C CA . VAL B 1 36 ? -4.516 10.641 -11.047 1 98.56 36 VAL B CA 1
ATOM 3148 C C . VAL B 1 36 ? -3.832 11.594 -12.023 1 98.56 36 VAL B C 1
ATOM 3150 O O . VAL B 1 36 ? -3.113 11.156 -12.93 1 98.56 36 VAL B O 1
ATOM 3153 N N . GLY B 1 37 ? -4.078 12.828 -11.953 1 98.31 37 GLY B N 1
ATOM 3154 C CA . GLY B 1 37 ? -3.334 13.906 -12.578 1 98.31 37 GLY B CA 1
ATOM 3155 C C . GLY B 1 37 ? -2.66 14.828 -11.578 1 98.31 37 GLY B C 1
ATOM 3156 O O . GLY B 1 37 ? -3.195 15.07 -10.492 1 98.31 37 GLY B O 1
ATOM 3157 N N . VAL B 1 38 ? -1.508 15.398 -11.953 1 98.06 38 VAL B N 1
ATOM 3158 C CA . VAL B 1 38 ? -0.742 16.219 -11.016 1 98.06 38 VAL B CA 1
ATOM 3159 C C . VAL B 1 38 ? -0.364 17.531 -11.672 1 98.06 38 VAL B C 1
ATOM 3161 O O . VAL B 1 38 ? 0.016 17.578 -12.844 1 98.06 38 VAL B O 1
ATOM 3164 N N . LEU B 1 39 ? -0.568 18.594 -10.969 1 97.56 39 LEU B N 1
ATOM 3165 C CA . LEU B 1 39 ? -0.044 19.891 -11.352 1 97.56 39 LEU B CA 1
ATOM 3166 C C . LEU B 1 39 ? 1.171 20.266 -10.5 1 97.56 39 LEU B C 1
ATOM 3168 O O . LEU B 1 39 ? 1.06 20.422 -9.289 1 97.56 39 LEU B O 1
ATOM 3172 N N . ASP B 1 40 ? 2.258 20.375 -11.094 1 97 40 ASP B N 1
ATOM 3173 C CA . ASP B 1 40 ? 3.514 20.719 -10.438 1 97 40 ASP B CA 1
ATOM 3174 C C . ASP B 1 40 ? 4.512 21.312 -11.438 1 97 40 ASP B C 1
ATOM 3176 O O . ASP B 1 40 ? 4.605 20.844 -12.578 1 97 40 ASP B O 1
ATOM 3180 N N . PRO B 1 41 ? 5.242 22.359 -11 1 96.44 41 PRO B N 1
ATOM 3181 C CA . PRO B 1 41 ? 6.195 22.953 -11.93 1 96.44 41 PRO B CA 1
ATOM 3182 C C . PRO B 1 41 ? 7.414 22.062 -12.188 1 96.44 41 PRO B C 1
ATOM 3184 O O . PRO B 1 41 ? 8.133 22.266 -13.164 1 96.44 41 PRO B O 1
ATOM 3187 N N . GLN B 1 42 ? 7.703 21.172 -11.297 1 95.38 42 GLN B N 1
ATOM 3188 C CA . GLN B 1 42 ? 8.891 20.328 -11.43 1 95.38 42 GLN B CA 1
ATOM 3189 C C . GLN B 1 42 ? 8.578 19.078 -12.25 1 95.38 42 GLN B C 1
ATOM 3191 O O . GLN B 1 42 ? 7.695 18.297 -11.891 1 95.38 42 GLN B O 1
ATOM 3196 N N . ILE B 1 43 ? 9.352 18.906 -13.289 1 95.94 43 ILE B N 1
ATOM 3197 C CA . ILE B 1 43 ? 9.227 17.703 -14.102 1 95.94 43 ILE B CA 1
ATOM 3198 C C . ILE B 1 43 ? 9.602 16.484 -13.266 1 95.94 43 ILE B C 1
ATOM 3200 O O . ILE B 1 43 ? 10.555 16.516 -12.492 1 95.94 43 ILE B O 1
ATOM 3204 N N . ASP B 1 44 ? 8.844 15.406 -13.367 1 96.62 44 ASP B N 1
ATOM 3205 C CA . ASP B 1 44 ? 9.133 14.141 -12.711 1 96.62 44 ASP B CA 1
ATOM 3206 C C . ASP B 1 44 ? 9.117 14.289 -11.188 1 96.62 44 ASP B C 1
ATOM 3208 O O . ASP B 1 44 ? 9.93 13.68 -10.492 1 96.62 44 ASP B O 1
ATOM 3212 N N . CYS B 1 45 ? 8.25 15.203 -10.727 1 96.19 45 CYS B N 1
ATOM 3213 C CA . CYS B 1 45 ? 8.078 15.289 -9.281 1 96.19 45 CYS B CA 1
ATOM 3214 C C . CYS B 1 45 ? 7.57 13.977 -8.711 1 96.19 45 CYS B C 1
ATOM 3216 O O . CYS B 1 45 ? 7.07 13.125 -9.453 1 96.19 45 CYS B O 1
ATOM 3218 N N . PRO B 1 46 ? 7.707 13.719 -7.477 1 97.19 46 PRO B N 1
ATOM 3219 C CA . PRO B 1 46 ? 7.383 12.43 -6.867 1 97.19 46 PRO B CA 1
ATOM 3220 C C . PRO B 1 46 ? 6 11.922 -7.262 1 97.19 46 PRO B C 1
ATOM 3222 O O . PRO B 1 46 ? 5.859 10.773 -7.691 1 97.19 46 PRO B O 1
ATOM 3225 N N . ALA B 1 47 ? 4.984 12.711 -7.191 1 97.94 47 ALA B N 1
ATOM 3226 C CA . ALA B 1 47 ? 3.627 12.266 -7.492 1 97.94 47 ALA B CA 1
ATOM 3227 C C . ALA B 1 47 ? 3.473 11.945 -8.977 1 97.94 47 ALA B C 1
ATOM 3229 O O . ALA B 1 47 ? 2.738 11.023 -9.344 1 97.94 47 ALA B O 1
ATOM 3230 N N . ALA B 1 48 ? 4.145 12.695 -9.844 1 97.81 48 ALA B N 1
ATOM 3231 C CA . ALA B 1 48 ? 4.047 12.484 -11.289 1 97.81 48 ALA B CA 1
ATOM 3232 C C . ALA B 1 48 ? 4.562 11.094 -11.672 1 97.81 48 ALA B C 1
ATOM 3234 O O . ALA B 1 48 ? 4.109 10.516 -12.656 1 97.81 48 ALA B O 1
ATOM 3235 N N . GLN B 1 49 ? 5.441 10.594 -10.875 1 97.81 49 GLN B N 1
ATOM 3236 C CA . GLN B 1 49 ? 6.078 9.312 -11.148 1 97.81 49 GLN B CA 1
ATOM 3237 C C . GLN B 1 49 ? 5.062 8.172 -11.094 1 97.81 49 GLN B C 1
ATOM 3239 O O . GLN B 1 49 ? 5.32 7.078 -11.594 1 97.81 49 GLN B O 1
ATOM 3244 N N . VAL B 1 50 ? 3.891 8.367 -10.477 1 98 50 VAL B N 1
ATOM 3245 C CA . VAL B 1 50 ? 2.883 7.316 -10.359 1 98 50 VAL B CA 1
ATOM 3246 C C . VAL B 1 50 ? 1.534 7.836 -10.844 1 98 50 VAL B C 1
ATOM 3248 O O . VAL B 1 50 ? 0.488 7.27 -10.523 1 98 50 VAL B O 1
ATOM 3251 N N . ALA B 1 51 ? 1.519 8.984 -11.523 1 98.25 51 ALA B N 1
ATOM 3252 C CA . ALA B 1 51 ? 0.299 9.602 -12.047 1 98.25 51 ALA B CA 1
ATOM 3253 C C . ALA B 1 51 ? 0.08 9.234 -13.508 1 98.25 51 ALA B C 1
ATOM 3255 O O . ALA B 1 51 ? 1.005 8.781 -14.188 1 98.25 51 ALA B O 1
ATOM 3256 N N . ASP B 1 52 ? -1.119 9.406 -14 1 97.75 52 ASP B N 1
ATOM 3257 C CA . ASP B 1 52 ? -1.435 9.188 -15.406 1 97.75 52 ASP B CA 1
ATOM 3258 C C . ASP B 1 52 ? -0.859 10.305 -16.281 1 97.75 52 ASP B C 1
ATOM 3260 O O . ASP B 1 52 ? -0.414 10.055 -17.406 1 97.75 52 ASP B O 1
ATOM 3264 N N . TRP B 1 53 ? -0.938 11.484 -15.719 1 97.62 53 TRP B N 1
ATOM 3265 C CA . TRP B 1 53 ? -0.399 12.617 -16.469 1 97.62 53 TRP B CA 1
ATOM 3266 C C . TRP B 1 53 ? -0.007 13.75 -15.523 1 97.62 53 TRP B C 1
ATOM 3268 O O . TRP B 1 53 ? -0.443 13.789 -14.375 1 97.62 53 TRP B O 1
ATOM 3278 N N . GLN B 1 54 ? 0.897 14.586 -16 1 98.25 54 GLN B N 1
ATOM 3279 C CA . GLN B 1 54 ? 1.354 15.766 -15.281 1 98.25 54 GLN B CA 1
ATOM 3280 C C . GLN B 1 54 ? 1.146 17.031 -16.109 1 98.25 54 GLN B C 1
ATOM 3282 O O . GLN B 1 54 ? 1.424 17.047 -17.312 1 98.25 54 GLN B O 1
ATOM 3287 N N . LEU B 1 55 ? 0.543 18.016 -15.539 1 98 55 LEU B N 1
ATOM 3288 C CA . LEU B 1 55 ? 0.56 19.359 -16.078 1 98 55 LEU B CA 1
ATOM 3289 C C . LEU B 1 55 ? 1.716 20.172 -15.484 1 98 55 LEU B C 1
ATOM 3291 O O . LEU B 1 55 ? 1.809 20.328 -14.266 1 98 55 LEU B O 1
ATOM 3295 N N . LEU B 1 56 ? 2.578 20.641 -16.359 1 97.56 56 LEU B N 1
ATOM 3296 C CA . LEU B 1 56 ? 3.701 21.469 -15.914 1 97.56 56 LEU B CA 1
ATOM 3297 C C . LEU B 1 56 ? 3.283 22.922 -15.766 1 97.56 56 LEU B C 1
ATOM 3299 O O . LEU B 1 56 ? 2.797 23.531 -16.719 1 97.56 56 LEU B O 1
ATOM 3303 N N . GLY B 1 57 ? 3.365 23.438 -14.555 1 95.56 57 GLY B N 1
ATOM 3304 C CA . GLY B 1 57 ? 2.994 24.828 -14.273 1 95.56 57 GLY B CA 1
ATOM 3305 C C . GLY B 1 57 ? 3.057 25.172 -12.797 1 95.56 57 GLY B C 1
ATOM 3306 O O . GLY B 1 57 ? 3.141 24.266 -11.953 1 95.56 57 GLY B O 1
ATOM 3307 N N . ALA B 1 58 ? 3.031 26.469 -12.594 1 94.88 58 ALA B N 1
ATOM 3308 C CA . ALA B 1 58 ? 2.967 26.922 -11.211 1 94.88 58 ALA B CA 1
ATOM 3309 C C . ALA B 1 58 ? 1.655 26.5 -10.555 1 94.88 58 ALA B C 1
ATOM 3311 O O . ALA B 1 58 ? 0.636 26.344 -11.227 1 94.88 58 ALA B O 1
ATOM 3312 N N . TYR B 1 59 ? 1.641 26.422 -9.266 1 90.94 59 TYR B N 1
ATOM 3313 C CA . TYR B 1 59 ? 0.497 25.953 -8.492 1 90.94 59 TYR B CA 1
ATOM 3314 C C . TYR B 1 59 ? -0.684 26.906 -8.625 1 90.94 59 TYR B C 1
ATOM 3316 O O . TYR B 1 59 ? -1.84 26.5 -8.5 1 90.94 59 TYR B O 1
ATOM 3324 N N . ASN B 1 60 ? -0.306 28.172 -8.805 1 91.69 60 ASN B N 1
ATOM 3325 C CA . ASN B 1 60 ? -1.359 29.172 -8.859 1 91.69 60 ASN B CA 1
ATOM 3326 C C . ASN B 1 60 ? -1.576 29.672 -10.289 1 91.69 60 ASN B C 1
ATOM 3328 O O . ASN B 1 60 ? -2.189 30.734 -10.492 1 91.69 60 ASN B O 1
ATOM 3332 N N . ASP B 1 61 ? -1.037 28.953 -11.297 1 93.94 61 ASP B N 1
ATOM 3333 C CA . ASP B 1 61 ? -1.254 29.328 -12.695 1 93.94 61 ASP B CA 1
ATOM 3334 C C . ASP B 1 61 ? -2.705 29.094 -13.102 1 93.94 61 ASP B C 1
ATOM 3336 O O . ASP B 1 61 ? -3.162 27.938 -13.156 1 93.94 61 ASP B O 1
ATOM 3340 N N . PRO B 1 62 ? -3.379 30.203 -13.438 1 93.06 62 PRO B N 1
ATOM 3341 C CA . PRO B 1 62 ? -4.805 30.062 -13.734 1 93.06 62 PRO B CA 1
ATOM 3342 C C . PRO B 1 62 ? -5.07 29.141 -14.922 1 93.06 62 PRO B C 1
ATOM 3344 O O . PRO B 1 62 ? -6.039 28.375 -14.906 1 93.06 62 PRO B O 1
ATOM 3347 N N . GLU B 1 63 ? -4.238 29.203 -15.867 1 95.19 63 GLU B N 1
ATOM 3348 C CA . GLU B 1 63 ? -4.426 28.359 -17.047 1 95.19 63 GLU B CA 1
ATOM 3349 C C . GLU B 1 63 ? -4.227 26.891 -16.703 1 95.19 63 GLU B C 1
ATOM 3351 O O . GLU B 1 63 ? -5.008 26.031 -17.141 1 95.19 63 GLU B O 1
ATOM 3356 N N . ALA B 1 64 ? -3.174 26.625 -15.992 1 95.94 64 ALA B N 1
ATOM 3357 C CA . ALA B 1 64 ? -2.896 25.25 -15.578 1 95.94 64 ALA B CA 1
ATOM 3358 C C . ALA B 1 64 ? -4.012 24.703 -14.688 1 95.94 64 ALA B C 1
ATOM 3360 O O . ALA B 1 64 ? -4.418 23.547 -14.828 1 95.94 64 ALA B O 1
ATOM 3361 N N . LEU B 1 65 ? -4.473 25.531 -13.844 1 95.5 65 LEU B N 1
ATOM 3362 C CA . LEU B 1 65 ? -5.547 25.141 -12.938 1 95.5 65 LEU B CA 1
ATOM 3363 C C . LEU B 1 65 ? -6.832 24.859 -13.703 1 95.5 65 LEU B C 1
ATOM 3365 O O . LEU B 1 65 ? -7.559 23.906 -13.383 1 95.5 65 LEU B O 1
ATOM 3369 N N . GLU B 1 66 ? -7.102 25.656 -14.664 1 95.62 66 GLU B N 1
ATOM 3370 C CA . GLU B 1 66 ? -8.273 25.422 -15.5 1 95.62 66 GLU B CA 1
ATOM 3371 C C . GLU B 1 66 ? -8.164 24.094 -16.25 1 95.62 66 GLU B C 1
ATOM 3373 O O . GLU B 1 66 ? -9.141 23.359 -16.359 1 95.62 66 GLU B O 1
ATOM 3378 N N . LYS B 1 67 ? -6.992 23.844 -16.781 1 97.12 67 LYS B N 1
ATOM 3379 C CA . LYS B 1 67 ? -6.754 22.578 -17.469 1 97.12 67 LYS B CA 1
ATOM 3380 C C . LYS B 1 67 ? -6.953 21.406 -16.531 1 97.12 67 LYS B C 1
ATOM 3382 O O . LYS B 1 67 ? -7.551 20.391 -16.906 1 97.12 67 LYS B O 1
ATOM 3387 N N . LEU B 1 68 ? -6.453 21.516 -15.359 1 97.06 68 LEU B N 1
ATOM 3388 C CA . LEU B 1 68 ? -6.629 20.469 -14.352 1 97.06 68 LEU B CA 1
ATOM 3389 C C . LEU B 1 68 ? -8.109 20.25 -14.047 1 97.06 68 LEU B C 1
ATOM 3391 O O . LEU B 1 68 ? -8.57 19.109 -13.984 1 97.06 68 LEU B O 1
ATOM 3395 N N . ALA B 1 69 ? -8.828 21.328 -13.883 1 95.31 69 ALA B N 1
ATOM 3396 C CA . ALA B 1 69 ? -10.25 21.281 -13.555 1 95.31 69 ALA B CA 1
ATOM 3397 C C . ALA B 1 69 ? -11.047 20.594 -14.664 1 95.31 69 ALA B C 1
ATOM 3399 O O . ALA B 1 69 ? -12.023 19.891 -14.383 1 95.31 69 ALA B O 1
ATOM 3400 N N . LYS B 1 70 ? -10.633 20.75 -15.867 1 95.75 70 LYS B N 1
ATOM 3401 C CA . LYS B 1 70 ? -11.344 20.172 -17.016 1 95.75 70 LYS B CA 1
ATOM 3402 C C . LYS B 1 70 ? -11.078 18.688 -17.141 1 95.75 70 LYS B C 1
ATOM 3404 O O . LYS B 1 70 ? -11.891 17.953 -17.703 1 95.75 70 LYS B O 1
ATOM 3409 N N . ARG B 1 71 ? -10.023 18.234 -16.531 1 96.88 71 ARG B N 1
ATOM 3410 C CA . ARG B 1 71 ? -9.594 16.859 -16.781 1 96.88 71 ARG B CA 1
ATOM 3411 C C . ARG B 1 71 ? -9.82 15.984 -15.547 1 96.88 71 ARG B C 1
ATOM 3413 O O . ARG B 1 71 ? -9.617 14.773 -15.594 1 96.88 71 ARG B O 1
ATOM 3420 N N . ALA B 1 72 ? -10.141 16.562 -14.43 1 97.19 72 ALA B N 1
ATOM 3421 C CA . ALA B 1 72 ? -10.32 15.82 -13.188 1 97.19 72 ALA B CA 1
ATOM 3422 C C . ALA B 1 72 ? -11.734 15.992 -12.641 1 97.19 72 ALA B C 1
ATOM 3424 O O . ALA B 1 72 ? -12.32 17.062 -12.766 1 97.19 72 ALA B O 1
ATOM 3425 N N . GLN B 1 73 ? -12.242 14.984 -12.023 1 96.75 73 GLN B N 1
ATOM 3426 C CA . GLN B 1 73 ? -13.562 15.07 -11.406 1 96.75 73 GLN B CA 1
ATOM 3427 C C . GLN B 1 73 ? -13.492 15.727 -10.031 1 96.75 73 GLN B C 1
ATOM 3429 O O . GLN B 1 73 ? -14.438 16.391 -9.602 1 96.75 73 GLN B O 1
ATOM 3434 N N . VAL B 1 74 ? -12.375 15.5 -9.312 1 96.62 74 VAL B N 1
ATOM 3435 C CA . VAL B 1 74 ? -12.117 16.156 -8.039 1 96.62 74 VAL B CA 1
ATOM 3436 C C . VAL B 1 74 ? -10.664 16.625 -7.984 1 96.62 74 VAL B C 1
ATOM 3438 O O . VAL B 1 74 ? -9.789 16.047 -8.617 1 96.62 74 VAL B O 1
ATOM 3441 N N . ILE B 1 75 ? -10.477 17.688 -7.266 1 96.25 75 ILE B N 1
ATOM 3442 C CA . ILE B 1 75 ? -9.141 18.25 -7.117 1 96.25 75 ILE B CA 1
ATOM 3443 C C . ILE B 1 75 ? -8.797 18.391 -5.637 1 96.25 75 ILE B C 1
ATOM 3445 O O . ILE B 1 75 ? -9.633 18.812 -4.832 1 96.25 75 ILE B O 1
ATOM 3449 N N . THR B 1 76 ? -7.645 17.953 -5.273 1 95.94 76 THR B N 1
ATOM 3450 C CA . THR B 1 76 ? -7.09 18.156 -3.939 1 95.94 76 THR B CA 1
ATOM 3451 C C . THR B 1 76 ? -5.723 18.828 -4.016 1 95.94 76 THR B C 1
ATOM 3453 O O . THR B 1 76 ? -5.242 19.141 -5.105 1 95.94 76 THR B O 1
ATOM 3456 N N . TYR B 1 77 ? -5.168 19.156 -2.859 1 92 77 TYR B N 1
ATOM 3457 C CA . TYR B 1 77 ? -3.865 19.812 -2.807 1 92 77 TYR B CA 1
ATOM 3458 C C . TYR B 1 77 ? -2.998 19.219 -1.703 1 92 77 TYR B C 1
ATOM 3460 O O . TYR B 1 77 ? -3.516 18.703 -0.707 1 92 77 TYR B O 1
ATOM 3468 N N . GLU B 1 78 ? -1.708 19.312 -1.86 1 84.25 78 GLU B N 1
ATOM 3469 C CA . GLU B 1 78 ? -0.788 18.609 -0.968 1 84.25 78 GLU B CA 1
ATOM 3470 C C . GLU B 1 78 ? -0.19 19.562 0.063 1 84.25 78 GLU B C 1
ATOM 3472 O O . GLU B 1 78 ? 0.332 19.125 1.091 1 84.25 78 GLU B O 1
ATOM 3477 N N . PHE B 1 79 ? -0.217 20.875 -0.184 1 76.19 79 PHE B N 1
ATOM 3478 C CA . PHE B 1 79 ? 0.564 21.766 0.676 1 76.19 79 PHE B CA 1
ATOM 3479 C C . PHE B 1 79 ? -0.332 22.781 1.359 1 76.19 79 PHE B C 1
ATOM 3481 O O . PHE B 1 79 ? -1.395 23.125 0.839 1 76.19 79 PHE B O 1
ATOM 3488 N N . GLU B 1 80 ? 0.213 23.266 2.406 1 72.38 80 GLU B N 1
ATOM 3489 C CA . GLU B 1 80 ? -0.525 24.172 3.291 1 72.38 80 GLU B CA 1
ATOM 3490 C C . GLU B 1 80 ? -0.571 25.578 2.729 1 72.38 80 GLU B C 1
ATOM 3492 O O . GLU B 1 80 ? -1.404 26.391 3.139 1 72.38 80 GLU B O 1
ATOM 3497 N N . HIS B 1 81 ? 0.254 25.859 1.737 1 74.31 81 HIS B N 1
ATOM 3498 C CA . HIS B 1 81 ? 0.302 27.234 1.254 1 74.31 81 HIS B CA 1
ATOM 3499 C C . HIS B 1 81 ? -0.301 27.344 -0.142 1 74.31 81 HIS B C 1
ATOM 3501 O O . HIS B 1 81 ? 0.082 28.219 -0.917 1 74.31 81 HIS B O 1
ATOM 3507 N N . ALA B 1 82 ? -1.166 26.391 -0.38 1 80.25 82 ALA B N 1
ATOM 3508 C CA . ALA B 1 82 ? -1.881 26.5 -1.649 1 80.25 82 ALA B CA 1
ATOM 3509 C C . ALA B 1 82 ? -2.582 27.859 -1.765 1 80.25 82 ALA B C 1
ATOM 3511 O O . ALA B 1 82 ? -3.064 28.406 -0.768 1 80.25 82 ALA B O 1
ATOM 3512 N N . ASP B 1 83 ? -2.639 28.375 -2.92 1 87.88 83 ASP B N 1
ATOM 3513 C CA . ASP B 1 83 ? -3.178 29.703 -3.168 1 87.88 83 ASP B CA 1
ATOM 3514 C C . ASP B 1 83 ? -4.703 29.703 -3.086 1 87.88 83 ASP B C 1
ATOM 3516 O O . ASP B 1 83 ? -5.383 29.328 -4.039 1 87.88 83 ASP B O 1
ATOM 3520 N N . VAL B 1 84 ? -5.16 30.25 -2.057 1 90.19 84 VAL B N 1
ATOM 3521 C CA . VAL B 1 84 ? -6.594 30.25 -1.774 1 90.19 84 VAL B CA 1
ATOM 3522 C C . VAL B 1 84 ? -7.34 30.984 -2.881 1 90.19 84 VAL B C 1
ATOM 3524 O O . VAL B 1 84 ? -8.375 30.516 -3.363 1 90.19 84 VAL B O 1
ATOM 3527 N N . ASP B 1 85 ? -6.82 32.125 -3.264 1 90.94 85 ASP B N 1
ATOM 3528 C CA . ASP B 1 85 ? -7.477 32.906 -4.293 1 90.94 85 ASP B CA 1
ATOM 3529 C C . ASP B 1 85 ? -7.531 32.156 -5.621 1 90.94 85 ASP B C 1
ATOM 3531 O O . ASP B 1 85 ? -8.562 32.156 -6.301 1 90.94 85 ASP B O 1
ATOM 3535 N N . ALA B 1 86 ? -6.461 31.531 -5.93 1 90.31 86 ALA B N 1
ATOM 3536 C CA . ALA B 1 86 ? -6.406 30.766 -7.172 1 90.31 86 ALA B CA 1
ATOM 3537 C C . ALA B 1 86 ? -7.402 29.609 -7.148 1 90.31 86 ALA B C 1
ATOM 3539 O O . ALA B 1 86 ? -8.086 29.359 -8.141 1 90.31 86 ALA B O 1
ATOM 3540 N N . LEU B 1 87 ? -7.477 28.953 -6.035 1 90.81 87 LEU B N 1
ATOM 3541 C CA . LEU B 1 87 ? -8.391 27.828 -5.895 1 90.81 87 LEU B CA 1
ATOM 3542 C C . LEU B 1 87 ? -9.844 28.297 -5.949 1 90.81 87 LEU B C 1
ATOM 3544 O O . LEU B 1 87 ? -10.68 27.656 -6.59 1 90.81 87 LEU B O 1
ATOM 3548 N N . THR B 1 88 ? -10.094 29.391 -5.316 1 90.38 88 THR B N 1
ATOM 3549 C CA . THR B 1 88 ? -11.438 29.953 -5.297 1 90.38 88 THR B CA 1
ATOM 3550 C C . THR B 1 88 ? -11.883 30.344 -6.703 1 90.38 88 THR B C 1
ATOM 3552 O O . THR B 1 88 ? -13.047 30.141 -7.066 1 90.38 88 THR B O 1
ATOM 3555 N N . ALA B 1 89 ? -10.969 30.766 -7.434 1 89.06 89 ALA B N 1
ATOM 3556 C CA . ALA B 1 89 ? -11.266 31.266 -8.773 1 89.06 89 ALA B CA 1
ATOM 3557 C C . ALA B 1 89 ? -11.727 30.125 -9.688 1 89.06 89 ALA B C 1
ATOM 3559 O O . ALA B 1 89 ? -12.445 30.359 -10.664 1 89.06 89 ALA B O 1
ATOM 3560 N N . ILE B 1 90 ? -11.367 28.922 -9.328 1 88.62 90 ILE B N 1
ATOM 3561 C CA . ILE B 1 90 ? -11.688 27.844 -10.25 1 88.62 90 ILE B CA 1
ATOM 3562 C C . ILE B 1 90 ? -12.789 26.969 -9.648 1 88.62 90 ILE B C 1
ATOM 3564 O O . ILE B 1 90 ? -13.141 25.922 -10.211 1 88.62 90 ILE B O 1
ATOM 3568 N N . GLN B 1 91 ? -13.312 27.297 -8.578 1 88.75 91 GLN B N 1
ATOM 3569 C CA . GLN B 1 91 ? -14.305 26.484 -7.883 1 88.75 91 GLN B CA 1
ATOM 3570 C C . GLN B 1 91 ? -15.547 26.281 -8.742 1 88.75 91 GLN B C 1
ATOM 3572 O O . GLN B 1 91 ? -16.25 25.281 -8.586 1 88.75 91 GLN B O 1
ATOM 3577 N N . HIS B 1 92 ? -15.805 27.188 -9.609 1 88.31 92 HIS B N 1
ATOM 3578 C CA . HIS B 1 92 ? -16.969 27.062 -10.484 1 88.31 92 HIS B CA 1
ATOM 3579 C C . HIS B 1 92 ? -16.703 26.031 -11.594 1 88.31 92 HIS B C 1
ATOM 3581 O O . HIS B 1 92 ? -17.641 25.562 -12.234 1 88.31 92 HIS B O 1
ATOM 3587 N N . LEU B 1 93 ? -15.461 25.656 -11.844 1 89 93 LEU B N 1
ATOM 3588 C CA . LEU B 1 93 ? -15.062 24.734 -12.891 1 89 93 LEU B CA 1
ATOM 3589 C C . LEU B 1 93 ? -14.695 23.375 -12.305 1 89 93 LEU B C 1
ATOM 3591 O O . LEU B 1 93 ? -14.695 22.359 -13.016 1 89 93 LEU B O 1
ATOM 3595 N N . ALA B 1 94 ? -14.297 23.406 -11.07 1 87.12 94 ALA B N 1
ATOM 3596 C CA . ALA B 1 94 ? -13.703 22.219 -10.469 1 87.12 94 ALA B CA 1
ATOM 3597 C C . ALA B 1 94 ? -14.398 21.875 -9.156 1 87.12 94 ALA B C 1
ATOM 3599 O O . ALA B 1 94 ? -14.82 22.766 -8.414 1 87.12 94 ALA B O 1
ATOM 3600 N N . ASN B 1 95 ? -14.5 20.594 -8.898 1 92 95 ASN B N 1
ATOM 3601 C CA . ASN B 1 95 ? -14.938 20.125 -7.586 1 92 95 ASN B CA 1
ATOM 3602 C C . ASN B 1 95 ? -13.766 19.969 -6.625 1 92 95 ASN B C 1
ATOM 3604 O O . ASN B 1 95 ? -12.93 19.078 -6.793 1 92 95 ASN B O 1
ATOM 3608 N N . ILE B 1 96 ? -13.656 20.875 -5.727 1 93.75 96 ILE B N 1
ATOM 3609 C CA . ILE B 1 96 ? -12.648 20.859 -4.668 1 93.75 96 ILE B CA 1
ATOM 3610 C C . ILE B 1 96 ? -13.328 20.594 -3.324 1 93.75 96 ILE B C 1
ATOM 3612 O O . ILE B 1 96 ? -13.609 21.531 -2.566 1 93.75 96 ILE B O 1
ATOM 3616 N N . PRO B 1 97 ? -13.461 19.328 -2.994 1 93.88 97 PRO B N 1
ATOM 3617 C CA . PRO B 1 97 ? -14.344 18.984 -1.877 1 93.88 97 PRO B CA 1
ATOM 3618 C C . PRO B 1 97 ? -13.844 19.516 -0.539 1 93.88 97 PRO B C 1
ATOM 3620 O O . PRO B 1 97 ? -14.648 19.797 0.358 1 93.88 97 PRO B O 1
ATOM 3623 N N . GLN B 1 98 ? -12.609 19.703 -0.346 1 92.94 98 GLN B N 1
ATOM 3624 C CA . GLN B 1 98 ? -12.039 20.203 0.903 1 92.94 98 GLN B CA 1
ATOM 3625 C C . GLN B 1 98 ? -12.422 21.656 1.134 1 92.94 98 GLN B C 1
ATOM 3627 O O . GLN B 1 98 ? -12.383 22.141 2.266 1 92.94 98 GLN B O 1
ATOM 3632 N N . GLY B 1 99 ? -12.773 22.281 0.024 1 88.88 99 GLY B N 1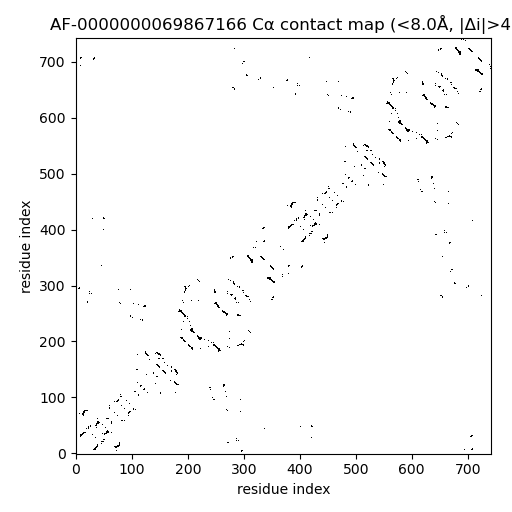
ATOM 3633 C CA . GLY B 1 99 ? -13.031 23.703 0.12 1 88.88 99 GLY B CA 1
ATOM 3634 C C . GLY B 1 99 ? -11.773 24.531 0.363 1 88.88 99 GLY B C 1
ATOM 3635 O O . GLY B 1 99 ? -10.664 23.984 0.373 1 88.88 99 GLY B O 1
ATOM 3636 N N . THR B 1 100 ? -11.961 25.828 0.559 1 90.25 100 THR B N 1
ATOM 3637 C CA . THR B 1 100 ? -10.82 26.703 0.738 1 90.25 100 THR B CA 1
ATOM 3638 C C . THR B 1 100 ? -10.859 27.375 2.109 1 90.25 100 THR B C 1
ATOM 3640 O O . THR B 1 100 ? -9.875 27.984 2.543 1 90.25 100 THR B O 1
ATOM 3643 N N . ASP B 1 101 ? -11.938 27.156 2.848 1 90.75 101 ASP B N 1
ATOM 3644 C CA . ASP B 1 101 ? -12.109 27.844 4.125 1 90.75 101 ASP B CA 1
ATOM 3645 C C . ASP B 1 101 ? -11.055 27.406 5.133 1 90.75 101 ASP B C 1
ATOM 3647 O O . ASP B 1 101 ? -10.375 28.25 5.73 1 90.75 101 ASP B O 1
ATOM 3651 N N . ILE B 1 102 ? -10.953 26.141 5.324 1 90.62 102 ILE B N 1
ATOM 3652 C CA . ILE B 1 102 ? -10.008 25.641 6.32 1 90.62 102 ILE B CA 1
ATOM 3653 C C . ILE B 1 102 ? -8.578 25.984 5.895 1 90.62 102 ILE B C 1
ATOM 3655 O O . ILE B 1 102 ? -7.719 26.234 6.738 1 90.62 102 ILE B O 1
ATOM 3659 N N . LEU B 1 103 ? -8.367 25.984 4.574 1 91.44 103 LEU B N 1
ATOM 3660 C CA . LEU B 1 103 ? -7.066 26.391 4.059 1 91.44 103 LEU B CA 1
ATOM 3661 C C . LEU B 1 103 ? -6.77 27.844 4.418 1 91.44 103 LEU B C 1
ATOM 3663 O O . LEU B 1 103 ? -5.672 28.156 4.883 1 91.44 103 LEU B O 1
ATOM 3667 N N . ALA B 1 104 ? -7.727 28.641 4.262 1 91.88 104 ALA B N 1
ATOM 3668 C CA . ALA B 1 104 ? -7.594 30.047 4.602 1 91.88 104 ALA B CA 1
ATOM 3669 C C . ALA B 1 104 ? -7.352 30.234 6.098 1 91.88 104 ALA B C 1
ATOM 3671 O O . ALA B 1 104 ? -6.469 31 6.5 1 91.88 104 ALA B O 1
ATOM 3672 N N . ILE B 1 105 ? -8.062 29.531 6.852 1 92.69 105 ILE B N 1
ATOM 3673 C CA . ILE B 1 105 ? -7.969 29.609 8.305 1 92.69 105 ILE B CA 1
ATOM 3674 C C . ILE B 1 105 ? -6.562 29.219 8.758 1 92.69 105 ILE B C 1
ATOM 3676 O O . ILE B 1 105 ? -5.941 29.938 9.555 1 92.69 105 ILE B O 1
ATOM 3680 N N . THR B 1 106 ? -6.035 28.172 8.195 1 92.31 106 THR B N 1
ATOM 3681 C CA . THR B 1 106 ? -4.785 27.594 8.695 1 92.31 106 THR B CA 1
ATOM 3682 C C . THR B 1 106 ? -3.586 28.344 8.117 1 92.31 106 THR B C 1
ATOM 3684 O O . THR B 1 106 ? -2.457 28.172 8.578 1 92.31 106 THR B O 1
ATOM 3687 N N . GLN B 1 107 ? -3.807 29.234 7.16 1 91.12 107 GLN B N 1
ATOM 3688 C CA . GLN B 1 107 ? -2.709 30 6.582 1 91.12 107 GLN B CA 1
ATOM 3689 C C . GLN B 1 107 ? -2.496 31.312 7.332 1 91.12 107 GLN B C 1
ATOM 3691 O O . GLN B 1 107 ? -1.516 32.031 7.094 1 91.12 107 GLN B O 1
ATOM 3696 N N . ASP B 1 108 ? -3.381 31.609 8.227 1 92 108 ASP B N 1
ATOM 3697 C CA . ASP B 1 108 ? -3.299 32.781 9.094 1 92 108 ASP B CA 1
ATOM 3698 C C . ASP B 1 108 ? -3.373 32.375 10.57 1 92 108 ASP B C 1
ATOM 3700 O O . ASP B 1 108 ? -4.414 31.922 11.039 1 92 108 ASP B O 1
ATOM 3704 N N . ARG B 1 109 ? -2.293 32.688 11.25 1 93.56 109 ARG B N 1
ATOM 3705 C CA . ARG B 1 109 ? -2.189 32.219 12.625 1 93.56 109 ARG B CA 1
ATOM 3706 C C . ARG B 1 109 ? -3.287 32.844 13.492 1 93.56 109 ARG B C 1
ATOM 3708 O O . ARG B 1 109 ? -3.785 32.188 14.414 1 93.56 109 ARG B O 1
ATOM 3715 N N . LEU B 1 110 ? -3.594 34.094 13.211 1 94.56 110 LEU B N 1
ATOM 3716 C CA . LEU B 1 110 ? -4.625 34.75 14.008 1 94.56 110 LEU B CA 1
ATOM 3717 C C . LEU B 1 110 ? -6 34.156 13.719 1 94.56 110 LEU B C 1
ATOM 3719 O O . LEU B 1 110 ? -6.805 33.969 14.633 1 94.56 110 LEU B O 1
ATOM 3723 N N . MET B 1 111 ? -6.242 33.875 12.477 1 94.56 111 MET B N 1
ATOM 3724 C CA . MET B 1 111 ? -7.504 33.219 12.117 1 94.56 111 MET B CA 1
ATOM 3725 C C . MET B 1 111 ? -7.598 31.828 12.727 1 94.56 111 MET B C 1
ATOM 3727 O O . MET B 1 111 ? -8.664 31.422 13.188 1 94.56 111 MET B O 1
ATOM 3731 N N . GLU B 1 112 ? -6.531 31.094 12.656 1 96.06 112 GLU B N 1
ATOM 3732 C CA . GLU B 1 112 ? -6.48 29.766 13.234 1 96.06 112 GLU B CA 1
ATOM 3733 C C . GLU B 1 112 ? -6.77 29.797 14.734 1 96.06 112 GLU B C 1
ATOM 3735 O O . GLU B 1 112 ? -7.562 29 15.234 1 96.06 112 GLU B O 1
ATOM 3740 N N . LYS B 1 113 ? -6.148 30.719 15.445 1 96.38 113 LYS B N 1
ATOM 3741 C CA . LYS B 1 113 ? -6.348 30.844 16.891 1 96.38 113 LYS B CA 1
ATOM 3742 C C . LYS B 1 113 ? -7.785 31.25 17.203 1 96.38 113 LYS B C 1
ATOM 3744 O O . LYS B 1 113 ? -8.391 30.719 18.141 1 96.38 113 LYS B O 1
ATOM 3749 N N . SER B 1 114 ? -8.289 32.219 16.438 1 96.5 114 SER B N 1
ATOM 3750 C CA . SER B 1 114 ? -9.672 32.656 16.625 1 96.5 114 SER B CA 1
ATOM 3751 C C . SER B 1 114 ? -10.633 31.469 16.422 1 96.5 114 SER B C 1
ATOM 3753 O O . SER B 1 114 ? -11.562 31.281 17.203 1 96.5 114 SER B O 1
ATOM 3755 N N . PHE B 1 115 ? -10.469 30.75 15.383 1 97.62 115 PHE B N 1
ATOM 3756 C CA . PHE B 1 115 ? -11.289 29.578 15.086 1 97.62 115 PHE B CA 1
ATOM 3757 C C . PHE B 1 115 ? -11.258 28.578 16.234 1 97.62 115 PHE B C 1
ATOM 3759 O O . PHE B 1 115 ? -12.305 28.078 16.656 1 97.62 115 PHE B O 1
ATOM 3766 N N . LEU B 1 116 ? -10.039 28.25 16.75 1 98.12 116 LEU B N 1
ATOM 3767 C CA . LEU B 1 116 ? -9.883 27.297 17.844 1 98.12 116 LEU B CA 1
ATOM 3768 C C . LEU B 1 116 ? -10.562 27.812 19.109 1 98.12 116 LEU B C 1
ATOM 3770 O O . LEU B 1 116 ? -11.258 27.047 19.797 1 98.12 116 LEU B O 1
ATOM 3774 N N . GLU B 1 117 ? -10.438 29.094 19.375 1 97.56 117 GLU B N 1
ATOM 3775 C CA . GLU B 1 117 ? -11.086 29.688 20.547 1 97.56 117 GLU B CA 1
ATOM 3776 C C . GLU B 1 117 ? -12.602 29.641 20.422 1 97.56 117 GLU B C 1
ATOM 3778 O O . GLU B 1 117 ? -13.297 29.328 21.391 1 97.56 117 GLU B O 1
ATOM 3783 N N . ASP B 1 118 ? -13.023 29.938 19.25 1 97.56 118 ASP B N 1
ATOM 3784 C CA . ASP B 1 118 ? -14.461 29.953 18.984 1 97.56 118 ASP B CA 1
ATOM 3785 C C . ASP B 1 118 ? -15.062 28.562 19.188 1 97.56 118 ASP B C 1
ATOM 3787 O O . ASP B 1 118 ? -16.266 28.422 19.422 1 97.56 118 ASP B O 1
ATOM 3791 N N . ASN B 1 119 ? -14.289 27.578 19.125 1 97.56 119 ASN B N 1
ATOM 3792 C CA . ASN B 1 119 ? -14.75 26.203 19.312 1 97.56 119 ASN B CA 1
ATOM 3793 C C . ASN B 1 119 ? -14.336 25.672 20.688 1 97.56 119 ASN B C 1
ATOM 3795 O O . ASN B 1 119 ? -14.312 24.453 20.891 1 97.56 119 ASN B O 1
ATOM 3799 N N . ASN B 1 120 ? -13.898 26.516 21.562 1 97.56 120 ASN B N 1
ATOM 3800 C CA . ASN B 1 120 ? -13.562 26.234 22.953 1 97.56 120 ASN B CA 1
ATOM 3801 C C . ASN B 1 120 ? -12.406 25.25 23.062 1 97.56 120 ASN B C 1
ATOM 3803 O O . ASN B 1 120 ? -12.422 24.328 23.891 1 97.56 120 ASN B O 1
ATOM 3807 N N . ILE B 1 121 ? -11.547 25.344 22.156 1 98.06 121 ILE B N 1
ATOM 3808 C CA . ILE B 1 121 ? -10.328 24.531 22.172 1 98.06 121 ILE B CA 1
ATOM 3809 C C . ILE B 1 121 ? -9.219 25.281 22.906 1 98.06 121 ILE B C 1
ATOM 3811 O O . ILE B 1 121 ? -8.969 26.453 22.625 1 98.06 121 ILE B O 1
ATOM 3815 N N . VAL B 1 122 ? -8.586 24.656 23.859 1 97.94 122 VAL B N 1
ATOM 3816 C CA . VAL B 1 122 ? -7.535 25.266 24.656 1 97.94 122 VAL B CA 1
ATOM 3817 C C . VAL B 1 122 ? -6.273 25.453 23.828 1 97.94 122 VAL B C 1
ATOM 3819 O O . VAL B 1 122 ? -5.785 24.5 23.219 1 97.94 122 VAL B O 1
ATOM 3822 N N . ILE B 1 123 ? -5.75 26.672 23.734 1 98.06 123 ILE B N 1
ATOM 3823 C CA . ILE B 1 123 ? -4.512 27.016 23.031 1 98.06 123 ILE B CA 1
ATOM 3824 C C . ILE B 1 123 ? -3.621 27.844 23.953 1 98.06 123 ILE B C 1
ATOM 3826 O O . ILE B 1 123 ? -4.047 28.266 25.031 1 98.06 123 ILE B O 1
ATOM 3830 N N . ALA B 1 124 ? -2.379 28.047 23.562 1 97.19 124 ALA B N 1
ATOM 3831 C CA . ALA B 1 124 ? -1.484 28.906 24.344 1 97.19 124 ALA B CA 1
ATOM 3832 C C . ALA B 1 124 ? -2.018 30.328 24.422 1 97.19 124 ALA B C 1
ATOM 3834 O O . ALA B 1 124 ? -2.529 30.859 23.422 1 97.19 124 ALA B O 1
ATOM 3835 N N . PRO B 1 125 ? -1.894 30.922 25.594 1 97.06 125 PRO B N 1
ATOM 3836 C CA . PRO B 1 125 ? -2.213 32.344 25.641 1 97.06 125 PRO B CA 1
ATOM 3837 C C . PRO B 1 125 ? -1.445 33.156 24.609 1 97.06 125 PRO B C 1
ATOM 3839 O O . PRO B 1 125 ? -0.268 32.875 24.344 1 97.06 125 PRO B O 1
ATOM 3842 N N . TYR B 1 126 ? -2.17 34.094 24 1 97.12 126 TYR B N 1
ATOM 3843 C CA . TYR B 1 126 ? -1.503 34.844 22.938 1 97.12 126 TYR B CA 1
ATOM 3844 C C . TYR B 1 126 ? -2.031 36.281 22.875 1 97.12 126 TYR B C 1
ATOM 3846 O O . TYR B 1 126 ? -3.035 36.594 23.5 1 97.12 126 TYR B O 1
ATOM 3854 N N . ALA B 1 127 ? -1.263 37.125 22.141 1 96.44 127 ALA B N 1
ATOM 3855 C CA . ALA B 1 127 ? -1.649 38.5 21.859 1 96.44 127 ALA B CA 1
ATOM 3856 C C . ALA B 1 127 ? -1.281 38.906 20.422 1 96.44 127 ALA B C 1
ATOM 3858 O O . ALA B 1 127 ? -0.252 38.469 19.906 1 96.44 127 ALA B O 1
ATOM 3859 N N . THR B 1 128 ? -2.131 39.719 19.859 1 95.5 128 THR B N 1
ATOM 3860 C CA . THR B 1 128 ? -1.847 40.281 18.531 1 95.5 128 THR B CA 1
ATOM 3861 C C . THR B 1 128 ? -0.895 41.469 18.625 1 95.5 128 THR B C 1
ATOM 3863 O O . THR B 1 128 ? -1.1 42.375 19.422 1 95.5 128 THR B O 1
ATOM 3866 N N . ILE B 1 129 ? 0.117 41.375 17.797 1 94.56 129 ILE B N 1
ATOM 3867 C CA . ILE B 1 129 ? 1.105 42.438 17.797 1 94.56 129 ILE B CA 1
ATOM 3868 C C . ILE B 1 129 ? 1.073 43.156 16.453 1 94.56 129 ILE B C 1
ATOM 3870 O O . ILE B 1 129 ? 1.479 42.594 15.43 1 94.56 129 ILE B O 1
ATOM 3874 N N . VAL B 1 130 ? 0.646 44.375 16.469 1 91.38 130 VAL B N 1
ATOM 3875 C CA . VAL B 1 130 ? 0.546 45.125 15.234 1 91.38 130 VAL B CA 1
ATOM 3876 C C . VAL B 1 130 ? 1.695 46.156 15.148 1 91.38 130 VAL B C 1
ATOM 3878 O O . VAL B 1 130 ? 2.172 46.469 14.062 1 91.38 130 VAL B O 1
ATOM 3881 N N . SER B 1 131 ? 2.109 46.656 16.359 1 88.88 131 SER B N 1
ATOM 3882 C CA . SER B 1 131 ? 3.217 47.625 16.422 1 88.88 131 SER B CA 1
ATOM 3883 C C . SER B 1 131 ? 4.18 47.25 17.547 1 88.88 131 SER B C 1
ATOM 3885 O O . SER B 1 131 ? 3.822 46.5 18.469 1 88.88 131 SER B O 1
ATOM 3887 N N . PRO B 1 132 ? 5.367 47.75 17.406 1 86.12 132 PRO B N 1
ATOM 3888 C CA . PRO B 1 132 ? 6.355 47.438 18.453 1 86.12 132 PRO B CA 1
ATOM 3889 C C . PRO B 1 132 ? 5.859 47.812 19.859 1 86.12 132 PRO B C 1
ATOM 3891 O O . PRO B 1 132 ? 6.246 47.188 20.844 1 86.12 132 PRO B O 1
ATOM 3894 N N . THR B 1 133 ? 5.008 48.812 19.859 1 87.94 133 THR B N 1
ATOM 3895 C CA . THR B 1 133 ? 4.547 49.281 21.156 1 87.94 133 THR B CA 1
ATOM 3896 C C . THR B 1 133 ? 3.613 48.281 21.812 1 87.94 133 THR B C 1
ATOM 3898 O O . THR B 1 133 ? 3.404 48.312 23.031 1 87.94 133 THR B O 1
ATOM 3901 N N . ASP B 1 134 ? 3.084 47.406 21.047 1 91.5 134 ASP B N 1
ATOM 3902 C CA . ASP B 1 134 ? 2.164 46.406 21.547 1 91.5 134 ASP B CA 1
ATOM 3903 C C . ASP B 1 134 ? 2.912 45.312 22.328 1 91.5 134 ASP B C 1
ATOM 3905 O O . ASP B 1 134 ? 2.32 44.594 23.141 1 91.5 134 ASP B O 1
ATOM 3909 N N . ILE B 1 135 ? 4.164 45.094 22.047 1 89.25 135 ILE B N 1
ATOM 3910 C CA . ILE B 1 135 ? 4.914 43.938 22.469 1 89.25 135 ILE B CA 1
ATOM 3911 C C . ILE B 1 135 ? 5.062 43.938 23.984 1 89.25 135 ILE B C 1
ATOM 3913 O O . ILE B 1 135 ? 4.844 42.906 24.656 1 89.25 135 ILE B O 1
ATOM 3917 N N . GLN B 1 136 ? 5.445 45.188 24.484 1 86.12 136 GLN B N 1
ATOM 3918 C CA . GLN B 1 136 ? 5.684 45.25 25.922 1 86.12 136 GLN B CA 1
ATOM 3919 C C . GLN B 1 136 ? 4.41 44.938 26.703 1 86.12 136 GLN B C 1
ATOM 3921 O O . GLN B 1 136 ? 4.43 44.188 27.672 1 86.12 136 GLN B O 1
ATOM 3926 N N . GLU B 1 137 ? 3.338 45.562 26.297 1 90.94 137 GLU B N 1
ATOM 3927 C CA . GLU B 1 137 ? 2.059 45.312 26.953 1 90.94 137 GLU B CA 1
ATOM 3928 C C . GLU B 1 137 ? 1.686 43.844 26.875 1 90.94 137 GLU B C 1
ATOM 3930 O O . GLU B 1 137 ? 1.18 43.281 27.859 1 90.94 137 GLU B O 1
ATOM 3935 N N . ALA B 1 138 ? 1.843 43.281 25.766 1 93.88 138 ALA B N 1
ATOM 3936 C CA . ALA B 1 138 ? 1.532 41.875 25.562 1 93.88 138 ALA B CA 1
ATOM 3937 C C . ALA B 1 138 ? 2.393 41 26.469 1 93.88 138 ALA B C 1
ATOM 3939 O O . ALA B 1 138 ? 1.912 40 27.016 1 93.88 138 ALA B O 1
ATOM 3940 N N . ILE B 1 139 ? 3.617 41.312 26.641 1 93.94 139 ILE B N 1
ATOM 3941 C CA . ILE B 1 139 ? 4.551 40.531 27.469 1 93.94 139 ILE B CA 1
ATOM 3942 C C . ILE B 1 139 ? 4.121 40.594 28.938 1 93.94 139 ILE B C 1
ATOM 3944 O O . ILE B 1 139 ? 4.254 39.594 29.656 1 93.94 139 ILE B O 1
ATOM 3948 N N . ASP B 1 140 ? 3.625 41.719 29.328 1 93.31 140 ASP B N 1
ATOM 3949 C CA . ASP B 1 140 ? 3.164 41.844 30.703 1 93.31 140 ASP B CA 1
ATOM 3950 C C . ASP B 1 140 ? 2.072 40.844 31.031 1 93.31 140 ASP B C 1
ATOM 3952 O O . ASP B 1 140 ? 1.983 40.344 32.156 1 93.31 140 ASP B O 1
ATOM 3956 N N . GLY B 1 141 ? 1.325 40.531 30.156 1 93.62 141 GLY B N 1
ATOM 3957 C CA . GLY B 1 141 ? 0.245 39.594 30.328 1 93.62 141 GLY B CA 1
ATOM 3958 C C . GLY B 1 141 ? 0.68 38.156 30.125 1 93.62 141 GLY B C 1
ATOM 3959 O O . GLY B 1 141 ? 0.3 37.25 30.891 1 93.62 141 GLY B O 1
ATOM 3960 N N . ILE B 1 142 ? 1.461 37.812 29.141 1 95.5 142 ILE B N 1
ATOM 3961 C CA . ILE B 1 142 ? 1.834 36.469 28.703 1 95.5 142 ILE B CA 1
ATOM 3962 C C . ILE B 1 142 ? 3.055 35.969 29.484 1 95.5 142 ILE B C 1
ATOM 3964 O O . ILE B 1 142 ? 3.137 34.812 29.859 1 95.5 142 ILE B O 1
ATOM 3968 N N . GLY B 1 143 ? 4.02 36.906 29.672 1 94.44 143 GLY B N 1
ATOM 3969 C CA . GLY B 1 143 ? 5.254 36.594 30.359 1 94.44 143 GLY B CA 1
ATOM 3970 C C . GLY B 1 143 ? 6.297 35.938 29.469 1 94.44 143 GLY B C 1
ATOM 3971 O O . GLY B 1 143 ? 6.016 35.594 28.328 1 94.44 143 GLY B O 1
ATOM 3972 N N . TYR B 1 144 ? 7.578 35.844 30.047 1 95.25 144 TYR B N 1
ATOM 3973 C CA . TYR B 1 144 ? 8.672 35.125 29.422 1 95.25 144 TYR B CA 1
ATOM 3974 C C . TYR B 1 144 ? 8.758 33.688 29.938 1 95.25 144 TYR B C 1
ATOM 3976 O O . TYR B 1 144 ? 8.406 33.438 31.094 1 95.25 144 TYR B O 1
ATOM 3984 N N . PRO B 1 145 ? 9.227 32.75 29.219 1 96.44 145 PRO B N 1
ATOM 3985 C CA . PRO B 1 145 ? 9.531 32.844 27.797 1 96.44 145 PRO B CA 1
ATOM 3986 C C . PRO B 1 145 ? 8.273 32.875 26.922 1 96.44 145 PRO B C 1
ATOM 3988 O O . PRO B 1 145 ? 7.219 32.406 27.344 1 96.44 145 PRO B O 1
ATOM 3991 N N . CYS B 1 146 ? 8.344 33.562 25.812 1 96.81 146 CYS B N 1
ATOM 3992 C CA . CYS B 1 146 ? 7.27 33.594 24.828 1 96.81 146 CYS B CA 1
ATOM 3993 C C . CYS B 1 146 ? 7.828 33.594 23.406 1 96.81 146 CYS B C 1
ATOM 3995 O O . CYS B 1 146 ? 9.047 33.594 23.219 1 96.81 146 CYS B O 1
ATOM 3997 N N . ILE B 1 147 ? 6.977 33.375 22.469 1 94.88 147 ILE B N 1
ATOM 3998 C CA . ILE B 1 147 ? 7.418 33.25 21.094 1 94.88 147 ILE B CA 1
ATOM 3999 C C . ILE B 1 147 ? 6.645 34.219 20.203 1 94.88 147 ILE B C 1
ATOM 4001 O O . ILE B 1 147 ? 5.414 34.281 20.266 1 94.88 147 ILE B O 1
ATOM 4005 N N . LEU B 1 148 ? 7.402 35 19.438 1 94.62 148 LEU B N 1
ATOM 4006 C CA . LEU B 1 148 ? 6.84 35.906 18.438 1 94.62 148 LEU B CA 1
ATOM 4007 C C . LEU B 1 148 ? 6.828 35.281 17.062 1 94.62 148 LEU B C 1
ATOM 4009 O O . LEU B 1 148 ? 7.867 34.812 16.578 1 94.62 148 LEU B O 1
ATOM 4013 N N . LYS B 1 149 ? 5.582 35.219 16.469 1 93.06 149 LYS B N 1
ATOM 4014 C CA . LYS B 1 149 ? 5.441 34.562 15.172 1 93.06 149 LYS B CA 1
ATOM 4015 C C . LYS B 1 149 ? 4.762 35.5 14.172 1 93.06 149 LYS B C 1
ATOM 4017 O O . LYS B 1 149 ? 3.816 36.219 14.516 1 93.06 149 LYS B O 1
ATOM 4022 N N . ASN B 1 150 ? 5.379 35.5 13.031 1 91.56 150 ASN B N 1
ATOM 4023 C CA . ASN B 1 150 ? 4.66 36.156 11.961 1 91.56 150 ASN B CA 1
ATOM 4024 C C . ASN B 1 150 ? 3.363 35.438 11.602 1 91.56 150 ASN B C 1
ATOM 4026 O O . ASN B 1 150 ? 3.324 34.219 11.562 1 91.56 150 ASN B O 1
ATOM 4030 N N . THR B 1 151 ? 2.273 36.219 11.391 1 89.12 151 THR B N 1
ATOM 4031 C CA . THR B 1 151 ? 0.967 35.625 11.164 1 89.12 151 THR B CA 1
ATOM 4032 C C . THR B 1 151 ? 0.93 34.875 9.828 1 89.12 151 THR B C 1
ATOM 4034 O O . THR B 1 151 ? 0.192 33.906 9.664 1 89.12 151 THR B O 1
ATOM 4037 N N . ARG B 1 152 ? 1.546 35.375 8.758 1 78 152 ARG B N 1
ATOM 4038 C CA . ARG B 1 152 ? 1.418 34.844 7.406 1 78 152 ARG B CA 1
ATOM 4039 C C . ARG B 1 152 ? 2.705 34.156 6.973 1 78 152 ARG B C 1
ATOM 4041 O O . ARG B 1 152 ? 2.787 33.625 5.863 1 78 152 ARG B O 1
ATOM 4048 N N . GLY B 1 153 ? 3.643 34.125 7.809 1 69.56 153 GLY B N 1
ATOM 4049 C CA . GLY B 1 153 ? 4.953 33.656 7.398 1 69.56 153 GLY B CA 1
ATOM 4050 C C . GLY B 1 153 ? 5.535 32.625 8.352 1 69.56 153 GLY B C 1
ATOM 4051 O O . GLY B 1 153 ? 4.863 32.188 9.289 1 69.56 153 GLY B O 1
ATOM 4052 N N . GLU B 1 154 ? 6.734 32.062 8.055 1 71.31 154 GLU B N 1
ATOM 4053 C CA . GLU B 1 154 ? 7.387 31.047 8.867 1 71.31 154 GLU B CA 1
ATOM 4054 C C . GLU B 1 154 ? 8.352 31.672 9.867 1 71.31 154 GLU B C 1
ATOM 4056 O O . GLU B 1 154 ? 8.984 30.969 10.656 1 71.31 154 GLU B O 1
ATOM 4061 N N . GLY B 1 155 ? 8.312 32.938 9.992 1 82.38 155 GLY B N 1
ATOM 4062 C CA . GLY B 1 155 ? 9.273 33.531 10.906 1 82.38 155 GLY B CA 1
ATOM 4063 C C . GLY B 1 155 ? 8.828 33.5 12.352 1 82.38 155 GLY B C 1
ATOM 4064 O O . GLY B 1 155 ? 7.652 33.688 12.656 1 82.38 155 GLY B O 1
ATOM 4065 N N . ARG B 1 156 ? 9.766 33.094 13.156 1 90.06 156 ARG B N 1
ATOM 4066 C CA . ARG B 1 156 ? 9.477 33.062 14.586 1 90.06 156 ARG B CA 1
ATOM 4067 C C . ARG B 1 156 ? 10.711 33.469 15.398 1 90.06 156 ARG B C 1
ATOM 4069 O O . ARG B 1 156 ? 11.836 33.375 14.906 1 90.06 156 ARG B O 1
ATOM 4076 N N . TYR B 1 157 ? 10.5 34 16.547 1 92.06 157 TYR B N 1
ATOM 4077 C CA . TYR B 1 157 ? 11.57 34.375 17.453 1 92.06 157 TYR B CA 1
ATOM 4078 C C . TYR B 1 157 ? 11.18 34.125 18.906 1 92.06 157 TYR B C 1
ATOM 4080 O O . TYR B 1 157 ? 10.148 34.625 19.375 1 92.06 157 TYR B O 1
ATOM 4088 N N . VAL B 1 158 ? 11.984 33.375 19.578 1 93.31 158 VAL B N 1
ATOM 4089 C CA . VAL B 1 158 ? 11.719 33.094 20.984 1 93.31 158 VAL B CA 1
ATOM 4090 C C . VAL B 1 158 ? 12.281 34.219 21.844 1 93.31 158 VAL B C 1
ATOM 4092 O O . VAL B 1 158 ? 13.445 34.594 21.688 1 93.31 158 VAL B O 1
ATOM 4095 N N . LEU B 1 159 ? 11.516 34.719 22.766 1 94.69 159 LEU B N 1
ATOM 4096 C CA . LEU B 1 159 ? 11.914 35.781 23.703 1 94.69 159 LEU B CA 1
ATOM 4097 C C . LEU B 1 159 ? 12.07 35.219 25.109 1 94.69 159 LEU B C 1
ATOM 4099 O O . LEU B 1 159 ? 11.094 34.781 25.719 1 94.69 159 LEU B O 1
ATOM 4103 N N . HIS B 1 160 ? 13.227 35.219 25.547 1 95.81 160 HIS B N 1
ATOM 4104 C CA . HIS B 1 160 ? 13.492 34.719 26.906 1 95.81 160 HIS B CA 1
ATOM 4105 C C . HIS B 1 160 ? 13.531 35.875 27.906 1 95.81 160 HIS B C 1
ATOM 4107 O O . HIS B 1 160 ? 13.336 35.656 29.109 1 95.81 160 HIS B O 1
ATOM 4113 N N . SER B 1 161 ? 13.891 37.062 27.391 1 94.5 161 SER B N 1
ATOM 4114 C CA . SER B 1 161 ? 13.992 38.281 28.219 1 94.5 161 SER B CA 1
ATOM 4115 C C . SER B 1 161 ? 13.844 39.531 27.375 1 94.5 161 SER B C 1
ATOM 4117 O O . SER B 1 161 ? 13.633 39.469 26.172 1 94.5 161 SER B O 1
ATOM 4119 N N . THR B 1 162 ? 13.945 40.656 28.047 1 91.88 162 THR B N 1
ATOM 4120 C CA . THR B 1 162 ? 13.812 41.969 27.391 1 91.88 162 THR B CA 1
ATOM 4121 C C . THR B 1 162 ? 14.914 42.156 26.344 1 91.88 162 THR B C 1
ATOM 4123 O O . THR B 1 162 ? 14.734 42.906 25.375 1 91.88 162 THR B O 1
ATOM 4126 N N . SER B 1 163 ? 15.977 41.469 26.516 1 93 163 SER B N 1
ATOM 4127 C CA . SER B 1 163 ? 17.109 41.625 25.609 1 93 163 SER B CA 1
ATOM 4128 C C . SER B 1 163 ? 16.781 41.062 24.234 1 93 163 SER B C 1
ATOM 4130 O O . SER B 1 163 ? 17.453 41.375 23.25 1 93 163 SER B O 1
ATOM 4132 N N . ASP B 1 164 ? 15.758 40.219 24.141 1 92.62 164 ASP B N 1
ATOM 4133 C CA . ASP B 1 164 ? 15.422 39.562 22.875 1 92.62 164 ASP B CA 1
ATOM 4134 C C . ASP B 1 164 ? 14.453 40.406 22.062 1 92.62 164 ASP B C 1
ATOM 4136 O O . ASP B 1 164 ? 14.133 40.062 20.922 1 92.62 164 ASP B O 1
ATOM 4140 N N . LEU B 1 165 ? 14.023 41.531 22.578 1 89.25 165 LEU B N 1
ATOM 4141 C CA . LEU B 1 165 ? 13.008 42.344 21.922 1 89.25 165 LEU B CA 1
ATOM 4142 C C . LEU B 1 165 ? 13.57 43 20.672 1 89.25 165 LEU B C 1
ATOM 4144 O O . LEU B 1 165 ? 12.953 42.969 19.609 1 89.25 165 LEU B O 1
ATOM 4148 N N . ALA B 1 166 ? 14.68 43.562 20.734 1 88.5 166 ALA B N 1
ATOM 4149 C CA . ALA B 1 166 ? 15.266 44.312 19.641 1 88.5 166 ALA B CA 1
ATOM 4150 C C . ALA B 1 166 ? 15.477 43.438 18.406 1 88.5 166 ALA B C 1
ATOM 4152 O O . ALA B 1 166 ? 15.016 43.75 17.312 1 88.5 166 ALA B O 1
ATOM 4153 N N . PRO B 1 167 ? 16.062 42.312 18.609 1 88.38 167 PRO B N 1
ATOM 4154 C CA . PRO B 1 167 ? 16.266 41.469 17.438 1 88.38 167 PRO B CA 1
ATOM 4155 C C . PRO B 1 167 ? 14.945 40.938 16.875 1 88.38 167 PRO B C 1
ATOM 4157 O O . PRO B 1 167 ? 14.867 40.594 15.688 1 88.38 167 PRO B O 1
ATOM 4160 N N . SER B 1 168 ? 13.953 40.844 17.641 1 87.44 168 SER B N 1
ATOM 4161 C CA . SER B 1 168 ? 12.672 40.312 17.203 1 87.44 168 SER B CA 1
ATOM 4162 C C . SER B 1 168 ? 11.891 41.312 16.375 1 87.44 168 SER B C 1
ATOM 4164 O O . SER B 1 168 ? 10.938 40.969 15.68 1 87.44 168 SER B O 1
ATOM 4166 N N . MET B 1 169 ? 12.32 42.531 16.359 1 86.5 169 MET B N 1
ATOM 4167 C CA . MET B 1 169 ? 11.57 43.625 15.727 1 86.5 169 MET B CA 1
ATOM 4168 C C . MET B 1 169 ? 11.562 43.469 14.211 1 86.5 169 MET B C 1
ATOM 4170 O O . MET B 1 169 ? 10.672 43.969 13.531 1 86.5 169 MET B O 1
ATOM 4174 N N . ASN B 1 170 ? 12.57 42.781 13.727 1 86.62 170 ASN B N 1
ATOM 4175 C CA . ASN B 1 170 ? 12.617 42.5 12.297 1 86.62 170 ASN B CA 1
ATOM 4176 C C . ASN B 1 170 ? 11.398 41.719 11.82 1 86.62 170 ASN B C 1
ATOM 4178 O O . ASN B 1 170 ? 10.938 41.906 10.688 1 86.62 170 ASN B O 1
ATOM 4182 N N . LEU B 1 171 ? 10.812 40.906 12.703 1 87.38 171 LEU B N 1
ATOM 4183 C CA . LEU B 1 171 ? 9.625 40.125 12.352 1 87.38 171 LEU B CA 1
ATOM 4184 C C . LEU B 1 171 ? 8.406 41.031 12.203 1 87.38 171 LEU B C 1
ATOM 4186 O O . LEU B 1 171 ? 7.547 40.781 11.359 1 87.38 171 LEU B O 1
ATOM 4190 N N . LEU B 1 172 ? 8.383 42.031 12.992 1 84.44 172 LEU B N 1
ATOM 4191 C CA . LEU B 1 172 ? 7.246 42.969 12.992 1 84.44 172 LEU B CA 1
ATOM 4192 C C . LEU B 1 172 ? 7.258 43.844 11.75 1 84.44 172 LEU B C 1
ATOM 4194 O O . LEU B 1 172 ? 6.211 44.344 11.328 1 84.44 172 LEU B O 1
ATOM 4198 N N . ARG B 1 173 ? 8.438 44.062 11.227 1 83.75 173 ARG B N 1
ATOM 4199 C CA . ARG B 1 173 ? 8.555 44.906 10.023 1 83.75 173 ARG B CA 1
ATOM 4200 C C . ARG B 1 173 ? 7.902 44.219 8.828 1 83.75 173 ARG B C 1
ATOM 4202 O O . ARG B 1 173 ? 7.473 44.875 7.879 1 83.75 173 ARG B O 1
ATOM 4209 N N . GLU B 1 174 ? 7.719 42.969 8.977 1 82.94 174 GLU B N 1
ATOM 4210 C CA . GLU B 1 174 ? 7.148 42.188 7.883 1 82.94 174 GLU B CA 1
ATOM 4211 C C . GLU B 1 174 ? 5.625 42.156 7.961 1 82.94 174 GLU B C 1
ATOM 4213 O O . GLU B 1 174 ? 4.957 41.844 6.977 1 82.94 174 GLU B O 1
ATOM 4218 N N . GLY B 1 175 ? 5.094 42.469 9.117 1 85.31 175 GLY B N 1
ATOM 4219 C CA . GLY B 1 175 ? 3.648 42.5 9.266 1 85.31 175 GLY B CA 1
ATOM 4220 C C . GLY B 1 175 ? 3.182 42.156 10.664 1 85.31 175 GLY B C 1
ATOM 4221 O O . GLY B 1 175 ? 3.971 42.156 11.617 1 85.31 175 GLY B O 1
ATOM 4222 N N . THR B 1 176 ? 1.871 41.969 10.781 1 91.88 176 THR B N 1
ATOM 4223 C CA . THR B 1 176 ? 1.252 41.625 12.055 1 91.88 176 THR B CA 1
ATOM 4224 C C . THR B 1 176 ? 1.821 40.312 12.609 1 91.88 176 THR B C 1
ATOM 4226 O O . THR B 1 176 ? 2.059 39.375 11.859 1 91.88 176 THR B O 1
ATOM 4229 N N . CYS B 1 177 ? 2.117 40.312 13.875 1 94.56 177 CYS B N 1
ATOM 4230 C CA . CYS B 1 177 ? 2.66 39.125 14.547 1 94.56 177 CYS B CA 1
ATOM 4231 C C . CYS B 1 177 ? 1.736 38.656 15.664 1 94.56 177 CYS B C 1
ATOM 4233 O O . CYS B 1 177 ? 0.786 39.375 16.016 1 94.56 177 CYS B O 1
ATOM 4235 N N . VAL B 1 178 ? 2.004 37.5 16.062 1 95.19 178 VAL B N 1
ATOM 4236 C CA . VAL B 1 178 ? 1.356 36.938 17.25 1 95.19 178 VAL B CA 1
ATOM 4237 C C . VAL B 1 178 ? 2.408 36.594 18.297 1 95.19 178 VAL B C 1
ATOM 4239 O O . VAL B 1 178 ? 3.451 36 17.984 1 95.19 178 VAL B O 1
ATOM 4242 N N . LEU B 1 179 ? 2.18 37.062 19.469 1 95.75 179 LEU B N 1
ATOM 4243 C CA . LEU B 1 179 ? 2.998 36.688 20.609 1 95.75 179 LEU B CA 1
ATOM 4244 C C . LEU B 1 179 ? 2.303 35.594 21.422 1 95.75 179 LEU B C 1
ATOM 4246 O O . LEU B 1 179 ? 1.182 35.781 21.906 1 95.75 179 LEU B O 1
ATOM 4250 N N . GLU B 1 180 ? 2.953 34.438 21.547 1 96.25 180 GLU B N 1
ATOM 4251 C CA . GLU B 1 180 ? 2.369 33.312 22.266 1 96.25 180 GLU B CA 1
ATOM 4252 C C . GLU B 1 180 ? 3.221 32.906 23.469 1 96.25 180 GLU B C 1
ATOM 4254 O O . GLU B 1 180 ? 4.453 32.938 23.406 1 96.25 180 GLU B O 1
ATOM 4259 N N . ALA B 1 181 ? 2.512 32.562 24.547 1 96.94 181 ALA B N 1
ATOM 4260 C CA . ALA B 1 181 ? 3.23 31.984 25.688 1 96.94 181 ALA B CA 1
ATOM 4261 C C . ALA B 1 181 ? 3.965 30.719 25.297 1 96.94 181 ALA B C 1
ATOM 4263 O O . ALA B 1 181 ? 3.438 29.891 24.547 1 96.94 181 ALA B O 1
ATOM 4264 N N . TRP B 1 182 ? 5.145 30.625 25.766 1 95.69 182 TRP B N 1
ATOM 4265 C CA . TRP B 1 182 ? 5.828 29.328 25.641 1 95.69 182 TRP B CA 1
ATOM 4266 C C . TRP B 1 182 ? 5.176 28.297 26.547 1 95.69 182 TRP B C 1
ATOM 4268 O O . TRP B 1 182 ? 5.035 28.5 27.75 1 95.69 182 TRP B O 1
ATOM 4278 N N . ILE B 1 183 ? 4.793 27.156 26.016 1 95.69 183 ILE B N 1
ATOM 4279 C CA . ILE B 1 183 ? 4.18 26.094 26.797 1 95.69 183 ILE B CA 1
ATOM 4280 C C . ILE B 1 183 ? 5.219 25.016 27.109 1 95.69 183 ILE B C 1
ATOM 4282 O O . ILE B 1 183 ? 5.645 24.281 26.219 1 95.69 183 ILE B O 1
ATOM 4286 N N . PRO B 1 184 ? 5.613 24.984 28.344 1 94.94 184 PRO B N 1
ATOM 4287 C CA . PRO B 1 184 ? 6.418 23.812 28.688 1 94.94 184 PRO B CA 1
ATOM 4288 C C . PRO B 1 184 ? 5.641 22.5 28.562 1 94.94 184 PRO B C 1
ATOM 4290 O O . PRO B 1 184 ? 4.555 22.375 29.141 1 94.94 184 PRO B O 1
ATOM 4293 N N . TYR B 1 185 ? 6.137 21.578 27.75 1 96.12 185 TYR B N 1
ATOM 4294 C CA . TYR B 1 185 ? 5.379 20.344 27.547 1 96.12 185 TYR B CA 1
ATOM 4295 C C . TYR B 1 185 ? 6.238 19.125 27.828 1 96.12 185 TYR B C 1
ATOM 4297 O O . TYR B 1 185 ? 7.469 19.188 27.766 1 96.12 185 TYR B O 1
ATOM 4305 N N . GLU B 1 186 ? 5.605 18.016 28.203 1 97.19 186 GLU B N 1
ATOM 4306 C CA . GLU B 1 186 ? 6.242 16.719 28.375 1 97.19 186 GLU B CA 1
ATOM 4307 C C . GLU B 1 186 ? 6.359 15.984 27.047 1 97.19 186 GLU B C 1
ATOM 4309 O O . GLU B 1 186 ? 7.383 15.352 26.781 1 97.19 186 GLU B O 1
ATOM 4314 N N . LYS B 1 187 ? 5.273 16.031 26.266 1 98.12 187 LYS B N 1
ATOM 4315 C CA . LYS B 1 187 ? 5.227 15.367 24.969 1 98.12 187 LYS B CA 1
ATOM 4316 C C . LYS B 1 187 ? 4.555 16.25 23.922 1 98.12 187 LYS B C 1
ATOM 4318 O O . LYS B 1 187 ? 3.654 17.031 24.25 1 98.12 187 LYS B O 1
ATOM 4323 N N . GLU B 1 188 ? 5.039 16.156 22.719 1 98.25 188 GLU B N 1
ATOM 4324 C CA . GLU B 1 188 ? 4.281 16.609 21.562 1 98.25 188 GLU B CA 1
ATOM 4325 C C . GLU B 1 188 ? 3.443 15.484 20.969 1 98.25 188 GLU B C 1
ATOM 4327 O O . GLU B 1 188 ? 3.928 14.359 20.812 1 98.25 188 GLU B O 1
ATOM 4332 N N . LEU B 1 189 ? 2.223 15.75 20.734 1 98.69 189 LEU B N 1
ATOM 4333 C CA . LEU B 1 189 ? 1.289 14.742 20.25 1 98.69 189 LEU B CA 1
ATOM 4334 C C . LEU B 1 189 ? 0.646 15.188 18.938 1 98.69 189 LEU B C 1
ATOM 4336 O O . LEU B 1 189 ? 0.587 16.391 18.656 1 98.69 189 LEU B O 1
ATOM 4340 N N . SER B 1 190 ? 0.268 14.266 18.172 1 98.62 190 SER B N 1
ATOM 4341 C CA . SER B 1 190 ? -0.486 14.523 16.938 1 98.62 190 SER B CA 1
ATOM 4342 C C . SER B 1 190 ? -1.618 13.516 16.781 1 98.62 190 SER B C 1
ATOM 4344 O O . SER B 1 190 ? -1.497 12.359 17.188 1 98.62 190 SER B O 1
ATOM 4346 N N . VAL B 1 191 ? -2.658 13.953 16.297 1 98.75 191 VAL B N 1
ATOM 4347 C CA . VAL B 1 191 ? -3.764 13.078 15.922 1 98.75 191 VAL B CA 1
ATOM 4348 C C . VAL B 1 191 ? -4.277 13.461 14.539 1 98.75 191 VAL B C 1
ATOM 4350 O O . VAL B 1 191 ? -4.379 14.648 14.211 1 98.75 191 VAL B O 1
ATOM 4353 N N . LEU B 1 192 ? -4.43 12.469 13.727 1 98.75 192 LEU B N 1
ATOM 4354 C CA . LEU B 1 192 ? -4.98 12.672 12.391 1 98.75 192 LEU B CA 1
ATOM 4355 C C . LEU B 1 192 ? -6.441 12.234 12.336 1 98.75 192 LEU B C 1
ATOM 4357 O O . LEU B 1 192 ? -6.816 11.234 12.953 1 98.75 192 LEU B O 1
ATOM 4361 N N . ILE B 1 193 ? -7.203 12.945 11.617 1 98.81 193 ILE B N 1
ATOM 4362 C CA . ILE B 1 193 ? -8.617 12.633 11.406 1 98.81 193 ILE B CA 1
ATOM 4363 C C . ILE B 1 193 ? -9 12.953 9.961 1 98.81 193 ILE B C 1
ATOM 4365 O O . ILE B 1 193 ? -8.516 13.93 9.383 1 98.81 193 ILE B O 1
ATOM 4369 N N . SER B 1 194 ? -9.797 12.086 9.344 1 98.81 194 SER B N 1
ATOM 4370 C CA . SER B 1 194 ? -10.312 12.32 8 1 98.81 194 SER B CA 1
ATOM 4371 C C . SER B 1 194 ? -11.836 12.367 8 1 98.81 194 SER B C 1
ATOM 4373 O O . SER B 1 194 ? -12.484 11.695 8.805 1 98.81 194 SER B O 1
ATOM 4375 N N . GLY B 1 195 ? -12.367 13.164 7.156 1 98.44 195 GLY B N 1
ATOM 4376 C CA . GLY B 1 195 ? -13.805 13.25 6.984 1 98.44 195 GLY B CA 1
ATOM 4377 C C . GLY B 1 195 ? -14.242 13.195 5.531 1 98.44 195 GLY B C 1
ATOM 4378 O O . GLY B 1 195 ? -13.422 13.375 4.629 1 98.44 195 GLY B O 1
ATOM 4379 N N . ASN B 1 196 ? -15.609 12.906 5.332 1 97.69 196 ASN B N 1
ATOM 4380 C CA . ASN B 1 196 ? -16.125 12.797 3.973 1 97.69 196 ASN B CA 1
ATOM 4381 C C . ASN B 1 196 ? -17.188 13.852 3.697 1 97.69 196 ASN B C 1
ATOM 4383 O O . ASN B 1 196 ? -17.938 13.75 2.721 1 97.69 196 ASN B O 1
ATOM 4387 N N . GLY B 1 197 ? -17.406 14.805 4.578 1 93.88 197 GLY B N 1
ATOM 4388 C CA . GLY B 1 197 ? -18.359 15.883 4.391 1 93.88 197 GLY B CA 1
ATOM 4389 C C . GLY B 1 197 ? -19.766 15.516 4.828 1 93.88 197 GLY B C 1
ATOM 4390 O O . GLY B 1 197 ? -20.672 16.359 4.816 1 93.88 197 GLY B O 1
ATOM 4391 N N . ARG B 1 198 ? -20 14.289 5.285 1 93.31 198 ARG B N 1
ATOM 4392 C CA . ARG B 1 198 ? -21.312 13.82 5.711 1 93.31 198 ARG B CA 1
ATOM 4393 C C . ARG B 1 198 ? -21.359 13.602 7.219 1 93.31 198 ARG B C 1
ATOM 4395 O O . ARG B 1 198 ? -22.25 12.906 7.73 1 93.31 198 ARG B O 1
ATOM 4402 N N . GLY B 1 199 ? -20.375 14.07 7.859 1 94.5 199 GLY B N 1
ATOM 4403 C CA . GLY B 1 199 ? -20.312 13.906 9.305 1 94.5 199 GLY B CA 1
ATOM 4404 C C . GLY B 1 199 ? -19.688 12.586 9.727 1 94.5 199 GLY B C 1
ATOM 4405 O O . GLY B 1 199 ? -19.75 12.211 10.898 1 94.5 199 GLY B O 1
ATOM 4406 N N . GLU B 1 200 ? -19.188 11.852 8.789 1 97.81 200 GLU B N 1
ATOM 4407 C CA . GLU B 1 200 ? -18.453 10.625 9.102 1 97.81 200 GLU B CA 1
ATOM 4408 C C . GLU B 1 200 ? -16.953 10.875 9.188 1 97.81 200 GLU B C 1
ATOM 4410 O O . GLU B 1 200 ? -16.391 11.57 8.336 1 97.81 200 GLU B O 1
ATOM 4415 N N . PHE B 1 201 ? -16.359 10.344 10.258 1 98.69 201 PHE B N 1
ATOM 4416 C CA . PHE B 1 201 ? -14.945 10.617 10.469 1 98.69 201 PHE B CA 1
ATOM 4417 C C . PHE B 1 201 ? -14.18 9.328 10.734 1 98.69 201 PHE B C 1
ATOM 4419 O O . PHE B 1 201 ? -14.727 8.383 11.305 1 98.69 201 PHE B O 1
ATOM 4426 N N . ALA B 1 202 ? -12.992 9.25 10.258 1 98.81 202 ALA B N 1
ATOM 4427 C CA . ALA B 1 202 ? -11.992 8.258 10.633 1 98.81 202 ALA B CA 1
ATOM 4428 C C . ALA B 1 202 ? -10.883 8.883 11.469 1 98.81 202 ALA B C 1
ATOM 4430 O O . ALA B 1 202 ? -10.117 9.711 10.969 1 98.81 202 ALA B O 1
ATOM 4431 N N . THR B 1 203 ? -10.828 8.508 12.695 1 98.81 203 THR B N 1
ATOM 4432 C CA . THR B 1 203 ? -9.805 9.055 13.594 1 98.81 203 THR B CA 1
ATOM 4433 C C . THR B 1 203 ? -8.68 8.047 13.797 1 98.81 203 THR B C 1
ATOM 4435 O O . THR B 1 203 ? -8.922 6.875 14.062 1 98.81 203 THR B O 1
ATOM 4438 N N . PHE B 1 204 ? -7.48 8.5 13.695 1 98.88 204 PHE B N 1
ATOM 4439 C CA . PHE B 1 204 ? -6.316 7.637 13.844 1 98.88 204 PHE B CA 1
ATOM 4440 C C . PHE B 1 204 ? -5.824 7.641 15.281 1 98.88 204 PHE B C 1
ATOM 4442 O O . PHE B 1 204 ? -6.195 8.508 16.078 1 98.88 204 PHE B O 1
ATOM 4449 N N . PRO B 1 205 ? -4.98 6.652 15.633 1 98.69 205 PRO B N 1
ATOM 4450 C CA . PRO B 1 205 ? -4.367 6.664 16.969 1 98.69 205 PRO B CA 1
ATOM 4451 C C . PRO B 1 205 ? -3.531 7.918 17.219 1 98.69 205 PRO B C 1
ATOM 4453 O O . PRO B 1 205 ? -2.852 8.406 16.312 1 98.69 205 PRO B O 1
ATOM 4456 N N . VAL B 1 206 ? -3.66 8.398 18.453 1 98.88 206 VAL B N 1
ATOM 4457 C CA . VAL B 1 206 ? -2.789 9.5 18.859 1 98.88 206 VAL B CA 1
ATOM 4458 C C . VAL B 1 206 ? -1.334 9.039 18.844 1 98.88 206 VAL B C 1
ATOM 4460 O O . VAL B 1 206 ? -1.02 7.938 19.297 1 98.88 206 VAL B O 1
ATOM 4463 N N . VAL B 1 207 ? -0.517 9.93 18.328 1 98.88 207 VAL B N 1
ATOM 4464 C CA . VAL B 1 207 ? 0.891 9.555 18.25 1 98.88 207 VAL B CA 1
ATOM 4465 C C . VAL B 1 207 ? 1.744 10.594 18.969 1 98.88 207 VAL B C 1
ATOM 4467 O O . VAL B 1 207 ? 1.312 11.727 19.188 1 98.88 207 VAL B O 1
ATOM 4470 N N . GLU B 1 208 ? 2.873 10.109 19.422 1 98.81 208 GLU B N 1
ATOM 4471 C CA . GLU B 1 208 ? 3.914 10.969 19.969 1 98.81 208 GLU B CA 1
ATOM 4472 C C . GLU B 1 208 ? 4.938 11.352 18.906 1 98.81 208 GLU B C 1
ATOM 4474 O O . GLU B 1 208 ? 5.461 10.484 18.203 1 98.81 208 GLU B O 1
ATOM 4479 N N . THR B 1 209 ? 5.129 12.648 18.734 1 98.62 209 THR B N 1
ATOM 4480 C CA . THR B 1 209 ? 6.074 13.125 17.734 1 98.62 209 THR B CA 1
ATOM 4481 C C . THR B 1 209 ? 7.324 13.703 18.406 1 98.62 209 THR B C 1
ATOM 4483 O O . THR B 1 209 ? 7.227 14.508 19.328 1 98.62 209 THR B O 1
ATOM 4486 N N . ILE B 1 210 ? 8.406 13.219 17.969 1 97.69 210 ILE B N 1
ATOM 4487 C CA . ILE B 1 210 ? 9.703 13.719 18.422 1 97.69 210 ILE B CA 1
ATOM 4488 C C . ILE B 1 210 ? 10.367 14.523 17.297 1 97.69 210 ILE B C 1
ATOM 4490 O O . ILE B 1 210 ? 10.516 14.039 16.172 1 97.69 210 ILE B O 1
ATOM 4494 N N . LYS B 1 211 ? 10.766 15.727 17.625 1 94.69 211 LYS B N 1
ATOM 4495 C CA . LYS B 1 211 ? 11.367 16.625 16.625 1 94.69 211 LYS B CA 1
ATOM 4496 C C . LYS B 1 211 ? 12.836 16.891 16.953 1 94.69 211 LYS B C 1
ATOM 4498 O O . LYS B 1 211 ? 13.234 16.891 18.125 1 94.69 211 LYS B O 1
ATOM 4503 N N . LYS B 1 212 ? 13.609 16.969 15.938 1 90.81 212 LYS B N 1
ATOM 4504 C CA . LYS B 1 212 ? 15 17.422 15.984 1 90.81 212 LYS B CA 1
ATOM 4505 C C . LYS B 1 212 ? 15.195 18.641 15.086 1 90.81 212 LYS B C 1
ATOM 4507 O O . LYS B 1 212 ? 14.906 18.594 13.891 1 90.81 212 LYS B O 1
ATOM 4512 N N . GLU B 1 213 ? 15.648 19.766 15.664 1 85.56 213 GLU B N 1
ATOM 4513 C CA . GLU B 1 213 ? 15.828 21.016 14.938 1 85.56 213 GLU B CA 1
ATOM 4514 C C . GLU B 1 213 ? 14.539 21.453 14.258 1 85.56 213 GLU B C 1
ATOM 4516 O O . GLU B 1 213 ? 14.531 21.797 13.078 1 85.56 213 GLU B O 1
ATOM 4521 N N . ARG B 1 214 ? 13.414 21.219 14.906 1 82.94 214 ARG B N 1
ATOM 4522 C CA . ARG B 1 214 ? 12.086 21.703 14.531 1 82.94 214 ARG B CA 1
ATOM 4523 C C . ARG B 1 214 ? 11.531 20.891 13.359 1 82.94 214 ARG B C 1
ATOM 4525 O O . ARG B 1 214 ? 10.594 21.328 12.688 1 82.94 214 ARG B O 1
ATOM 4532 N N . LYS B 1 215 ? 12.133 19.766 13.117 1 90.38 215 LYS B N 1
ATOM 4533 C CA . LYS B 1 215 ? 11.633 18.844 12.094 1 90.38 215 LYS B CA 1
ATOM 4534 C C . LYS B 1 215 ? 11.234 17.5 12.711 1 90.38 215 LYS B C 1
ATOM 4536 O O . LYS B 1 215 ? 11.875 17.031 13.648 1 90.38 215 LYS B O 1
ATOM 4541 N N . LEU B 1 216 ? 10.312 16.969 12.156 1 95.94 216 LEU B N 1
ATOM 4542 C CA . LEU B 1 216 ? 9.859 15.664 12.648 1 95.94 216 LEU B CA 1
ATOM 4543 C C . LEU B 1 216 ? 10.945 14.609 12.469 1 95.94 216 LEU B C 1
ATOM 4545 O O . LEU B 1 216 ? 11.438 14.391 11.359 1 95.94 216 LEU B O 1
ATOM 4549 N N . HIS B 1 217 ? 11.289 14.016 13.531 1 96.56 217 HIS B N 1
ATOM 4550 C CA . HIS B 1 217 ? 12.312 12.977 13.523 1 96.56 217 HIS B CA 1
ATOM 4551 C C . HIS B 1 217 ? 11.695 11.586 13.664 1 96.56 217 HIS B C 1
ATOM 4553 O O . HIS B 1 217 ? 11.906 10.719 12.82 1 96.56 217 HIS B O 1
ATOM 4559 N N . GLU B 1 218 ? 10.891 11.422 14.703 1 98.31 218 GLU B N 1
ATOM 4560 C CA . GLU B 1 218 ? 10.273 10.125 14.961 1 98.31 218 GLU B CA 1
ATOM 4561 C C . GLU B 1 218 ? 8.789 10.273 15.297 1 98.31 218 GLU B C 1
ATOM 4563 O O . GLU B 1 218 ? 8.375 11.305 15.836 1 98.31 218 GLU B O 1
ATOM 4568 N N . THR B 1 219 ? 8.07 9.328 14.945 1 98.88 219 THR B N 1
ATOM 4569 C CA . THR B 1 219 ? 6.684 9.164 15.352 1 98.88 219 THR B CA 1
ATOM 4570 C C . THR B 1 219 ? 6.48 7.828 16.062 1 98.88 219 THR B C 1
ATOM 4572 O O . THR B 1 219 ? 6.832 6.777 15.523 1 98.88 219 THR B O 1
ATOM 4575 N N . ILE B 1 220 ? 5.984 7.871 17.266 1 98.88 220 ILE B N 1
ATOM 4576 C CA . ILE B 1 220 ? 5.688 6.676 18.047 1 98.88 220 ILE B CA 1
ATOM 4577 C C . ILE B 1 220 ? 4.184 6.426 18.062 1 98.88 220 ILE B C 1
ATOM 4579 O O . ILE B 1 220 ? 3.408 7.273 18.5 1 98.88 220 ILE B O 1
ATOM 4583 N N . ALA B 1 221 ? 3.758 5.34 17.531 1 98.88 221 ALA B N 1
ATOM 4584 C CA . ALA B 1 221 ? 2.346 4.977 17.438 1 98.88 221 ALA B CA 1
ATOM 4585 C C . ALA B 1 221 ? 2.057 3.691 18.203 1 98.88 221 ALA B C 1
ATOM 4587 O O . ALA B 1 221 ? 2.621 2.639 17.906 1 98.88 221 ALA B O 1
ATOM 4588 N N . PRO B 1 222 ? 1.208 3.711 19.297 1 98.56 222 PRO B N 1
ATOM 4589 C CA . PRO B 1 222 ? 0.504 4.887 19.812 1 98.56 222 PRO B CA 1
ATOM 4590 C C . PRO B 1 222 ? 1.382 5.75 20.703 1 98.56 222 PRO B C 1
ATOM 4592 O O . PRO B 1 222 ? 2.49 5.344 21.078 1 98.56 222 PRO B O 1
ATOM 4595 N N . ALA B 1 223 ? 0.915 6.91 20.938 1 98.69 223 ALA B N 1
ATOM 4596 C CA . ALA B 1 223 ? 1.595 7.766 21.906 1 98.69 223 ALA B CA 1
ATOM 4597 C C . ALA B 1 223 ? 1.675 7.09 23.281 1 98.69 223 ALA B C 1
ATOM 4599 O O . ALA B 1 223 ? 0.756 6.371 23.672 1 98.69 223 ALA B O 1
ATOM 4600 N N . ARG B 1 224 ? 2.814 7.316 24.016 1 97.44 224 ARG B N 1
ATOM 4601 C CA . ARG B 1 224 ? 3.01 6.777 25.359 1 97.44 224 ARG B CA 1
ATOM 4602 C C . ARG B 1 224 ? 2.303 7.633 26.406 1 97.44 224 ARG B C 1
ATOM 4604 O O . ARG B 1 224 ? 2.953 8.312 27.203 1 97.44 224 ARG B O 1
ATOM 4611 N N . ILE B 1 225 ? 0.909 7.516 26.344 1 97.81 225 ILE B N 1
ATOM 4612 C CA . ILE B 1 225 ? 0.026 8.273 27.219 1 97.81 225 ILE B CA 1
ATOM 4613 C C . ILE B 1 225 ? -1.126 7.391 27.688 1 97.81 225 ILE B C 1
ATOM 4615 O O . ILE B 1 225 ? -1.328 6.293 27.156 1 97.81 225 ILE B O 1
ATOM 4619 N N . ASP B 1 226 ? -1.896 7.914 28.641 1 96.94 226 ASP B N 1
ATOM 4620 C CA . ASP B 1 226 ? -3.045 7.168 29.141 1 96.94 226 ASP B CA 1
ATOM 4621 C C . ASP B 1 226 ? -4.195 7.18 28.141 1 96.94 226 ASP B C 1
ATOM 4623 O O . ASP B 1 226 ? -4.352 8.133 27.375 1 96.94 226 ASP B O 1
ATOM 4627 N N . ASP B 1 227 ? -5.008 6.203 28.25 1 97.12 227 ASP B N 1
ATOM 4628 C CA . ASP B 1 227 ? -6.141 6.055 27.344 1 97.12 227 ASP B CA 1
ATOM 4629 C C . ASP B 1 227 ? -7.094 7.242 27.453 1 97.12 227 ASP B C 1
ATOM 4631 O O . ASP B 1 227 ? -7.711 7.648 26.469 1 97.12 227 ASP B O 1
ATOM 4635 N N . GLU B 1 228 ? -7.191 7.734 28.594 1 96.94 228 GLU B N 1
ATOM 4636 C CA . GLU B 1 228 ? -8.086 8.867 28.828 1 96.94 228 GLU B CA 1
ATOM 4637 C C . GLU B 1 228 ? -7.609 10.109 28.078 1 96.94 228 GLU B C 1
ATOM 4639 O O . GLU B 1 228 ? -8.422 10.844 27.5 1 96.94 228 GLU B O 1
ATOM 4644 N N . VAL B 1 229 ? -6.305 10.32 28.156 1 97.06 229 VAL B N 1
ATOM 4645 C CA . VAL B 1 229 ? -5.715 11.445 27.438 1 97.06 229 VAL B CA 1
ATOM 4646 C C . VAL B 1 229 ? -5.898 11.258 25.938 1 97.06 229 VAL B C 1
ATOM 4648 O O . VAL B 1 229 ? -6.289 12.195 25.234 1 97.06 229 VAL B O 1
ATOM 4651 N N . SER B 1 230 ? -5.652 10.031 25.484 1 97.81 230 SER B N 1
ATOM 4652 C CA . SER B 1 230 ? -5.863 9.719 24.062 1 97.81 230 SER B CA 1
ATOM 4653 C C . SER B 1 230 ? -7.301 10 23.656 1 97.81 230 SER B C 1
ATOM 4655 O O . SER B 1 230 ? -7.547 10.586 22.594 1 97.81 230 SER B O 1
ATOM 4657 N N . GLY B 1 231 ? -8.227 9.523 24.469 1 97.5 231 GLY B N 1
ATOM 4658 C CA . GLY B 1 231 ? -9.633 9.766 24.188 1 97.5 231 GLY B CA 1
ATOM 4659 C C . GLY B 1 231 ? -9.977 11.242 24.094 1 97.5 231 GLY B C 1
ATOM 4660 O O . GLY B 1 231 ? -10.75 11.648 23.219 1 97.5 231 GLY B O 1
ATOM 4661 N N . GLU B 1 232 ? -9.383 12.039 24.969 1 97.44 232 GLU B N 1
ATOM 4662 C CA . GLU B 1 232 ? -9.625 13.477 24.953 1 97.44 232 GLU B CA 1
ATOM 4663 C C . GLU B 1 232 ? -9.086 14.117 23.672 1 97.44 232 GLU B C 1
ATOM 4665 O O . GLU B 1 232 ? -9.727 15 23.094 1 97.44 232 GLU B O 1
ATOM 4670 N N . LEU B 1 233 ? -7.957 13.719 23.281 1 97.56 233 LEU B N 1
ATOM 4671 C CA . LEU B 1 233 ? -7.367 14.258 22.047 1 97.56 233 LEU B CA 1
ATOM 4672 C C . LEU B 1 233 ? -8.219 13.898 20.844 1 97.56 233 LEU B C 1
ATOM 4674 O O . LEU B 1 233 ? -8.406 14.727 19.938 1 97.56 233 LEU B O 1
ATOM 4678 N N . GLN B 1 234 ? -8.688 12.703 20.781 1 97.88 234 GLN B N 1
ATOM 4679 C CA . GLN B 1 234 ? -9.555 12.289 19.688 1 97.88 234 GLN B CA 1
ATOM 4680 C C . GLN B 1 234 ? -10.867 13.062 19.703 1 97.88 234 GLN B C 1
ATOM 4682 O O . GLN B 1 234 ? -11.422 13.383 18.656 1 97.88 234 GLN B O 1
ATOM 4687 N N . ARG B 1 235 ? -11.359 13.312 20.906 1 97.75 235 ARG B N 1
ATOM 4688 C CA . ARG B 1 235 ? -12.555 14.141 21.016 1 97.75 235 ARG B CA 1
ATOM 4689 C C . ARG B 1 235 ? -12.312 15.531 20.438 1 97.75 235 ARG B C 1
ATOM 4691 O O . ARG B 1 235 ? -13.141 16.047 19.688 1 97.75 235 ARG B O 1
ATOM 4698 N N . ILE B 1 236 ? -11.195 16.141 20.781 1 98.12 236 ILE B N 1
ATOM 4699 C CA . ILE B 1 236 ? -10.82 17.453 20.281 1 98.12 236 ILE B CA 1
ATOM 4700 C C . ILE B 1 236 ? -10.766 17.422 18.75 1 98.12 236 ILE B C 1
ATOM 4702 O O . ILE B 1 236 ? -11.289 18.328 18.094 1 98.12 236 ILE B O 1
ATOM 4706 N N . ALA B 1 237 ? -10.164 16.375 18.234 1 98.38 237 ALA B N 1
ATOM 4707 C CA . ALA B 1 237 ? -10.055 16.234 16.781 1 98.38 237 ALA B CA 1
ATOM 4708 C C . ALA B 1 237 ? -11.438 16.203 16.141 1 98.38 237 ALA B C 1
ATOM 4710 O O . ALA B 1 237 ? -11.656 16.859 15.109 1 98.38 237 ALA B O 1
ATOM 4711 N N . LYS B 1 238 ? -12.352 15.5 16.703 1 98.31 238 LYS B N 1
ATOM 4712 C CA . LYS B 1 238 ? -13.703 15.391 16.156 1 98.31 238 LYS B CA 1
ATOM 4713 C C . LYS B 1 238 ? -14.43 16.734 16.219 1 98.31 238 LYS B C 1
ATOM 4715 O O . LYS B 1 238 ? -15.164 17.078 15.289 1 98.31 238 LYS B O 1
ATOM 4720 N N . VAL B 1 239 ? -14.242 17.453 17.312 1 98.25 239 VAL B N 1
ATOM 4721 C CA . VAL B 1 239 ? -14.859 18.766 17.453 1 98.25 239 VAL B CA 1
ATOM 4722 C C . VAL B 1 239 ? -14.375 19.688 16.328 1 98.25 239 VAL B C 1
ATOM 4724 O O . VAL B 1 239 ? -15.188 20.359 15.68 1 98.25 239 VAL B O 1
ATOM 4727 N N . ILE B 1 240 ? -13.109 19.672 16.094 1 97.88 240 ILE B N 1
ATOM 4728 C CA . ILE B 1 240 ? -12.523 20.531 15.062 1 97.88 240 ILE B CA 1
ATOM 4729 C C . ILE B 1 240 ? -13.016 20.094 13.688 1 97.88 240 ILE B C 1
ATOM 4731 O O . ILE B 1 240 ? -13.422 20.922 12.875 1 97.88 240 ILE B O 1
ATOM 4735 N N . ALA B 1 241 ? -12.977 18.812 13.461 1 97.94 241 ALA B N 1
ATOM 4736 C CA . ALA B 1 241 ? -13.398 18.281 12.172 1 97.94 241 ALA B CA 1
ATOM 4737 C C . ALA B 1 241 ? -14.852 18.641 11.875 1 97.94 241 ALA B C 1
ATOM 4739 O O . ALA B 1 241 ? -15.188 19.031 10.758 1 97.94 241 ALA B O 1
ATOM 4740 N N . LYS B 1 242 ? -15.711 18.5 12.867 1 97.69 242 LYS B N 1
ATOM 4741 C CA . LYS B 1 242 ? -17.125 18.859 12.711 1 97.69 242 LYS B CA 1
ATOM 4742 C C . LYS B 1 242 ? -17.297 20.344 12.414 1 97.69 242 LYS B C 1
ATOM 4744 O O . LYS B 1 242 ? -18.078 20.719 11.547 1 97.69 242 LYS B O 1
ATOM 4749 N N . ALA B 1 243 ? -16.547 21.125 13.094 1 96.81 243 ALA B N 1
ATOM 4750 C CA . ALA B 1 243 ? -16.672 22.578 12.977 1 96.81 243 ALA B CA 1
ATOM 4751 C C . ALA B 1 243 ? -16.328 23.047 11.57 1 96.81 243 ALA B C 1
ATOM 4753 O O . ALA B 1 243 ? -16.906 24 11.062 1 96.81 243 ALA B O 1
ATOM 4754 N N . VAL B 1 244 ? -15.445 22.375 10.922 1 94.94 244 VAL B N 1
ATOM 4755 C CA . VAL B 1 244 ? -14.992 22.859 9.617 1 94.94 244 VAL B CA 1
ATOM 4756 C C . VAL B 1 244 ? -15.68 22.062 8.508 1 94.94 244 VAL B C 1
ATOM 4758 O O . VAL B 1 244 ? -15.453 22.297 7.324 1 94.94 244 VAL B O 1
ATOM 4761 N N . GLY B 1 245 ? -16.531 21.078 8.867 1 95.75 245 GLY B N 1
ATOM 4762 C CA . GLY B 1 245 ? -17.078 20.219 7.832 1 95.75 245 GLY B CA 1
ATOM 4763 C C . GLY B 1 245 ? -16.016 19.516 7.02 1 95.75 245 GLY B C 1
ATOM 4764 O O . GLY B 1 245 ? -16.047 19.547 5.789 1 95.75 245 GLY B O 1
ATOM 4765 N N . LEU B 1 246 ? -15.234 18.812 7.699 1 97.06 246 LEU B N 1
ATOM 4766 C CA . LEU B 1 246 ? -13.977 18.297 7.164 1 97.06 246 LEU B CA 1
ATOM 4767 C C . LEU B 1 246 ? -14.234 17.328 6.012 1 97.06 246 LEU B C 1
ATOM 4769 O O . LEU B 1 246 ? -15.039 16.406 6.137 1 97.06 246 LEU B O 1
ATOM 4773 N N . VAL B 1 247 ? -13.672 17.578 4.895 1 97.19 247 VAL B N 1
ATOM 4774 C CA . VAL B 1 247 ? -13.438 16.641 3.803 1 97.19 247 VAL B CA 1
ATOM 4775 C C . VAL B 1 247 ? -11.938 16.438 3.605 1 97.19 247 VAL B C 1
ATOM 4777 O O . VAL B 1 247 ? -11.18 17.406 3.496 1 97.19 247 VAL B O 1
ATOM 4780 N N . GLY B 1 248 ? -11.539 15.172 3.559 1 97.56 248 GLY B N 1
ATOM 4781 C CA . GLY B 1 248 ? -10.117 14.898 3.553 1 97.56 248 GLY B CA 1
ATOM 4782 C C . GLY B 1 248 ? -9.523 14.789 4.945 1 97.56 248 GLY B C 1
ATOM 4783 O O . GLY B 1 248 ? -10.219 14.445 5.898 1 97.56 248 GLY B O 1
ATOM 4784 N N . THR B 1 249 ? -8.211 15.016 5.066 1 98.06 249 THR B N 1
ATOM 4785 C CA . THR B 1 249 ? -7.5 14.734 6.309 1 98.06 249 THR B CA 1
ATOM 4786 C C . THR B 1 249 ? -7.082 16.031 6.996 1 98.06 249 THR B C 1
ATOM 4788 O O . THR B 1 249 ? -6.785 17.031 6.328 1 98.06 249 THR B O 1
ATOM 4791 N N . LEU B 1 250 ? -7.102 15.977 8.273 1 97.31 250 LEU B N 1
ATOM 4792 C CA . LEU B 1 250 ? -6.645 17.031 9.164 1 97.31 250 LEU B CA 1
ATOM 4793 C C . LEU B 1 250 ? -5.668 16.5 10.203 1 97.31 250 LEU B C 1
ATOM 4795 O O . LEU B 1 250 ? -5.922 15.453 10.812 1 97.31 250 LEU B O 1
ATOM 4799 N N . SER B 1 251 ? -4.57 17.141 10.289 1 97.62 251 SER B N 1
ATOM 4800 C CA . SER B 1 251 ? -3.615 16.812 11.352 1 97.62 251 SER B CA 1
ATOM 4801 C C . SER B 1 251 ? -3.641 17.859 12.453 1 97.62 251 SER B C 1
ATOM 4803 O O . SER B 1 251 ? -3.643 19.062 12.172 1 97.62 251 SER B O 1
ATOM 4805 N N . ILE B 1 252 ? -3.686 17.438 13.648 1 98.25 252 ILE B N 1
ATOM 4806 C CA . ILE B 1 252 ? -3.723 18.328 14.805 1 98.25 252 ILE B CA 1
ATOM 4807 C C . ILE B 1 252 ? -2.516 18.062 15.703 1 98.25 252 ILE B C 1
ATOM 4809 O O . ILE B 1 252 ? -2.32 16.953 16.172 1 98.25 252 ILE B O 1
ATOM 4813 N N . GLU B 1 253 ? -1.747 19.078 15.898 1 97.88 253 GLU B N 1
ATOM 4814 C CA . GLU B 1 253 ? -0.577 19 16.766 1 97.88 253 GLU B CA 1
ATOM 4815 C C . GLU B 1 253 ? -0.863 19.625 18.141 1 97.88 253 GLU B C 1
ATOM 4817 O O . GLU B 1 253 ? -1.464 20.703 18.219 1 97.88 253 GLU B O 1
ATOM 4822 N N . MET B 1 254 ? -0.4 18.938 19.172 1 98.12 254 MET B N 1
ATOM 4823 C CA . MET B 1 254 ? -0.72 19.391 20.516 1 98.12 254 MET B CA 1
ATOM 4824 C C . MET B 1 254 ? 0.483 19.234 21.438 1 98.12 254 MET B C 1
ATOM 4826 O O . MET B 1 254 ? 1.351 18.391 21.203 1 98.12 254 MET B O 1
ATOM 4830 N N . PHE B 1 255 ? 0.462 20.031 22.484 1 98 255 PHE B N 1
ATOM 4831 C CA . PHE B 1 255 ? 1.39 19.875 23.594 1 98 255 PHE B CA 1
ATOM 4832 C C . PHE B 1 255 ? 0.697 19.234 24.797 1 98 255 PHE B C 1
ATOM 4834 O O . PHE B 1 255 ? -0.422 19.625 25.141 1 98 255 PHE B O 1
ATOM 4841 N N . TYR B 1 256 ? 1.303 18.203 25.234 1 98.44 256 TYR B N 1
ATOM 4842 C CA . TYR B 1 256 ? 0.867 17.562 26.469 1 98.44 256 TYR B CA 1
ATOM 4843 C C . TYR B 1 256 ? 1.812 17.891 27.625 1 98.44 256 TYR B C 1
ATOM 4845 O O . TYR B 1 256 ? 3.006 17.578 27.562 1 98.44 256 TYR B O 1
ATOM 4853 N N . THR B 1 257 ? 1.262 18.594 28.703 1 97.69 257 THR B N 1
ATOM 4854 C CA . THR B 1 257 ? 2.117 19.094 29.781 1 97.69 257 THR B CA 1
ATOM 4855 C C . THR B 1 257 ? 2.227 18.062 30.906 1 97.69 257 THR B C 1
ATOM 4857 O O . THR B 1 257 ? 1.429 17.125 30.969 1 97.69 257 THR B O 1
ATOM 4860 N N . GLU B 1 258 ? 3.164 18.266 31.734 1 96.69 258 GLU B N 1
ATOM 4861 C CA . GLU B 1 258 ? 3.383 17.375 32.875 1 96.69 258 GLU B CA 1
ATOM 4862 C C . GLU B 1 258 ? 2.182 17.375 33.812 1 96.69 258 GLU B C 1
ATOM 4864 O O . GLU B 1 258 ? 1.893 16.359 34.469 1 96.69 258 GLU B O 1
ATOM 4869 N N . THR B 1 259 ? 1.467 18.438 33.812 1 95.81 259 THR B N 1
ATOM 4870 C CA . THR B 1 259 ? 0.342 18.578 34.719 1 95.81 259 THR B CA 1
ATOM 4871 C C . THR B 1 259 ? -0.946 18.078 34.094 1 95.81 259 THR B C 1
ATOM 4873 O O . THR B 1 259 ? -2.027 18.203 34.656 1 95.81 259 THR B O 1
ATOM 4876 N N . GLY B 1 260 ? -0.842 17.609 32.875 1 95.75 260 GLY B N 1
ATOM 4877 C CA . GLY B 1 260 ? -2 17.016 32.219 1 95.75 260 GLY B CA 1
ATOM 4878 C C . GLY B 1 260 ? -2.73 17.969 31.297 1 95.75 260 GLY B C 1
ATOM 4879 O O . GLY B 1 260 ? -3.783 17.625 30.75 1 95.75 260 GLY B O 1
ATOM 4880 N N . GLY B 1 261 ? -2.201 19.125 31.141 1 96.81 261 GLY B N 1
ATOM 4881 C CA . GLY B 1 261 ? -2.803 20.062 30.219 1 96.81 261 GLY B CA 1
ATOM 4882 C C . GLY B 1 261 ? -2.564 19.719 28.75 1 96.81 261 GLY B C 1
ATOM 4883 O O . GLY B 1 261 ? -1.492 19.234 28.391 1 96.81 261 GLY B O 1
ATOM 4884 N N . ILE B 1 262 ? -3.615 19.906 27.938 1 97.88 262 ILE B N 1
ATOM 4885 C CA . ILE B 1 262 ? -3.535 19.703 26.5 1 97.88 262 ILE B CA 1
ATOM 4886 C C . ILE B 1 262 ? -3.732 21.031 25.766 1 97.88 262 ILE B C 1
ATOM 4888 O O . ILE B 1 262 ? -4.734 21.719 25.984 1 97.88 262 ILE B O 1
ATOM 4892 N N . TYR B 1 263 ? -2.742 21.453 24.969 1 98.31 263 TYR B N 1
ATOM 4893 C CA . TYR B 1 263 ? -2.795 22.688 24.188 1 98.31 263 TYR B CA 1
ATOM 4894 C C . TYR B 1 263 ? -2.656 22.406 22.703 1 98.31 263 TYR B C 1
ATOM 4896 O O . TYR B 1 263 ? -1.639 21.875 22.25 1 98.31 263 TYR B O 1
ATOM 4904 N N . VAL B 1 264 ? -3.68 22.734 21.922 1 98.31 264 VAL B N 1
ATOM 4905 C CA . VAL B 1 264 ? -3.551 22.609 20.469 1 98.31 264 VAL B CA 1
ATOM 4906 C C . VAL B 1 264 ? -2.566 23.641 19.953 1 98.31 264 VAL B C 1
ATOM 4908 O O . VAL B 1 264 ? -2.668 24.828 20.281 1 98.31 264 VAL B O 1
ATOM 4911 N N . ASN B 1 265 ? -1.62 23.234 19.219 1 95.75 265 ASN B N 1
ATOM 4912 C CA . ASN B 1 265 ? -0.559 24.094 18.688 1 95.75 265 ASN B CA 1
ATOM 4913 C C . ASN B 1 265 ? -0.816 24.484 17.234 1 95.75 265 ASN B C 1
ATOM 4915 O O . ASN B 1 265 ? -0.59 25.625 16.859 1 95.75 265 ASN B O 1
ATOM 4919 N N . LYS B 1 266 ? -1.225 23.547 16.469 1 94.12 266 LYS B N 1
ATOM 4920 C CA . LYS B 1 266 ? -1.37 23.766 15.031 1 94.12 266 LYS B CA 1
ATOM 4921 C C . LYS B 1 266 ? -2.328 22.75 14.414 1 94.12 266 LYS B C 1
ATOM 4923 O O . LYS B 1 266 ? -2.422 21.609 14.883 1 94.12 266 LYS B O 1
ATOM 4928 N N . ILE B 1 267 ? -3.076 23.156 13.469 1 95.69 267 ILE B N 1
ATOM 4929 C CA . ILE B 1 267 ? -3.891 22.25 12.664 1 95.69 267 ILE B CA 1
ATOM 4930 C C . ILE B 1 267 ? -3.506 22.375 11.195 1 95.69 267 ILE B C 1
ATOM 4932 O O . ILE B 1 267 ? -3.26 23.469 10.695 1 95.69 267 ILE B O 1
ATOM 4936 N N . LEU B 1 268 ? -3.334 21.297 10.547 1 94.81 268 LEU B N 1
ATOM 4937 C CA . LEU B 1 268 ? -2.945 21.234 9.141 1 94.81 268 LEU B CA 1
ATOM 4938 C C . LEU B 1 268 ? -3.979 20.453 8.328 1 94.81 268 LEU B C 1
ATOM 4940 O O . LEU B 1 268 ? -4.191 19.266 8.562 1 94.81 268 LEU B O 1
ATOM 4944 N N . PRO B 1 269 ? -4.633 21.094 7.352 1 94.69 269 PRO B N 1
ATOM 4945 C CA . PRO B 1 269 ? -5.715 20.453 6.602 1 94.69 269 PRO B CA 1
ATOM 4946 C C . PRO B 1 269 ? -5.203 19.609 5.438 1 94.69 269 PRO B C 1
ATOM 4948 O O . PRO B 1 269 ? -5.625 19.797 4.297 1 94.69 269 PRO B O 1
ATOM 4951 N N . ARG B 1 270 ? -4.352 18.688 5.754 1 95.06 270 ARG B N 1
ATOM 4952 C CA . ARG B 1 270 ? -3.764 17.734 4.812 1 95.06 270 ARG B CA 1
ATOM 4953 C C . ARG B 1 270 ? -3.15 16.547 5.543 1 95.06 270 ARG B C 1
ATOM 4955 O O . ARG B 1 270 ? -2.963 16.594 6.762 1 95.06 270 ARG B O 1
ATOM 4962 N N . PRO B 1 271 ? -2.824 15.469 4.805 1 97 271 PRO B N 1
ATOM 4963 C CA . PRO B 1 271 ? -1.977 14.445 5.422 1 97 271 PRO B CA 1
ATOM 4964 C C . PRO B 1 271 ? -0.625 14.992 5.871 1 97 271 PRO B C 1
ATOM 4966 O O . PRO B 1 271 ? -0.19 16.047 5.395 1 97 271 PRO B O 1
ATOM 4969 N N . GLU B 1 272 ? -0.057 14.32 6.812 1 96.75 272 GLU B N 1
ATOM 4970 C CA . GLU B 1 272 ? 1.218 14.758 7.371 1 96.75 272 GLU B CA 1
ATOM 4971 C C . GLU B 1 272 ? 2.17 13.586 7.57 1 96.75 272 GLU B C 1
ATOM 4973 O O . GLU B 1 272 ? 1.733 12.438 7.672 1 96.75 272 GLU B O 1
ATOM 4978 N N . ASP B 1 273 ? 3.457 13.906 7.688 1 97.12 273 ASP B N 1
ATOM 4979 C CA . ASP B 1 273 ? 4.492 12.898 7.895 1 97.12 273 ASP B CA 1
ATOM 4980 C C . ASP B 1 273 ? 4.262 12.133 9.195 1 97.12 273 ASP B C 1
ATOM 4982 O O . ASP B 1 273 ? 4.566 10.938 9.281 1 97.12 273 ASP B O 1
ATOM 4986 N N . ALA B 1 274 ? 3.713 12.797 10.172 1 98.19 274 ALA B N 1
ATOM 4987 C CA . ALA B 1 274 ? 3.441 12.164 11.453 1 98.19 274 ALA B CA 1
ATOM 4988 C C . ALA B 1 274 ? 2.445 11.016 11.297 1 98.19 274 ALA B C 1
ATOM 4990 O O . ALA B 1 274 ? 2.336 10.156 12.18 1 98.19 274 ALA B O 1
ATOM 4991 N N . GLY B 1 275 ? 1.705 11.008 10.227 1 98.69 275 GLY B N 1
ATOM 4992 C CA . GLY B 1 275 ? 0.716 9.969 9.977 1 98.69 275 GLY B CA 1
ATOM 4993 C C . GLY B 1 275 ? 1.24 8.836 9.117 1 98.69 275 GLY B C 1
ATOM 4994 O O . GLY B 1 275 ? 0.526 7.863 8.859 1 98.69 275 GLY B O 1
ATOM 4995 N N . ASN B 1 276 ? 2.506 8.852 8.734 1 98.81 276 ASN B N 1
ATOM 4996 C CA . ASN B 1 276 ? 3.045 7.879 7.793 1 98.81 276 ASN B CA 1
ATOM 4997 C C . ASN B 1 276 ? 3.061 6.473 8.383 1 98.81 276 ASN B C 1
ATOM 4999 O O . ASN B 1 276 ? 3.033 5.484 7.648 1 98.81 276 ASN B O 1
ATOM 5003 N N . PHE B 1 277 ? 3.02 6.375 9.742 1 98.88 277 PHE B N 1
ATOM 5004 C CA . PHE B 1 277 ? 2.961 5.066 10.383 1 98.88 277 PHE B CA 1
ATOM 5005 C C . PHE B 1 277 ? 1.736 4.289 9.914 1 98.88 277 PHE B C 1
ATOM 5007 O O . PHE B 1 277 ? 1.744 3.057 9.906 1 98.88 277 PHE B O 1
ATOM 5014 N N . SER B 1 278 ? 0.686 5 9.555 1 98.94 278 SER B N 1
ATOM 5015 C CA . SER B 1 278 ? -0.611 4.391 9.281 1 98.94 278 SER B CA 1
ATOM 5016 C C . SER B 1 278 ? -0.559 3.523 8.031 1 98.94 278 SER B C 1
ATOM 5018 O O . SER B 1 278 ? -1.404 2.645 7.84 1 98.94 278 SER B O 1
ATOM 5020 N N . ILE B 1 279 ? 0.423 3.758 7.152 1 98.81 279 ILE B N 1
ATOM 5021 C CA . ILE B 1 279 ? 0.568 2.961 5.941 1 98.81 279 ILE B CA 1
ATOM 5022 C C . ILE B 1 279 ? 0.822 1.501 6.312 1 98.81 279 ILE B C 1
ATOM 5024 O O . ILE B 1 279 ? 0.213 0.594 5.738 1 98.81 279 ILE B O 1
ATOM 5028 N N . ASP B 1 280 ? 1.684 1.315 7.289 1 98.81 280 ASP B N 1
ATOM 5029 C CA . ASP B 1 280 ? 2.16 -0.029 7.598 1 98.81 280 ASP B CA 1
ATOM 5030 C C . ASP B 1 280 ? 1.444 -0.598 8.82 1 98.81 280 ASP B C 1
ATOM 5032 O O . ASP B 1 280 ? 1.303 -1.815 8.953 1 98.81 280 ASP B O 1
ATOM 5036 N N . ALA B 1 281 ? 0.93 0.298 9.68 1 98.88 281 ALA B N 1
ATOM 5037 C CA . ALA B 1 281 ? 0.573 -0.175 11.016 1 98.88 281 ALA B CA 1
ATOM 5038 C C . ALA B 1 281 ? -0.938 -0.145 11.227 1 98.88 281 ALA B C 1
ATOM 5040 O O . ALA B 1 281 ? -1.443 -0.653 12.227 1 98.88 281 ALA B O 1
ATOM 5041 N N . CYS B 1 282 ? -1.711 0.479 10.312 1 98.88 282 CYS B N 1
ATOM 5042 C CA . CYS B 1 282 ? -3.148 0.614 10.508 1 98.88 282 CYS B CA 1
ATOM 5043 C C . CYS B 1 282 ? -3.922 -0.145 9.438 1 98.88 282 CYS B C 1
ATOM 5045 O O . CYS B 1 282 ? -3.369 -0.485 8.391 1 98.88 282 CYS B O 1
ATOM 5047 N N . SER B 1 283 ? -5.219 -0.364 9.695 1 98.81 283 SER B N 1
ATOM 5048 C CA . SER B 1 283 ? -6.105 -1.009 8.734 1 98.81 283 SER B CA 1
ATOM 5049 C C . SER B 1 283 ? -6.242 -0.176 7.461 1 98.81 283 SER B C 1
ATOM 5051 O O . SER B 1 283 ? -6.367 -0.723 6.363 1 98.81 283 SER B O 1
ATOM 5053 N N . PHE B 1 284 ? -6.297 1.099 7.633 1 98.88 284 PHE B N 1
ATOM 5054 C CA . PHE B 1 284 ? -6.254 2.066 6.539 1 98.88 284 PHE B CA 1
ATOM 5055 C C . PHE B 1 284 ? -5.219 3.146 6.816 1 98.88 284 PHE B C 1
ATOM 5057 O O . PHE B 1 284 ? -5.012 3.539 7.969 1 98.88 284 PHE B O 1
ATOM 5064 N N . SER B 1 285 ? -4.578 3.641 5.805 1 98.88 285 SER B N 1
ATOM 5065 C CA . SER B 1 285 ? -3.637 4.742 5.977 1 98.88 285 SER B CA 1
ATOM 5066 C C . SER B 1 285 ? -4.352 6.09 5.961 1 98.88 285 SER B C 1
ATOM 5068 O O . SER B 1 285 ? -5.504 6.184 5.527 1 98.88 285 SER B O 1
ATOM 5070 N N . GLN B 1 286 ? -3.652 7.121 6.418 1 98.81 286 GLN B N 1
ATOM 5071 C CA . GLN B 1 286 ? -4.191 8.477 6.324 1 98.81 286 GLN B CA 1
ATOM 5072 C C . GLN B 1 286 ? -4.48 8.852 4.875 1 98.81 286 GLN B C 1
ATOM 5074 O O . GLN B 1 286 ? -5.379 9.648 4.605 1 98.81 286 GLN B O 1
ATOM 5079 N N . TYR B 1 287 ? -3.762 8.297 3.943 1 98.81 287 TYR B N 1
ATOM 5080 C CA . TYR B 1 287 ? -3.951 8.602 2.529 1 98.81 287 TYR B CA 1
ATOM 5081 C C . TYR B 1 287 ? -5.195 7.906 1.985 1 98.81 287 TYR B C 1
ATOM 5083 O O . TYR B 1 287 ? -5.922 8.477 1.167 1 98.81 287 TYR B O 1
ATOM 5091 N N . ASP B 1 288 ? -5.398 6.664 2.463 1 98.81 288 ASP B N 1
ATOM 5092 C CA . ASP B 1 288 ? -6.633 5.977 2.102 1 98.81 288 ASP B CA 1
ATOM 5093 C C . ASP B 1 288 ? -7.859 6.805 2.482 1 98.81 288 ASP B C 1
ATOM 5095 O O . ASP B 1 288 ? -8.742 7.039 1.651 1 98.81 288 ASP B O 1
ATOM 5099 N N . THR B 1 289 ? -7.852 7.258 3.729 1 98.88 289 THR B N 1
ATOM 5100 C CA . THR B 1 289 ? -9.039 7.941 4.227 1 98.88 289 THR B CA 1
ATOM 5101 C C . THR B 1 289 ? -9.141 9.344 3.627 1 98.88 289 THR B C 1
ATOM 5103 O O . THR B 1 289 ? -10.25 9.859 3.43 1 98.88 289 THR B O 1
ATOM 5106 N N . HIS B 1 290 ? -8.016 9.969 3.322 1 98.75 290 HIS B N 1
ATOM 5107 C CA . HIS B 1 290 ? -8.062 11.234 2.6 1 98.75 290 HIS B CA 1
ATOM 5108 C C . HIS B 1 290 ? -8.75 11.078 1.25 1 98.75 290 HIS B C 1
ATOM 5110 O O . HIS B 1 290 ? -9.664 11.836 0.924 1 98.75 290 HIS B O 1
ATOM 5116 N N . ILE B 1 291 ? -8.344 10.055 0.481 1 98.69 291 ILE B N 1
ATOM 5117 C CA . ILE B 1 291 ? -8.906 9.805 -0.841 1 98.69 291 ILE B CA 1
ATOM 5118 C C . ILE B 1 291 ? -10.383 9.445 -0.713 1 98.69 291 ILE B C 1
ATOM 5120 O O . ILE B 1 291 ? -11.219 9.945 -1.469 1 98.69 291 ILE B O 1
ATOM 5124 N N . ARG B 1 292 ? -10.68 8.562 0.262 1 98.69 292 ARG B N 1
ATOM 5125 C CA . ARG B 1 292 ? -12.078 8.211 0.476 1 98.69 292 ARG B CA 1
ATOM 5126 C C . ARG B 1 292 ? -12.914 9.445 0.785 1 98.69 292 ARG B C 1
ATOM 5128 O O . ARG B 1 292 ? -14.023 9.594 0.261 1 98.69 292 ARG B O 1
ATOM 5135 N N . GLY B 1 293 ? -12.383 10.281 1.615 1 98.12 293 GLY B N 1
ATOM 5136 C CA . GLY B 1 293 ? -13.078 11.523 1.933 1 98.12 293 GLY B CA 1
ATOM 5137 C C . GLY B 1 293 ? -13.352 12.375 0.714 1 98.12 293 GLY B C 1
ATOM 5138 O O . GLY B 1 293 ? -14.477 12.852 0.523 1 98.12 293 GLY B O 1
ATOM 5139 N N . LEU B 1 294 ? -12.344 12.578 -0.13 1 97.31 294 LEU B N 1
ATOM 5140 C CA . LEU B 1 294 ? -12.484 13.359 -1.354 1 97.31 294 LEU B CA 1
ATOM 5141 C C . LEU B 1 294 ? -13.57 12.773 -2.246 1 97.31 294 LEU B C 1
ATOM 5143 O O . LEU B 1 294 ? -14.266 13.516 -2.951 1 97.31 294 LEU B O 1
ATOM 5147 N N . CYS B 1 295 ? -13.703 11.445 -2.186 1 97.5 295 CYS B N 1
ATOM 5148 C CA . CYS B 1 295 ? -14.578 10.727 -3.102 1 97.5 295 CYS B CA 1
ATOM 5149 C C . CYS B 1 295 ? -15.961 10.539 -2.49 1 97.5 295 CYS B C 1
ATOM 5151 O O . CYS B 1 295 ? -16.828 9.883 -3.084 1 97.5 295 CYS B O 1
ATOM 5153 N N . ASN B 1 296 ? -16.125 11.023 -1.298 1 97.06 296 ASN B N 1
ATOM 5154 C CA . ASN B 1 296 ? -17.391 10.891 -0.57 1 97.06 296 ASN B CA 1
ATOM 5155 C C . ASN B 1 296 ? -17.703 9.43 -0.25 1 97.06 296 ASN B C 1
ATOM 5157 O O . ASN B 1 296 ? -18.859 9.008 -0.33 1 97.06 296 ASN B O 1
ATOM 5161 N N . TRP B 1 297 ? -16.688 8.594 -0.091 1 98.25 297 TRP B N 1
ATOM 5162 C CA . TRP B 1 297 ? -16.844 7.23 0.397 1 98.25 297 TRP B CA 1
ATOM 5163 C C . TRP B 1 297 ? -17.078 7.215 1.903 1 98.25 297 TRP B C 1
ATOM 5165 O O . TRP B 1 297 ? -16.734 8.164 2.604 1 98.25 297 TRP B O 1
ATOM 5175 N N . PRO B 1 298 ? -17.734 6.195 2.436 1 98.25 298 PRO B N 1
ATOM 5176 C CA . PRO B 1 298 ? -17.906 6.133 3.891 1 98.25 298 PRO B CA 1
ATOM 5177 C C . PRO B 1 298 ? -16.578 6 4.625 1 98.25 298 PRO B C 1
ATOM 5179 O O . PRO B 1 298 ? -15.602 5.492 4.062 1 98.25 298 PRO B O 1
ATOM 5182 N N . MET B 1 299 ? -16.516 6.508 5.859 1 98.75 299 MET B N 1
ATOM 5183 C CA . MET B 1 299 ? -15.281 6.512 6.629 1 98.75 299 MET B CA 1
ATOM 5184 C C . MET B 1 299 ? -15.164 5.258 7.488 1 98.75 299 MET B C 1
ATOM 5186 O O . MET B 1 299 ? -16.125 4.883 8.172 1 98.75 299 MET B O 1
ATOM 5190 N N . PRO B 1 300 ? -14.039 4.613 7.426 1 98.75 300 PRO B N 1
ATOM 5191 C CA . PRO B 1 300 ? -13.844 3.404 8.227 1 98.75 300 PRO B CA 1
ATOM 5192 C C . PRO B 1 300 ? -13.484 3.715 9.68 1 98.75 300 PRO B C 1
ATOM 5194 O O . PRO B 1 300 ? -13.078 4.836 9.992 1 98.75 300 PRO B O 1
ATOM 5197 N N . THR B 1 301 ? -13.734 2.717 10.539 1 98.25 301 THR B N 1
ATOM 5198 C CA . THR B 1 301 ? -13.094 2.719 11.852 1 98.25 301 THR B CA 1
ATOM 5199 C C . THR B 1 301 ? -11.641 2.256 11.742 1 98.25 301 THR B C 1
ATOM 5201 O O . THR B 1 301 ? -11.375 1.15 11.266 1 98.25 301 THR B O 1
ATOM 5204 N N . ILE B 1 302 ? -10.742 3.051 12.195 1 98.75 302 ILE B N 1
ATOM 5205 C CA . ILE B 1 302 ? -9.328 2.748 12.031 1 98.75 302 ILE B CA 1
ATOM 5206 C C . ILE B 1 302 ? -8.875 1.798 13.141 1 98.75 302 ILE B C 1
ATOM 5208 O O . ILE B 1 302 ? -9.141 2.041 14.32 1 98.75 302 ILE B O 1
ATOM 5212 N N . GLN B 1 303 ? -8.227 0.771 12.758 1 98.56 303 GLN B N 1
ATOM 5213 C CA . GLN B 1 303 ? -7.602 -0.153 13.703 1 98.56 303 GLN B CA 1
ATOM 5214 C C . GLN B 1 303 ? -6.078 -0.038 13.656 1 98.56 303 GLN B C 1
ATOM 5216 O O . GLN B 1 303 ? -5.48 -0.044 12.578 1 98.56 303 GLN B O 1
ATOM 5221 N N . LEU B 1 304 ? -5.496 0.155 14.797 1 98.69 304 LEU B N 1
ATOM 5222 C CA . LEU B 1 304 ? -4.051 -0.013 14.898 1 98.69 304 LEU B CA 1
ATOM 5223 C C . LEU B 1 304 ? -3.68 -1.491 14.953 1 98.69 304 LEU B C 1
ATOM 5225 O O . LEU B 1 304 ? -3.904 -2.156 15.961 1 98.69 304 LEU B O 1
ATOM 5229 N N . LEU B 1 305 ? -3.1 -2.02 13.938 1 98.69 305 LEU B N 1
ATOM 5230 C CA . LEU B 1 305 ? -2.854 -3.451 13.805 1 98.69 305 LEU B CA 1
ATOM 5231 C C . LEU B 1 305 ? -1.552 -3.844 14.5 1 98.69 305 LEU B C 1
ATOM 5233 O O . LEU B 1 305 ? -1.367 -5.004 14.867 1 98.69 305 LEU B O 1
ATOM 5237 N N . SER B 1 306 ? -0.65 -2.92 14.602 1 98.75 306 SER B N 1
ATOM 5238 C CA . SER B 1 306 ? 0.62 -3.08 15.305 1 98.75 306 SER B CA 1
ATOM 5239 C C . SER B 1 306 ? 1.143 -1.743 15.812 1 98.75 306 SER B C 1
ATOM 5241 O O . SER B 1 306 ? 0.968 -0.711 15.164 1 98.75 306 SER B O 1
ATOM 5243 N N . GLU B 1 307 ? 1.767 -1.788 17.016 1 98.75 307 GLU B N 1
ATOM 5244 C CA . GLU B 1 307 ? 2.551 -0.618 17.406 1 98.75 307 GLU B CA 1
ATOM 5245 C C . GLU B 1 307 ? 3.709 -0.392 16.438 1 98.75 307 GLU B C 1
ATOM 5247 O O . GLU B 1 307 ? 4.152 -1.324 15.758 1 98.75 307 GLU B O 1
ATOM 5252 N N . ALA B 1 308 ? 4.152 0.866 16.359 1 98.88 308 ALA B N 1
ATOM 5253 C CA . ALA B 1 308 ? 5.18 1.161 15.367 1 98.88 308 ALA B CA 1
ATOM 5254 C C . ALA B 1 308 ? 5.988 2.395 15.758 1 98.88 308 ALA B C 1
ATOM 5256 O O . ALA B 1 308 ? 5.512 3.234 16.531 1 98.88 308 ALA B O 1
ATOM 5257 N N . VAL B 1 309 ? 7.168 2.432 15.305 1 98.88 309 VAL B N 1
ATOM 5258 C CA . VAL B 1 309 ? 7.996 3.631 15.297 1 98.88 309 VAL B CA 1
ATOM 5259 C C . VAL B 1 309 ? 8.367 3.994 13.859 1 98.88 309 VAL B C 1
ATOM 5261 O O . VAL B 1 309 ? 8.82 3.139 13.094 1 98.88 309 VAL B O 1
ATOM 5264 N N . THR B 1 310 ? 8.078 5.195 13.492 1 98.81 310 THR B N 1
ATOM 5265 C CA . THR B 1 310 ? 8.477 5.695 12.188 1 98.81 310 THR B CA 1
ATOM 5266 C C . THR B 1 310 ? 9.57 6.75 12.32 1 98.81 310 THR B C 1
ATOM 5268 O O . THR B 1 310 ? 9.5 7.621 13.188 1 98.81 310 THR B O 1
ATOM 5271 N N . VAL B 1 311 ? 10.57 6.668 11.508 1 98.38 311 VAL B N 1
ATOM 5272 C CA . VAL B 1 311 ? 11.633 7.66 11.492 1 98.38 311 VAL B CA 1
ATOM 5273 C C . VAL B 1 311 ? 11.711 8.32 10.117 1 98.38 311 VAL B C 1
ATOM 5275 O O . VAL B 1 311 ? 11.648 7.641 9.094 1 98.38 311 VAL B O 1
ATOM 5278 N N . ASN B 1 312 ? 11.773 9.602 10.102 1 97.19 312 ASN B N 1
ATOM 5279 C CA . ASN B 1 312 ? 11.891 10.352 8.859 1 97.19 312 ASN B CA 1
ATOM 5280 C C . ASN B 1 312 ? 13.312 10.297 8.297 1 97.19 312 ASN B C 1
ATOM 5282 O O . ASN B 1 312 ? 14.273 10.227 9.055 1 97.19 312 ASN B O 1
ATOM 5286 N N . VAL B 1 313 ? 13.391 10.305 7.027 1 96.69 313 VAL B N 1
ATOM 5287 C CA . VAL B 1 313 ? 14.672 10.297 6.32 1 96.69 313 VAL B CA 1
ATOM 5288 C C . VAL B 1 313 ? 14.844 11.617 5.562 1 96.69 313 VAL B C 1
ATOM 5290 O O . VAL B 1 313 ? 14.141 11.875 4.582 1 96.69 313 VAL B O 1
ATOM 5293 N N . LEU B 1 314 ? 15.844 12.359 5.977 1 93.19 314 LEU B N 1
ATOM 5294 C CA . LEU B 1 314 ? 16.141 13.633 5.316 1 93.19 314 LEU B CA 1
ATOM 5295 C C . LEU B 1 314 ? 17.297 13.477 4.336 1 93.19 314 LEU B C 1
ATOM 5297 O O . LEU B 1 314 ? 17.875 12.398 4.215 1 93.19 314 LEU B O 1
ATOM 5301 N N . GLY B 1 315 ? 17.516 14.523 3.518 1 86.56 315 GLY B N 1
ATOM 5302 C CA . GLY B 1 315 ? 18.453 14.5 2.4 1 86.56 315 GLY B CA 1
ATOM 5303 C C . GLY B 1 315 ? 19.766 13.82 2.729 1 86.56 315 GLY B C 1
ATOM 5304 O O . GLY B 1 315 ? 20.094 12.781 2.143 1 86.56 315 GLY B O 1
ATOM 5305 N N . ASN B 1 316 ? 20.484 14.188 3.756 1 81.19 316 ASN B N 1
ATOM 5306 C CA . ASN B 1 316 ? 21.797 13.664 4.086 1 81.19 316 ASN B CA 1
ATOM 5307 C C . ASN B 1 316 ? 21.719 12.242 4.641 1 81.19 316 ASN B C 1
ATOM 5309 O O . ASN B 1 316 ? 22.719 11.516 4.66 1 81.19 316 ASN B O 1
ATOM 5313 N N . GLU B 1 317 ? 20.562 11.836 4.961 1 91.62 317 GLU B N 1
ATOM 5314 C CA . GLU B 1 317 ? 20.359 10.562 5.637 1 91.62 317 GLU B CA 1
ATOM 5315 C C . GLU B 1 317 ? 19.938 9.477 4.648 1 91.62 317 GLU B C 1
ATOM 5317 O O . GLU B 1 317 ? 20.016 8.281 4.961 1 91.62 317 GLU B O 1
ATOM 5322 N N . ALA B 1 318 ? 19.531 9.875 3.482 1 91.88 318 ALA B N 1
ATOM 5323 C CA . ALA B 1 318 ? 18.922 8.961 2.521 1 91.88 318 ALA B CA 1
ATOM 5324 C C . ALA B 1 318 ? 19.906 7.848 2.137 1 91.88 318 ALA B C 1
ATOM 5326 O O . ALA B 1 318 ? 19.562 6.664 2.203 1 91.88 318 ALA B O 1
ATOM 5327 N N . TYR B 1 319 ? 21.109 8.164 1.829 1 92 319 TYR B N 1
ATOM 5328 C CA . TYR B 1 319 ? 22.078 7.164 1.403 1 92 319 TYR B CA 1
ATOM 5329 C C . TYR B 1 319 ? 22.5 6.277 2.568 1 92 319 TYR B C 1
ATOM 5331 O O . TYR B 1 319 ? 22.688 5.066 2.4 1 92 319 TYR B O 1
ATOM 5339 N N . GLU B 1 320 ? 22.641 6.91 3.721 1 95.06 320 GLU B N 1
ATOM 5340 C CA . GLU B 1 320 ? 23 6.129 4.902 1 95.06 320 GLU B CA 1
ATOM 5341 C C . GLU B 1 320 ? 21.922 5.094 5.227 1 95.06 320 GLU B C 1
ATOM 5343 O O . GLU B 1 320 ? 22.234 3.975 5.633 1 95.06 320 GLU B O 1
ATOM 5348 N N . THR B 1 321 ? 20.688 5.508 5.082 1 97.12 321 THR B N 1
ATOM 5349 C CA . THR B 1 321 ? 19.609 4.57 5.367 1 97.12 321 THR B CA 1
ATOM 5350 C C . THR B 1 321 ? 19.594 3.439 4.344 1 97.12 321 THR B C 1
ATOM 5352 O O . THR B 1 321 ? 19.219 2.309 4.668 1 97.12 321 THR B O 1
ATOM 5355 N N . MET B 1 322 ? 19.984 3.703 3.08 1 96.06 322 MET B N 1
ATOM 5356 C CA . MET B 1 322 ? 20.047 2.662 2.061 1 96.06 322 MET B CA 1
ATOM 5357 C C . MET B 1 322 ? 21.125 1.645 2.395 1 96.06 322 MET B C 1
ATOM 5359 O O . MET B 1 322 ? 20.984 0.456 2.104 1 96.06 322 MET B O 1
ATOM 5363 N N . ASP B 1 323 ? 22.156 2.084 3.094 1 95.56 323 ASP B N 1
ATOM 5364 C CA . ASP B 1 323 ? 23.281 1.229 3.445 1 95.56 323 ASP B CA 1
ATOM 5365 C C . ASP B 1 323 ? 22.875 0.175 4.473 1 95.56 323 ASP B C 1
ATOM 5367 O O . ASP B 1 323 ? 23.531 -0.864 4.594 1 95.56 323 ASP B O 1
ATOM 5371 N N . ILE B 1 324 ? 21.797 0.427 5.184 1 96.69 324 ILE B N 1
ATOM 5372 C CA . ILE B 1 324 ? 21.469 -0.489 6.273 1 96.69 324 ILE B CA 1
ATOM 5373 C C . ILE B 1 324 ? 20.281 -1.354 5.883 1 96.69 324 ILE B C 1
ATOM 5375 O O . ILE B 1 324 ? 19.812 -2.168 6.684 1 96.69 324 ILE B O 1
ATOM 5379 N N . ILE B 1 325 ? 19.797 -1.252 4.688 1 97.38 325 ILE B N 1
ATOM 5380 C CA . ILE B 1 325 ? 18.672 -2.051 4.215 1 97.38 325 ILE B CA 1
ATOM 5381 C C . ILE B 1 325 ? 18.984 -3.535 4.391 1 97.38 325 ILE B C 1
ATOM 5383 O O . ILE B 1 325 ? 18.125 -4.305 4.848 1 97.38 325 ILE B O 1
ATOM 5387 N N . ASN B 1 326 ? 20.156 -3.922 4.098 1 95.5 326 ASN B N 1
ATOM 5388 C CA . ASN B 1 326 ? 20.562 -5.324 4.102 1 95.5 326 ASN B CA 1
ATOM 5389 C C . ASN B 1 326 ? 20.594 -5.895 5.516 1 95.5 326 ASN B C 1
ATOM 5391 O O . ASN B 1 326 ? 20.672 -7.109 5.695 1 95.5 326 ASN B O 1
ATOM 5395 N N . GLU B 1 327 ? 20.453 -5.066 6.492 1 96.62 327 GLU B N 1
ATOM 5396 C CA . GLU B 1 327 ? 20.594 -5.496 7.879 1 96.62 327 GLU B CA 1
ATOM 5397 C C . GLU B 1 327 ? 19.25 -5.555 8.578 1 96.62 327 GLU B C 1
ATOM 5399 O O . GLU B 1 327 ? 19.141 -6.066 9.695 1 96.62 327 GLU B O 1
ATOM 5404 N N . HIS B 1 328 ? 18.25 -5.117 7.93 1 97.81 328 HIS B N 1
ATOM 5405 C CA . HIS B 1 328 ? 16.969 -4.961 8.625 1 97.81 328 HIS B CA 1
ATOM 5406 C C . HIS B 1 328 ? 15.82 -5.527 7.797 1 97.81 328 HIS B C 1
ATOM 5408 O O . HIS B 1 328 ? 15.055 -4.77 7.191 1 97.81 328 HIS B O 1
ATOM 5414 N N . PRO B 1 329 ? 15.617 -6.805 7.855 1 98.19 329 PRO B N 1
ATOM 5415 C CA . PRO B 1 329 ? 14.602 -7.449 7.016 1 98.19 329 PRO B CA 1
ATOM 5416 C C . PRO B 1 329 ? 13.18 -7.023 7.371 1 98.19 329 PRO B C 1
ATOM 5418 O O . PRO B 1 329 ? 12.297 -7.039 6.512 1 98.19 329 PRO B O 1
ATOM 5421 N N . ASP B 1 330 ? 13.008 -6.516 8.633 1 98.25 330 ASP B N 1
ATOM 5422 C CA . ASP B 1 330 ? 11.641 -6.285 9.086 1 98.25 330 ASP B CA 1
ATOM 5423 C C . ASP B 1 330 ? 11.289 -4.801 9.031 1 98.25 330 ASP B C 1
ATOM 5425 O O . ASP B 1 330 ? 10.211 -4.398 9.477 1 98.25 330 ASP B O 1
ATOM 5429 N N . TRP B 1 331 ? 12.234 -3.916 8.562 1 98.81 331 TRP B N 1
ATOM 5430 C CA . TRP B 1 331 ? 11.961 -2.488 8.438 1 98.81 331 TRP B CA 1
ATOM 5431 C C . TRP B 1 331 ? 11.25 -2.182 7.125 1 98.81 331 TRP B C 1
ATOM 5433 O O . TRP B 1 331 ? 11.586 -2.752 6.086 1 98.81 331 TRP B O 1
ATOM 5443 N N . HIS B 1 332 ? 10.266 -1.347 7.168 1 98.88 332 HIS B N 1
ATOM 5444 C CA . HIS B 1 332 ? 9.625 -0.84 5.965 1 98.88 332 HIS B CA 1
ATOM 5445 C C . HIS B 1 332 ? 10.32 0.416 5.453 1 98.88 332 HIS B C 1
ATOM 5447 O O . HIS B 1 332 ? 10.203 1.485 6.055 1 98.88 332 HIS B O 1
ATOM 5453 N N . PHE B 1 333 ? 10.992 0.325 4.344 1 98.62 333 PHE B N 1
ATOM 5454 C CA . PHE B 1 333 ? 11.688 1.457 3.742 1 98.62 333 PHE B CA 1
ATOM 5455 C C . PHE B 1 333 ? 10.836 2.113 2.668 1 98.62 333 PHE B C 1
ATOM 5457 O O . PHE B 1 333 ? 10.422 1.458 1.706 1 98.62 333 PHE B O 1
ATOM 5464 N N . HIS B 1 334 ? 10.516 3.369 2.846 1 98.69 334 HIS B N 1
ATOM 5465 C CA . HIS B 1 334 ? 9.805 4.168 1.853 1 98.69 334 HIS B CA 1
ATOM 5466 C C . HIS B 1 334 ? 10.664 5.328 1.361 1 98.69 334 HIS B C 1
ATOM 5468 O O . HIS B 1 334 ? 11.133 6.141 2.16 1 98.69 334 HIS B O 1
ATOM 5474 N N . TYR B 1 335 ? 10.867 5.402 0.085 1 97.94 335 TYR B N 1
ATOM 5475 C CA . TYR B 1 335 ? 11.602 6.52 -0.507 1 97.94 335 TYR B CA 1
ATOM 5476 C C . TYR B 1 335 ? 10.734 7.258 -1.521 1 97.94 335 TYR B C 1
ATOM 5478 O O . TYR B 1 335 ? 10.023 6.633 -2.314 1 97.94 335 TYR B O 1
ATOM 5486 N N . TYR B 1 336 ? 10.812 8.516 -1.539 1 97.25 336 TYR B N 1
ATOM 5487 C CA . TYR B 1 336 ? 9.797 9.32 -2.211 1 97.25 336 TYR B CA 1
ATOM 5488 C C . TYR B 1 336 ? 10.172 9.57 -3.666 1 97.25 336 TYR B C 1
ATOM 5490 O O . TYR B 1 336 ? 9.328 9.945 -4.477 1 97.25 336 TYR B O 1
ATOM 5498 N N . GLY B 1 337 ? 11.438 9.422 -4.012 1 93.62 337 GLY B N 1
ATOM 5499 C CA . GLY B 1 337 ? 11.836 9.539 -5.406 1 93.62 337 GLY B CA 1
ATOM 5500 C C . GLY B 1 337 ? 12.141 10.961 -5.824 1 93.62 337 GLY B C 1
ATOM 5501 O O . GLY B 1 337 ? 12.086 11.297 -7.008 1 93.62 337 GLY B O 1
ATOM 5502 N N . HIS B 1 338 ? 12.477 11.836 -4.848 1 91.5 338 HIS B N 1
ATOM 5503 C CA . HIS B 1 338 ? 12.977 13.164 -5.207 1 91.5 338 HIS B CA 1
ATOM 5504 C C . HIS B 1 338 ? 14.281 13.062 -5.992 1 91.5 338 HIS B C 1
ATOM 5506 O O . HIS B 1 338 ? 15.133 12.219 -5.691 1 91.5 338 HIS B O 1
ATOM 5512 N N . SER B 1 339 ? 14.438 13.891 -6.977 1 83.31 339 SER B N 1
ATOM 5513 C CA . SER B 1 339 ? 15.602 13.828 -7.855 1 83.31 339 SER B CA 1
ATOM 5514 C C . SER B 1 339 ? 16.875 14.203 -7.109 1 83.31 339 SER B C 1
ATOM 5516 O O . SER B 1 339 ? 17.938 13.648 -7.375 1 83.31 339 SER B O 1
ATOM 5518 N N . GLU B 1 340 ? 16.719 15.188 -6.23 1 82.25 340 GLU B N 1
ATOM 5519 C CA . GLU B 1 340 ? 17.906 15.664 -5.516 1 82.25 340 GLU B CA 1
ATOM 5520 C C . GLU B 1 340 ? 17.703 15.594 -4.004 1 82.25 340 GLU B C 1
ATOM 5522 O O . GLU B 1 340 ? 16.641 15.984 -3.494 1 82.25 340 GLU B O 1
ATOM 5527 N N . ALA B 1 341 ? 18.75 14.992 -3.447 1 81.12 341 ALA B N 1
ATOM 5528 C CA . ALA B 1 341 ? 18.766 15 -1.987 1 81.12 341 ALA B CA 1
ATOM 5529 C C . ALA B 1 341 ? 19.203 16.344 -1.442 1 81.12 341 ALA B C 1
ATOM 5531 O O . ALA B 1 341 ? 20.375 16.719 -1.582 1 81.12 341 ALA B O 1
ATOM 5532 N N . LYS B 1 342 ? 18.281 17.078 -0.995 1 81.88 342 LYS B N 1
ATOM 5533 C CA . LYS B 1 342 ? 18.594 18.344 -0.328 1 81.88 342 LYS B CA 1
ATOM 5534 C C . LYS B 1 342 ? 18.547 18.188 1.189 1 81.88 342 LYS B C 1
ATOM 5536 O O . LYS B 1 342 ? 17.734 17.422 1.718 1 81.88 342 LYS B O 1
ATOM 5541 N N . ALA B 1 343 ? 19.406 18.734 1.927 1 77.19 343 ALA B N 1
ATOM 5542 C CA . ALA B 1 343 ? 19.625 18.547 3.357 1 77.19 343 ALA B CA 1
ATOM 5543 C C . ALA B 1 343 ? 18.312 18.578 4.129 1 77.19 343 ALA B C 1
ATOM 5545 O O . ALA B 1 343 ? 18.078 17.75 5.008 1 77.19 343 ALA B O 1
ATOM 5546 N N . GLN B 1 344 ? 17.375 19.438 3.93 1 81.88 344 GLN B N 1
ATOM 5547 C CA . GLN B 1 344 ? 16.188 19.578 4.762 1 81.88 344 GLN B CA 1
ATOM 5548 C C . GLN B 1 344 ? 14.953 19.062 4.047 1 81.88 344 GLN B C 1
ATOM 5550 O O . GLN B 1 344 ? 13.828 19.234 4.531 1 81.88 344 GLN B O 1
ATOM 5555 N N . ARG B 1 345 ? 15.258 18.219 3.129 1 87.62 345 ARG B N 1
ATOM 5556 C CA . ARG B 1 345 ? 14.117 17.688 2.391 1 87.62 345 ARG B CA 1
ATOM 5557 C C . ARG B 1 345 ? 13.781 16.281 2.854 1 87.62 345 ARG B C 1
ATOM 5559 O O . ARG B 1 345 ? 14.672 15.438 3.006 1 87.62 345 ARG B O 1
ATOM 5566 N N . ALA B 1 346 ? 12.523 16.078 3.09 1 90.94 346 ALA B N 1
ATOM 5567 C CA . ALA B 1 346 ? 12.086 14.719 3.391 1 90.94 346 ALA B CA 1
ATOM 5568 C C . ALA B 1 346 ? 12.258 13.805 2.178 1 90.94 346 ALA B C 1
ATOM 5570 O O . ALA B 1 346 ? 11.641 14.031 1.131 1 90.94 346 ALA B O 1
ATOM 5571 N N . MET B 1 347 ? 13.102 12.789 2.312 1 95.81 347 MET B N 1
ATOM 5572 C CA . MET B 1 347 ? 13.43 11.898 1.203 1 95.81 347 MET B CA 1
ATOM 5573 C C . MET B 1 347 ? 12.688 10.57 1.339 1 95.81 347 MET B C 1
ATOM 5575 O O . MET B 1 347 ? 12.562 9.82 0.369 1 95.81 347 MET B O 1
ATOM 5579 N N . GLY B 1 348 ? 12.32 10.297 2.473 1 97.69 348 GLY B N 1
ATOM 5580 C CA . GLY B 1 348 ? 11.641 9.047 2.768 1 97.69 348 GLY B CA 1
ATOM 5581 C C . GLY B 1 348 ? 11.289 8.883 4.234 1 97.69 348 GLY B C 1
ATOM 5582 O O . GLY B 1 348 ? 11.383 9.844 5.008 1 97.69 348 GLY B O 1
ATOM 5583 N N . HIS B 1 349 ? 10.758 7.789 4.605 1 98.62 349 HIS B N 1
ATOM 5584 C CA . HIS B 1 349 ? 10.539 7.383 5.988 1 98.62 349 HIS B CA 1
ATOM 5585 C C . HIS B 1 349 ? 10.695 5.875 6.152 1 98.62 349 HIS B C 1
ATOM 5587 O O . HIS B 1 349 ? 10.617 5.129 5.172 1 98.62 349 HIS B O 1
ATOM 5593 N N . ILE B 1 350 ? 11.008 5.48 7.312 1 98.81 350 ILE B N 1
ATOM 5594 C CA . ILE B 1 350 ? 11.117 4.074 7.676 1 98.81 350 ILE B CA 1
ATOM 5595 C C . ILE B 1 350 ? 10.164 3.76 8.82 1 98.81 350 ILE B C 1
ATOM 5597 O O . ILE B 1 350 ? 10.141 4.461 9.836 1 98.81 350 ILE B O 1
ATOM 5601 N N . THR B 1 351 ? 9.336 2.797 8.672 1 98.94 351 THR B N 1
ATOM 5602 C CA . THR B 1 351 ? 8.422 2.369 9.727 1 98.94 351 THR B CA 1
ATOM 5603 C C . THR B 1 351 ? 8.797 0.98 10.242 1 98.94 351 THR B C 1
ATOM 5605 O O . THR B 1 351 ? 9.055 0.07 9.445 1 98.94 351 THR B O 1
ATOM 5608 N N . ILE B 1 352 ? 8.883 0.824 11.492 1 98.88 352 ILE B N 1
ATOM 5609 C CA . ILE B 1 352 ? 9.188 -0.443 12.156 1 98.88 352 ILE B CA 1
ATOM 5610 C C . ILE B 1 352 ? 7.992 -0.882 13 1 98.88 352 ILE B C 1
ATOM 5612 O O . ILE B 1 352 ? 7.648 -0.229 13.984 1 98.88 352 ILE B O 1
ATOM 5616 N N . LEU B 1 353 ? 7.297 -1.932 12.531 1 98.88 353 LEU B N 1
ATOM 5617 C CA . LEU B 1 353 ? 6.285 -2.555 13.383 1 98.88 353 LEU B CA 1
ATOM 5618 C C . LEU B 1 353 ? 6.934 -3.256 14.57 1 98.88 353 LEU B C 1
ATOM 5620 O O . LEU B 1 353 ? 7.938 -3.955 14.414 1 98.88 353 LEU B O 1
ATOM 5624 N N . THR B 1 354 ? 6.406 -3.053 15.789 1 98.44 354 THR B N 1
ATOM 5625 C CA . THR B 1 354 ? 7.102 -3.574 16.953 1 98.44 354 THR B CA 1
ATOM 5626 C C . THR B 1 354 ? 6.125 -3.805 18.109 1 98.44 354 THR B C 1
ATOM 5628 O O . THR B 1 354 ? 5.027 -3.238 18.125 1 98.44 354 THR B O 1
ATOM 5631 N N . LYS B 1 355 ? 6.516 -4.676 19 1 97.12 355 LYS B N 1
ATOM 5632 C CA . LYS B 1 355 ? 5.824 -4.836 20.281 1 97.12 355 LYS B CA 1
ATOM 5633 C C . LYS B 1 355 ? 6.625 -4.211 21.422 1 97.12 355 LYS B C 1
ATOM 5635 O O . LYS B 1 355 ? 6.164 -4.18 22.562 1 97.12 355 LYS B O 1
ATOM 5640 N N . GLU B 1 356 ? 7.793 -3.734 21.078 1 97.94 356 GLU B N 1
ATOM 5641 C CA . GLU B 1 356 ? 8.719 -3.16 22.047 1 97.94 356 GLU B CA 1
ATOM 5642 C C . GLU B 1 356 ? 9.25 -1.809 21.578 1 97.94 356 GLU B C 1
ATOM 5644 O O . GLU B 1 356 ? 10.367 -1.716 21.078 1 97.94 356 GLU B O 1
ATOM 5649 N N . ILE B 1 357 ? 8.562 -0.783 21.922 1 98.19 357 ILE B N 1
ATOM 5650 C CA . ILE B 1 357 ? 8.828 0.558 21.422 1 98.19 357 ILE B CA 1
ATOM 5651 C C . ILE B 1 357 ? 10.211 1.017 21.875 1 98.19 357 ILE B C 1
ATOM 5653 O O . ILE B 1 357 ? 11.016 1.479 21.062 1 98.19 357 ILE B O 1
ATOM 5657 N N . ASP B 1 358 ? 10.508 0.848 23.156 1 97.88 358 ASP B N 1
ATOM 5658 C CA . ASP B 1 358 ? 11.773 1.334 23.703 1 97.88 358 ASP B CA 1
ATOM 5659 C C . ASP B 1 358 ? 12.961 0.638 23.047 1 97.88 358 ASP B C 1
ATOM 5661 O O . ASP B 1 358 ? 13.961 1.28 22.719 1 97.88 358 ASP B O 1
ATOM 5665 N N . GLU B 1 359 ? 12.82 -0.657 22.859 1 98.06 359 GLU B N 1
ATOM 5666 C CA . GLU B 1 359 ? 13.883 -1.404 22.188 1 98.06 359 GLU B CA 1
ATOM 5667 C C . GLU B 1 359 ? 14.055 -0.941 20.75 1 98.06 359 GLU B C 1
ATOM 5669 O O . GLU B 1 359 ? 15.18 -0.858 20.25 1 98.06 359 GLU B O 1
ATOM 5674 N N . THR B 1 360 ? 12.961 -0.69 20.109 1 98.44 360 THR B N 1
ATOM 5675 C CA . THR B 1 360 ? 12.992 -0.233 18.719 1 98.44 360 THR B CA 1
ATOM 5676 C C . THR B 1 360 ? 13.664 1.136 18.625 1 98.44 360 THR B C 1
ATOM 5678 O O . THR B 1 360 ? 14.469 1.374 17.719 1 98.44 360 THR B O 1
ATOM 5681 N N . LEU B 1 361 ? 13.367 2.066 19.562 1 98.12 361 LEU B N 1
ATOM 5682 C CA . LEU B 1 361 ? 13.992 3.385 19.578 1 98.12 361 LEU B CA 1
ATOM 5683 C C . LEU B 1 361 ? 15.5 3.268 19.781 1 98.12 361 LEU B C 1
ATOM 5685 O O . LEU B 1 361 ? 16.266 3.994 19.141 1 98.12 361 LEU B O 1
ATOM 5689 N N . GLU B 1 362 ? 15.891 2.338 20.625 1 98 362 GLU B N 1
ATOM 5690 C CA . GLU B 1 362 ? 17.312 2.094 20.844 1 98 362 GLU B CA 1
ATOM 5691 C C . GLU B 1 362 ? 17.969 1.537 19.578 1 98 362 GLU B C 1
ATOM 5693 O O . GLU B 1 362 ? 19.109 1.904 19.25 1 98 362 GLU B O 1
ATOM 5698 N N . GLU B 1 363 ? 17.281 0.61 18.906 1 97.69 363 GLU B N 1
ATOM 5699 C CA . GLU B 1 363 ? 17.781 0.046 17.656 1 97.69 363 GLU B CA 1
ATOM 5700 C C . GLU B 1 363 ? 18.031 1.138 16.625 1 97.69 363 GLU B C 1
ATOM 5702 O O . GLU B 1 363 ? 19.062 1.123 15.93 1 97.69 363 GLU B O 1
ATOM 5707 N N . ILE B 1 364 ? 17.094 2.059 16.484 1 97.88 364 ILE B N 1
ATOM 5708 C CA . ILE B 1 364 ? 17.219 3.178 15.562 1 97.88 364 ILE B CA 1
ATOM 5709 C C . ILE B 1 364 ? 18.438 4.02 15.938 1 97.88 364 ILE B C 1
ATOM 5711 O O . ILE B 1 364 ? 19.266 4.359 15.078 1 97.88 364 ILE B O 1
ATOM 5715 N N . LYS B 1 365 ? 18.609 4.34 17.203 1 96.81 365 LYS B N 1
ATOM 5716 C CA . LYS B 1 365 ? 19.734 5.129 17.688 1 96.81 365 LYS B CA 1
ATOM 5717 C C . LYS B 1 365 ? 21.062 4.449 17.375 1 96.81 365 LYS B C 1
ATOM 5719 O O . LYS B 1 365 ? 22.047 5.113 17.031 1 96.81 365 LYS B O 1
ATOM 5724 N N . GLU B 1 366 ? 21.062 3.145 17.469 1 96.69 366 GLU B N 1
ATOM 5725 C CA . GLU B 1 366 ? 22.281 2.357 17.297 1 96.69 366 GLU B CA 1
ATOM 5726 C C . GLU B 1 366 ? 22.766 2.381 15.852 1 96.69 366 GLU B C 1
ATOM 5728 O O . GLU B 1 366 ? 23.922 2.088 15.578 1 96.69 366 GLU B O 1
ATOM 5733 N N . THR B 1 367 ? 21.859 2.688 14.914 1 96.38 367 THR B N 1
ATOM 5734 C CA . THR B 1 367 ? 22.281 2.789 13.523 1 96.38 367 THR B CA 1
ATOM 5735 C C . THR B 1 367 ? 23.234 3.969 13.336 1 96.38 367 THR B C 1
ATOM 5737 O O . THR B 1 367 ? 23.984 4.016 12.359 1 96.38 367 THR B O 1
ATOM 5740 N N . LYS B 1 368 ? 23.125 5.102 14.164 1 94.75 368 LYS B N 1
ATOM 5741 C CA . LYS B 1 368 ? 23.969 6.297 14.18 1 94.75 368 LYS B CA 1
ATOM 5742 C C . LYS B 1 368 ? 23.734 7.156 12.945 1 94.75 368 LYS B C 1
ATOM 5744 O O . LYS B 1 368 ? 24.594 7.953 12.562 1 94.75 368 LYS B O 1
ATOM 5749 N N . ILE B 1 369 ? 22.625 6.949 12.375 1 94.5 369 ILE B N 1
ATOM 5750 C CA . ILE B 1 369 ? 22.328 7.703 11.156 1 94.5 369 ILE B CA 1
ATOM 5751 C C . ILE B 1 369 ? 21.75 9.07 11.531 1 94.5 369 ILE B C 1
ATOM 5753 O O . ILE B 1 369 ? 22.062 10.07 10.883 1 94.5 369 ILE B O 1
ATOM 5757 N N . TRP B 1 370 ? 20.891 9.125 12.602 1 90.19 370 TRP B N 1
ATOM 5758 C CA . TRP B 1 370 ? 20.172 10.344 12.969 1 90.19 370 TRP B CA 1
ATOM 5759 C C . TRP B 1 370 ? 20.844 11.016 14.164 1 90.19 370 TRP B C 1
ATOM 5761 O O . TRP B 1 370 ? 20.203 11.82 14.859 1 90.19 370 TRP B O 1
ATOM 5771 N N . SER B 1 371 ? 22.047 10.719 14.484 1 78.19 371 SER B N 1
ATOM 5772 C CA . SER B 1 371 ? 22.75 11.312 15.617 1 78.19 371 SER B CA 1
ATOM 5773 C C . SER B 1 371 ? 23.156 12.75 15.32 1 78.19 371 SER B C 1
ATOM 5775 O O . SER B 1 371 ? 23.375 13.117 14.164 1 78.19 371 SER B O 1
#

Solvent-accessible surface area (backbone atoms only — not comparable to full-atom values): 38142 Å² total; per-residue (Å²): 125,75,86,81,60,55,64,53,67,66,43,31,38,24,30,38,38,24,48,54,68,28,23,50,36,40,53,38,37,39,46,42,13,30,38,35,35,26,32,25,63,56,82,72,28,27,18,40,46,45,24,72,42,66,46,79,29,57,84,62,33,65,67,52,50,50,55,48,27,75,69,20,66,33,42,49,63,53,56,76,78,60,50,55,68,52,52,59,72,39,48,89,65,25,44,44,69,57,59,52,61,64,51,55,29,57,47,25,50,63,50,36,50,49,54,38,48,74,66,72,45,55,53,64,56,67,40,79,26,75,47,80,76,39,48,60,62,44,37,73,73,58,36,72,47,22,34,41,29,34,29,77,54,90,51,68,41,75,29,71,52,80,81,39,50,70,76,44,46,65,52,47,74,75,35,53,26,35,38,30,34,58,73,78,55,70,43,40,34,35,36,41,36,20,14,28,60,77,84,40,60,25,58,50,73,42,22,29,48,42,64,54,96,89,34,77,37,36,27,34,38,60,34,98,66,55,68,67,59,48,52,50,53,53,48,52,50,50,53,53,37,61,74,67,51,33,28,17,25,32,32,37,34,30,36,34,26,84,87,69,50,68,28,52,73,48,62,41,87,28,77,54,78,79,45,55,48,22,66,72,24,27,69,54,24,57,38,45,41,21,50,30,11,63,27,49,34,49,52,28,84,60,41,78,56,43,36,31,41,26,36,55,24,32,16,78,38,45,63,58,55,60,70,45,45,71,75,38,40,68,52,43,62,32,28,42,50,63,91,68,77,41,71,88,35,81,38,31,37,35,36,34,74,43,94,45,66,70,60,50,53,49,54,56,57,70,67,58,70,88,111,125,74,87,79,60,57,64,56,68,66,43,32,40,24,31,40,37,25,47,55,67,27,23,49,35,39,53,40,36,39,46,43,14,32,37,35,36,27,32,24,62,56,83,72,29,26,18,40,47,45,25,70,43,66,46,78,29,57,83,60,34,65,67,53,49,51,52,46,26,76,67,20,66,34,41,50,62,52,58,78,78,61,50,54,68,52,52,59,71,40,48,89,65,27,44,45,68,56,58,51,62,64,50,52,30,57,46,24,51,62,49,36,51,50,52,37,49,75,67,73,45,54,52,63,57,66,39,80,27,75,48,80,76,38,48,62,61,43,40,72,75,57,37,72,46,22,34,40,29,33,30,78,53,90,51,67,40,73,29,71,51,80,81,39,50,69,74,44,47,65,54,46,75,75,35,51,26,35,39,28,34,59,75,78,55,70,43,39,33,36,36,40,36,20,14,29,60,77,84,38,60,24,56,50,73,42,22,27,49,41,65,56,95,88,33,76,37,36,28,33,36,59,33,100,66,55,67,66,59,47,51,50,52,52,49,52,51,49,54,52,37,62,74,67,52,32,28,16,25,35,31,39,33,29,36,34,26,85,86,68,49,67,28,52,74,47,62,40,85,28,77,53,78,82,44,56,48,23,65,71,24,26,68,55,23,58,39,45,41,21,50,30,11,62,26,48,34,48,50,29,84,61,42,78,57,42,36,31,42,25,37,56,24,31,20,78,35,46,64,60,55,60,70,47,45,72,76,38,39,68,52,43,60,33,28,42,50,63,90,67,74,40,68,88,35,82,37,29,37,34,37,34,73,44,95,45,66,71,60,50,54,50,53,56,59,71,68,58,68,87,113

Sequence (742 aa):
MNLDKPLLPGQVIGIIGGGHLAKMMALSAREMGFRVGVLDPQIDCPAAQVADWQLLGAYNDPEALEKLAKRAQVITYEFEHADVDALTAIQHLANIPQGTDILAITQDRLMEKSFLEDNNIVIAPYATIVSPTDIQEAIDGIGYPCILKNTRGEGRYVLHSTSDLAPSMNLLREGTCVLEAWIPYEKELSVLISGNGRGEFATFPVVETIKKERKLHETIAPARIDDEVSGELQRIAKVIAKAVGLVGTLSIEMFYTETGGIYVNKILPRPEDAGNFSIDACSFSQYDTHIRGLCNWPMPTIQLLSEAVTVNVLGNEAYETMDIINEHPDWHFHYYGHSEAKAQRAMGHITILTKEIDETLEEIKETKIWSMNLDKPLLPGQVIGIIGGGHLAKMMALSAREMGFRVGVLDPQIDCPAAQVADWQLLGAYNDPEALEKLAKRAQVITYEFEHADVDALTAIQHLANIPQGTDILAITQDRLMEKSFLEDNNIVIAPYATIVSPTDIQEAIDGIGYPCILKNTRGEGRYVLHSTSDLAPSMNLLREGTCVLEAWIPYEKELSVLISGNGRGEFATFPVVETIKKERKLHETIAPARIDDEVSGELQRIAKVIAKAVGLVGTLSIEMFYTETGGIYVNKILPRPEDAGNFSIDACSFSQYDTHIRGLCNWPMPTIQLLSEAVTVNVLGNEAYETMDIINEHPDWHFHYYGHSEAKAQRAMGHITILTKEIDETLEEIKETKIWS

Secondary structure (DSSP, 8-state):
--TTSPP-TTSEEEEE--SHHHHHHHHHHHHHT-EEEEEESSTT-TGGGGSSEEEES-TT-HHHHHHHHHH-SEEEE--TT--HHHHHHTTTTS--TT-SHHHHHHH-HHHHHHHHHHTT--B--EEEESSHHHHHHHHHHH-SSEEEEESSSS-EEEESSGGGHHHHHHHHHTS-EEEEE----SEEEEEEEEEESSS-EEEPPPEEEEEETTEEEEEEES-SS-HHHHHHHHHHHHHHHHHHT-EEEEEEEEEE-TTS-EEEEEEESS--GGGTHHHHHBSS-HHHHHHHHHTTPPPPPP-B-SEEEEEEEETTHHHHHHHTGGG-TTEEEEE---SS--TTSEEEEEEEEES-HHHHHHHHHHTTS--/--TTSPP-TTSEEEEE--SHHHHHHHHHHHHHT-EEEEEESSTT-TGGGGSSEEEES-TT-HHHHHHHHHH-SEEEE--TT--HHHHHHTTTTS--TT-SHHHHHHH-HHHHHHHHHHTT--B--EEEESSHHHHHHHHHHH-SSEEEEESSSS-EEEESSGGGHHHHHHHHHTS-EEEEE----SEEEEEEEEEESSS-EEEPPPEEEEEETTEEEEEEES-SS-HHHHHHHHHHHHHHHHHHT-EEEEEEEEEE-TTS-EEEEEEESS--GGGTHHHHHBSS-HHHHHHHHHTTPPPPPP-B-SEEEEEEEEGGGHHHHHHTGGG-TTEEEEE---SS--TTSEEEEEEEEES-HHHHHHHHHHTTS--

Radius of gyration: 28.5 Å; Cα contacts (8 Å, |Δi|>4): 1749; chains: 2; bounding box: 54×99×65 Å

Foldseek 3Di:
DPQQAFDAAAAEEEEEDQALQLLVLLVLNVVRRYAYEYEEQDPPHLNCVNHPYYDHDDSLPLVSVLVRLQRHAEYYYADLPRDLVSCVVCVVSHHHPQHSVVSVQQQFQVSVVVLCVVLVAAAFDKDKDFDLVVVVVRCVVQPPFKKKAQGRDGDIFTDHDPVRSVVCVVSNVVGMIMIGHDDAFPFKKKKKKAAQLPLFIATDAIWTFDDDPNHTFKIWPHHPDDPVLRVVVSVSVSSSCVSSSGQAMKMWMWGQHPVGDIHTDHMGNYDDPNQVLCVPFKPDGSSNRRSCSSRSHHHDHIDGNFIKMKGWAAQVLVVLVVVCCVPPVQKDWFASPDPHGDGGDGGTMIMHGDPDRVVVVVVVVVSVSVD/DPQQAFDAAAAEEEEEDQALQLLVLLVLNVVRRYAYEYEEQDPPHLNCVNHPYYDHDDSLPLVSVLVRLQRHQEYYYADLPRDLVSCVVCVVSHHHPQHSVVSVQQQFQVSVVVLCVVLVAAAFDKDKDFDLVVVVVRCVVQPPFKKKAQGRDGDIFTDRDPVRSVVCVVSNVVGMIMIGHDDAFPFKKKKKKAAQLPLFIATDAIWTFDDDPNHTFKIWPHHPDDPVLRVVVSVSVSSSCVSSSGQAMKMWMWGQHPVGDIHTDHMGNYDDPNQPLCVPFKPDGSSNRRSCSSRSHHHDHIDGNFIKMKGWAALQLVVLVVVCCVVPVQKDWFASPDPHGDGGDGGTMIMHGDPDRVVVVVVVVVSVSVD

pLDDT: mean 94.41, std 6.91, range [36.34, 98.94]

=== Feature glossary ===
Key to the feature types in this record:

pLDDT. pLDDT is the predicted lDDT-Cα score: AlphaFold's confidence that the local environment of each residue (all inter-atomic distances within 15 Å) is correctly placed. It is a per-residue number between 0 and 100, with higher meaning more reliable.

Radius of gyration, Cα contacts, bounding box. The geometric summary reports three shape descriptors. Rg (radius of gyration) measures how spread out the Cα atoms are about their centre of mass; compact globular proteins have small Rg, elongated or unfolded ones large. Cα contacts (<8 Å, |i−j|>4) count long-range residue pairs in spatial proximity — high for tightly packed folds, near zero for rods or random coil. The bounding-box extents give the protein's footprint along x, y, z in Å.

Backbone torsions (φ/ψ). Backbone dihedral angles. Every residue except chain termini has a φ (preceding-C → N → Cα → C) and a ψ (N → Cα → C → next-N). They are reported in degrees following the IUPAC sign convention. Secondar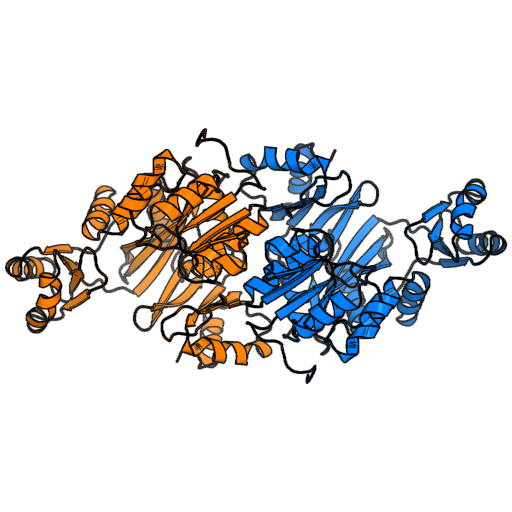y structure is essentially a statement about which (φ, ψ) basin each residue occupies.

Contact-map, Ramachandran, and PAE plots. Plot images: a contact map (which residues are close in 3D, as an N×N binary image), a Ramachandran scatter (backbone torsion angles, revealing secondary-structure composition at a glance), and — for AlphaFold structures — a PAE heatmap (pairwise prediction confidence).

Predicted aligned error. Predicted Aligned Error (PAE) is an AlphaFold confidence matrix: entry (i, j) is the expected error in the position of residue j, in ångströms, when the prediction is superimposed on the true structure at residue i. Low PAE within a block of residues means that block is internally rigid and well-predicted; high PAE between two blocks means their relative placement is uncertain even if each block individually is confident.

Secondary structure (3-state, P-SEA). Three-state secondary structure (P-SEA) collapses the eight DSSP classes into helix (a), strand (b), and coil (c). P-SEA assigns these from Cα geometry alone — distances and angles — without requiring backbone oxygens, so it works on any Cα trace.

Solvent-accessible surface area. Solvent-accessible surface area (SASA) is the area in Å² traced out by the centre of a 1.4 Å probe sphere (a water molecule) rolled over the protein's van der Waals surface (Shrake–Rupley / Lee–Richards construction). Buried residues have near-zero SASA; fully exposed residues can exceed 200 Å². The total SASA scales roughly with the number of surface residues.

Foldseek 3Di. The Foldseek 3Di string encodes local tertiary geometry as a 20-letter alphabet — one character per residue — derived from the relative positions of nearby Cα atoms. Unlike the amino-acid sequence, 3Di is a direct function of the 3D structure, so two proteins with the same fold have similar 3Di strings even at low sequence identity.

B-factor. For experimental (PDB) structures, the B-factor (temperature factor) quantifies the positional spread of each atom in the crystal — a combination of thermal vibration and static disorder — in units of Å². High B-factors mark flexible loops or poorly resolved regions; low B-factors mark the rigid, well-ordered core.

mmCIF coordinates. The mmCIF block holds the 3D Cartesian coordinates of each backbone atom (N, Cα, C, O) in ångströms. mmCIF is the PDB's canonical archive format — a tagged-loop text representation of the atomic model.

InterPro / GO / CATH / organism. Functional annotations link the protein to curated databases. InterPro entries identify conserved domains and families by matching the sequence against member-database signatures (Pfam, PROSITE, CDD, …). Gene Ontology (GO) terms describe molecular function, biological process, and cellular component in a controlled vocabulary. CATH places the structure in a hierarchical fold classification (Class/Architecture/Topology/Homologous-superfamily). The organism is the source species.

Rendered structure images. Structure images are PyMOL renders from six orthogonal camera directions. Cartoon representation draws helices as coils and strands as arrows; sticks shows the backbone as bonds; surface shows the solvent-excluded envelope. Rainbow coloring maps sequence position to hue (blue→red, N→C); chain coloring assigns a distinct color per polypeptide.

Sequence. This is the polypeptide sequence — one letter per residue, N-terminus first. Length ranges from a few dozen residues for small domains to over a thousand for large multi-domain proteins.

Secondary structure (8-state, DSSP). The SS8 string is DSSP's per-residue secondary-structure call. α-helix (H) means an i→i+4 H-bond ladder; β-strand (E) means the residue participates in a β-sheet; 3₁₀ (G) and π (I) are tighter and wider helices; T/S are turns/bends; '-' is loop.

Nearest PDB structures. Structural nearest neighbors (via Foldseek easy-search vs the PDB). Reported per hit: target PDB id, E-value, and alignment TM-score. A TM-score above ~0.5 is the conventional threshold for 'same fold'.